Protein AF-A0A7C4MKH9-F1 (afdb_monomer)

Secondary structure (DSSP, 8-state):
-BSSSSEEEETTEEEETTEEEEE---BTHHHHHHHTT--PPS-HHHHHHHHHHHHHHHS---EEEEES--BS-SSPPPHHHHHHHHHHHHHHHHHSEEEEE--TT-TTHHHH-TTSEEESEEEETTEEEE-SSS--GGGG-TT--EEEE-SS-EEEEEEETTEEEEEEEEEEEEETTEEEEEPPPS-TT---EETTTSPP--GGGS--TT-EEEEESSSEEEEEEHHHHTS---TT--EEEEES--S--HHHHHHHHHHHHHHHTTPPPPPP-HHHHHHHHHHHHHHHHHHHHHHTTTSEEEEE--SS----TTHHHHHHHHH---PPPHHHHHHHHHHS-TTSHHHHHHHHHHHHHHHS-TT--PPP---HHHHHHHHT-

Foldseek 3Di:
DDPDPQWDDWFLWIDGQQEIEAEAQAQCVQVVCVVVVDDDDPQQLVVLLVSVVVVCVVDRHAHYEYAENNHNDLDDDDPVSLVVSVVSVVSVVVSHQYEYAYDPSCPCVCVSCVVHHYHQWDDDFQEIRHAQLDDDPCVPPPRHQEYEHEPQQEWAWDDDDPDIDIFGKWKWDDAPNHIYIYGHHSGPPDSGAHPQPGDTNGPRPPDQQQIWIWTHDPTTDTPGGNVLVNDPQLPVPAEAEAEEQQFDQVLVVVLVVVQVVCVVVVHHRDDDDPVSVVVSVCRSVVRSVVVVVSCVVRYHYDYHYDPPDPDPPVVVVVVCVVPVDDDDDLVRLVVVLVVDDCPDPVNVVSVVVNVVVVPDPPPDDDPDDPDPVVVSVVSVD

pLDDT: mean 78.31, std 17.58, range [32.72, 98.56]

Radius of gyration: 27.77 Å; Cα contacts (8 Å, |Δi|>4): 572; chains: 1; bounding box: 63×49×83 Å

Nearest PDB structures (foldseek):
  5dny-assembly1_C  TM=3.984E-01  e=3.428E-05  Methanocaldococcus jannaschii DSM 2661
  4nzv-assembly1_B  TM=3.685E-01  e=3.859E-05  Thermotoga maritima MSB8
  3qg5-assembly1_C  TM=3.385E-01  e=4.891E-05  Thermotoga maritima
  3thn-assembly1_A-2  TM=4.059E-01  e=3.890E-04  Thermotoga maritima
  3tho-assembly1_B  TM=3.249E-01  e=4.610E-05  Thermotoga maritima

Structure (mmCIF, N/CA/C/O backbone):
data_AF-A0A7C4MKH9-F1
#
_entry.id   AF-A0A7C4MKH9-F1
#
loop_
_atom_site.group_PDB
_atom_site.id
_atom_site.type_symbol
_atom_site.label_atom_id
_atom_site.label_alt_id
_atom_site.label_comp_id
_atom_site.label_asym_id
_atom_site.label_entity_id
_atom_site.label_seq_id
_atom_site.pdbx_PDB_ins_code
_atom_site.Cartn_x
_atom_site.Cartn_y
_atom_site.Cartn_z
_atom_site.occupancy
_atom_site.B_iso_or_equiv
_atom_site.auth_seq_id
_atom_site.auth_comp_id
_atom_site.auth_asym_id
_atom_site.auth_atom_id
_atom_site.pdbx_PDB_model_num
ATOM 1 N N . MET A 1 1 ? -17.039 1.987 -1.873 1.00 92.75 1 MET A N 1
ATOM 2 C CA . MET A 1 1 ? -17.112 0.566 -2.266 1.00 92.75 1 MET A CA 1
ATOM 3 C C . MET A 1 1 ? -17.017 -0.302 -1.020 1.00 92.75 1 MET A C 1
ATOM 5 O O . MET A 1 1 ? -16.175 -0.029 -0.181 1.00 92.75 1 MET A O 1
ATOM 9 N N . ASN A 1 2 ? -17.863 -1.321 -0.865 1.00 94.25 2 ASN A N 1
ATOM 10 C CA . ASN A 1 2 ? -17.770 -2.232 0.284 1.00 94.25 2 ASN A CA 1
ATOM 11 C C . ASN A 1 2 ? -16.670 -3.271 0.025 1.00 94.25 2 ASN A C 1
ATOM 13 O O . ASN A 1 2 ? -16.789 -4.047 -0.920 1.00 94.25 2 ASN A O 1
ATOM 17 N N . LEU A 1 3 ? -15.615 -3.294 0.846 1.00 93.19 3 LEU A N 1
ATOM 18 C CA . LEU A 1 3 ? -14.584 -4.343 0.784 1.00 93.19 3 LEU A CA 1
ATOM 19 C C . LEU A 1 3 ? -15.026 -5.589 1.560 1.00 93.19 3 LEU A C 1
ATOM 21 O O . LEU A 1 3 ? -14.754 -6.722 1.157 1.00 93.19 3 LEU A O 1
ATOM 25 N N . THR A 1 4 ? -15.748 -5.375 2.661 1.00 92.94 4 THR A N 1
ATOM 26 C CA . THR A 1 4 ? -16.451 -6.401 3.442 1.00 92.94 4 THR A CA 1
ATOM 27 C C . THR A 1 4 ? -17.825 -5.863 3.855 1.00 92.94 4 THR A C 1
ATOM 29 O O . THR A 1 4 ? -18.189 -4.744 3.497 1.00 92.94 4 THR A O 1
ATOM 32 N N . LYS A 1 5 ? -18.604 -6.634 4.627 1.00 89.69 5 LYS A N 1
ATOM 33 C CA . LYS A 1 5 ? -19.877 -6.146 5.192 1.00 89.69 5 LYS A CA 1
ATOM 34 C C . LYS A 1 5 ? -19.697 -4.966 6.159 1.00 89.69 5 LYS A C 1
ATOM 36 O O . LYS A 1 5 ? -20.622 -4.182 6.317 1.00 89.69 5 LYS A O 1
ATOM 41 N N . GLU A 1 6 ? -18.537 -4.861 6.806 1.00 92.88 6 GLU A N 1
ATOM 42 C CA . GLU A 1 6 ? -18.268 -3.888 7.877 1.00 92.88 6 GLU A CA 1
ATOM 43 C C . GLU A 1 6 ? -17.322 -2.759 7.439 1.00 92.88 6 GLU A C 1
ATOM 45 O O . GLU A 1 6 ? -17.230 -1.743 8.126 1.00 92.88 6 GLU A O 1
ATOM 50 N N . ILE A 1 7 ? -16.617 -2.934 6.313 1.00 97.00 7 ILE A N 1
ATOM 51 C CA . ILE A 1 7 ? -15.531 -2.051 5.875 1.00 97.00 7 ILE A CA 1
ATOM 52 C C . ILE A 1 7 ? -15.852 -1.477 4.502 1.00 97.00 7 ILE A C 1
ATOM 54 O O . ILE A 1 7 ? -15.955 -2.202 3.504 1.00 97.00 7 ILE A O 1
ATOM 58 N N . ILE A 1 8 ? -15.951 -0.153 4.457 1.00 96.88 8 ILE A N 1
ATOM 59 C CA . ILE A 1 8 ? -16.206 0.620 3.247 1.00 96.88 8 ILE A CA 1
ATOM 60 C C . ILE A 1 8 ? -14.909 1.316 2.854 1.00 96.88 8 ILE A C 1
ATOM 62 O O . ILE A 1 8 ? -14.390 2.117 3.618 1.00 96.88 8 ILE A O 1
ATOM 66 N N . ALA A 1 9 ? -14.402 1.053 1.657 1.00 96.81 9 ALA A N 1
ATOM 67 C CA . ALA A 1 9 ? -13.372 1.886 1.058 1.00 96.81 9 ALA A CA 1
ATOM 68 C C . ALA A 1 9 ? -14.019 3.092 0.377 1.00 96.81 9 ALA A C 1
ATOM 70 O O . ALA A 1 9 ? -14.987 2.951 -0.384 1.00 96.81 9 ALA A O 1
ATOM 71 N N . GLN A 1 10 ? -13.497 4.278 0.642 1.00 94.75 10 GLN A N 1
ATOM 72 C CA . GLN A 1 10 ? -13.908 5.507 -0.014 1.00 94.75 10 GLN A CA 1
ATOM 73 C C . GLN A 1 10 ? -12.673 6.366 -0.211 1.00 94.75 10 GLN A C 1
ATOM 75 O O . GLN A 1 10 ? -11.992 6.698 0.756 1.00 94.75 10 GLN A O 1
ATOM 80 N N . ASP A 1 11 ? -12.420 6.733 -1.466 1.00 94.44 11 ASP A N 1
ATOM 81 C CA . ASP A 1 11 ? -11.191 7.420 -1.828 1.00 94.44 11 ASP A CA 1
ATOM 82 C C . ASP A 1 11 ? -9.955 6.587 -1.390 1.00 94.44 11 ASP A C 1
ATOM 84 O O . ASP A 1 11 ? -9.926 5.387 -1.663 1.00 94.44 11 ASP A O 1
ATOM 88 N N . LEU A 1 12 ? -8.978 7.162 -0.681 1.00 95.19 12 LEU A N 1
ATOM 89 C CA . LEU A 1 12 ? -7.801 6.467 -0.133 1.00 95.19 12 LEU A CA 1
ATOM 90 C C . LEU A 1 12 ? -8.024 5.940 1.293 1.00 95.19 12 LEU A C 1
ATOM 92 O O . LEU A 1 12 ? -7.086 5.475 1.936 1.00 95.19 12 LEU A O 1
ATOM 96 N N . PHE A 1 13 ? -9.253 6.024 1.807 1.00 97.25 13 PHE A N 1
ATOM 97 C CA . PHE A 1 13 ? -9.567 5.758 3.207 1.00 97.25 13 PHE A CA 1
ATOM 98 C C . PHE A 1 13 ? -10.445 4.522 3.380 1.00 97.25 13 PHE A C 1
ATOM 100 O O . PHE A 1 13 ? -11.205 4.133 2.486 1.00 97.25 13 PHE A O 1
ATOM 107 N N . LEU A 1 14 ? -10.397 3.945 4.581 1.00 97.75 14 LEU A N 1
ATOM 108 C CA . LEU A 1 14 ? -11.391 2.973 5.029 1.00 97.75 14 LEU A CA 1
ATOM 109 C C . LEU A 1 14 ? -12.323 3.608 6.055 1.00 97.75 14 LEU A C 1
ATOM 111 O O . LEU A 1 14 ? -11.904 4.397 6.895 1.00 97.75 14 LEU A O 1
ATOM 115 N N . ILE A 1 15 ? -13.591 3.226 6.007 1.00 97.31 15 ILE A N 1
ATOM 116 C CA . ILE A 1 15 ? -14.622 3.646 6.947 1.00 97.31 15 ILE A CA 1
ATOM 117 C C . ILE A 1 15 ? -15.208 2.397 7.592 1.00 97.31 15 ILE A C 1
ATOM 119 O O . ILE A 1 15 ? -15.664 1.479 6.902 1.00 97.31 15 ILE A O 1
ATOM 123 N N . ILE A 1 16 ? -15.198 2.383 8.923 1.00 96.81 16 ILE A N 1
ATOM 124 C CA . ILE A 1 16 ? -15.727 1.311 9.765 1.00 96.81 16 ILE A CA 1
ATOM 125 C C . ILE A 1 16 ? -16.665 1.951 10.778 1.00 96.81 16 ILE A C 1
ATOM 127 O O . ILE A 1 16 ? -16.217 2.634 11.696 1.00 96.81 16 ILE A O 1
ATOM 131 N N . LYS A 1 17 ? -17.975 1.741 10.618 1.00 93.19 17 LYS A N 1
ATOM 132 C CA . LYS A 1 17 ? -19.008 2.452 11.393 1.00 93.19 17 LYS A CA 1
ATOM 133 C C . LYS A 1 17 ? -18.806 3.978 11.315 1.00 93.19 17 LYS A C 1
ATOM 135 O O . LYS A 1 17 ? -18.973 4.543 10.240 1.00 93.19 17 LYS A O 1
ATOM 140 N N . ASP A 1 18 ? -18.448 4.620 12.424 1.00 94.81 18 ASP A N 1
ATOM 141 C CA . ASP A 1 18 ? -18.175 6.055 12.564 1.00 94.81 18 ASP A CA 1
ATOM 142 C C . ASP A 1 18 ? -16.668 6.370 12.641 1.00 94.81 18 ASP A C 1
ATOM 144 O O . ASP A 1 18 ? -16.274 7.447 13.091 1.00 94.81 18 ASP A O 1
ATOM 148 N N . THR A 1 19 ? -15.814 5.423 12.244 1.00 97.44 19 THR A N 1
ATOM 149 C CA . THR A 1 19 ? -14.356 5.545 12.313 1.00 97.44 19 THR A CA 1
ATOM 150 C C . THR A 1 19 ? -13.746 5.611 10.917 1.00 97.44 19 THR A C 1
ATOM 152 O O . THR A 1 19 ? -13.973 4.722 10.096 1.00 97.44 19 THR A O 1
ATOM 155 N N . LEU A 1 20 ? -12.953 6.651 10.663 1.00 98.00 20 LEU A N 1
ATOM 156 C CA . LEU A 1 20 ? -12.148 6.834 9.457 1.00 98.00 20 LEU A CA 1
ATOM 157 C C . LEU A 1 20 ? -10.727 6.316 9.704 1.00 98.00 20 LEU A C 1
ATOM 159 O O . LEU A 1 20 ? -10.104 6.693 10.691 1.00 98.00 20 LEU A O 1
ATOM 163 N N . ILE A 1 21 ? -10.203 5.489 8.805 1.00 98.06 21 ILE A N 1
ATOM 164 C CA . ILE A 1 21 ? -8.822 5.000 8.839 1.00 98.06 21 ILE A CA 1
ATOM 165 C C . ILE A 1 21 ? -8.039 5.654 7.704 1.00 98.06 21 ILE A C 1
ATOM 167 O O . ILE A 1 21 ? -8.447 5.586 6.541 1.00 98.06 21 ILE A O 1
ATOM 171 N N . ILE A 1 22 ? -6.912 6.263 8.060 1.00 97.19 22 ILE A N 1
ATOM 172 C CA . ILE A 1 22 ? -5.988 6.955 7.160 1.00 97.19 22 ILE A CA 1
ATOM 173 C C . ILE A 1 22 ? -4.616 6.313 7.337 1.00 97.19 22 ILE A C 1
ATOM 175 O O . ILE A 1 22 ? -4.134 6.264 8.460 1.00 97.19 22 ILE A O 1
ATOM 179 N N . SER A 1 23 ? -3.970 5.849 6.273 1.00 96.38 23 SER A N 1
ATOM 180 C CA . SER A 1 23 ? -2.687 5.145 6.394 1.00 96.38 23 SER A CA 1
ATOM 181 C C . SER A 1 23 ? -1.557 5.907 5.710 1.00 96.38 23 SER A C 1
ATOM 183 O O . SER A 1 23 ? -1.755 6.490 4.640 1.00 96.38 23 SER A O 1
ATOM 185 N N . ASP A 1 24 ? -0.377 5.873 6.332 1.00 93.56 24 ASP A N 1
ATOM 186 C CA . ASP A 1 24 ? 0.901 6.256 5.730 1.00 93.56 24 ASP A CA 1
ATOM 187 C C . ASP A 1 24 ? 0.915 7.671 5.122 1.00 93.56 24 ASP A C 1
ATOM 189 O O . ASP A 1 24 ? 1.069 7.876 3.911 1.00 93.56 24 ASP A O 1
ATOM 193 N N . ILE A 1 25 ? 0.729 8.676 5.981 1.00 93.81 25 ILE A N 1
ATOM 194 C CA . ILE A 1 25 ? 0.638 10.091 5.585 1.00 93.81 25 ILE A CA 1
ATOM 195 C C . ILE A 1 25 ? 1.993 10.634 5.117 1.00 93.81 25 ILE A C 1
ATOM 197 O O . ILE A 1 25 ? 2.053 11.448 4.192 1.00 93.81 25 ILE A O 1
ATOM 201 N N . HIS A 1 26 ? 3.087 10.209 5.754 1.00 90.75 26 HIS A N 1
ATOM 202 C CA . HIS A 1 26 ? 4.450 10.675 5.493 1.00 90.75 26 HIS A CA 1
ATOM 203 C C . HIS A 1 26 ? 4.566 12.205 5.389 1.00 90.75 26 HIS A C 1
ATOM 205 O O . HIS A 1 26 ? 5.119 12.759 4.430 1.00 90.75 26 HIS A O 1
ATOM 211 N N . ALA A 1 27 ? 4.053 12.919 6.391 1.00 88.62 27 ALA A N 1
ATOM 212 C CA . ALA A 1 27 ? 4.208 14.364 6.476 1.00 88.62 27 ALA A CA 1
ATOM 213 C C . ALA A 1 27 ? 5.700 14.747 6.425 1.00 88.62 27 ALA A C 1
ATOM 215 O O . ALA A 1 27 ? 6.539 14.153 7.108 1.00 88.62 27 ALA A O 1
ATOM 216 N N . GLY A 1 28 ? 6.030 15.739 5.594 1.00 84.75 28 GLY A N 1
ATOM 217 C CA . GLY A 1 28 ? 7.410 16.169 5.346 1.00 84.75 28 GLY A CA 1
ATOM 218 C C . GLY A 1 28 ? 8.112 15.471 4.175 1.00 84.75 28 GLY A C 1
ATOM 219 O O . GLY A 1 28 ? 9.230 15.859 3.845 1.00 84.75 28 GLY A O 1
ATOM 220 N N . TYR A 1 29 ? 7.477 14.506 3.494 1.00 86.19 29 TYR A N 1
ATOM 221 C CA . TYR A 1 29 ? 8.063 13.889 2.293 1.00 86.19 29 TYR A CA 1
ATOM 222 C C . TYR A 1 29 ? 8.369 14.917 1.190 1.00 86.19 29 TYR A C 1
ATOM 224 O O . TYR A 1 29 ? 9.444 14.886 0.597 1.00 86.19 29 TYR A O 1
ATOM 232 N N . GLU A 1 30 ? 7.482 15.901 1.001 1.00 84.31 30 GLU A N 1
ATOM 233 C CA . GLU A 1 30 ? 7.687 17.019 0.069 1.00 84.31 30 GLU A CA 1
ATOM 234 C C . GLU A 1 3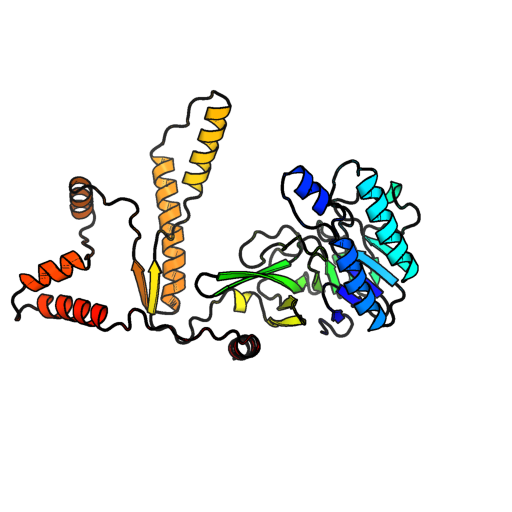0 ? 9.012 17.758 0.306 1.00 84.31 30 GLU A C 1
ATOM 236 O O . GLU A 1 30 ? 9.780 18.025 -0.615 1.00 84.31 30 GLU A O 1
ATOM 241 N N . GLU A 1 31 ? 9.293 18.069 1.571 1.00 81.44 31 GLU A N 1
ATOM 242 C CA . GLU A 1 31 ? 10.495 18.793 1.980 1.00 81.44 31 GLU A CA 1
ATOM 243 C C . GLU A 1 31 ? 11.748 17.920 1.820 1.00 81.44 31 GLU A C 1
ATOM 245 O O . GLU A 1 31 ? 12.823 18.424 1.498 1.00 81.44 31 GLU A O 1
ATOM 250 N N . SER A 1 32 ? 11.621 16.602 2.006 1.00 82.62 32 SER A N 1
ATOM 251 C CA . SER A 1 32 ? 12.706 15.659 1.726 1.00 82.62 32 SER A CA 1
ATOM 252 C C . SER A 1 32 ? 13.081 15.657 0.242 1.00 82.62 32 SER A C 1
ATOM 254 O O . SER A 1 32 ? 14.266 15.743 -0.078 1.00 82.62 32 SER A O 1
ATOM 256 N N . LEU A 1 33 ? 12.089 15.656 -0.652 1.00 80.81 33 LEU A N 1
ATOM 257 C CA . LEU A 1 33 ? 12.306 15.750 -2.097 1.00 80.81 33 LEU A CA 1
ATOM 258 C C . LEU A 1 33 ? 12.922 17.101 -2.498 1.00 80.81 33 LEU A C 1
ATOM 260 O O . LEU A 1 33 ? 13.874 17.127 -3.277 1.00 80.81 33 LEU A O 1
ATOM 264 N N . HIS A 1 34 ? 12.469 18.213 -1.905 1.00 77.19 34 HIS A N 1
ATOM 265 C CA . HIS A 1 34 ? 13.078 19.538 -2.120 1.00 77.19 34 HIS A CA 1
ATOM 266 C C . HIS A 1 34 ? 14.555 19.563 -1.718 1.00 77.19 34 HIS A C 1
ATOM 268 O O . HIS A 1 34 ? 15.388 20.077 -2.462 1.00 77.19 34 HIS A O 1
ATOM 274 N N . LYS A 1 35 ? 14.911 18.953 -0.580 1.00 79.31 35 LYS A N 1
ATOM 275 C CA . LYS A 1 35 ? 16.312 18.828 -0.133 1.00 79.31 35 LYS A CA 1
ATOM 276 C C . LYS A 1 35 ? 17.167 17.962 -1.062 1.00 79.31 35 LYS A C 1
ATOM 278 O O . LYS A 1 35 ? 18.378 18.147 -1.104 1.00 79.31 35 LYS A O 1
ATOM 283 N N . GLN A 1 36 ? 16.552 17.039 -1.799 1.00 75.88 36 GLN A N 1
ATOM 284 C CA . GLN A 1 36 ? 17.207 16.238 -2.840 1.00 75.88 36 GLN A CA 1
ATOM 285 C C . GLN A 1 36 ? 17.276 16.959 -4.200 1.00 75.88 36 GLN A C 1
ATOM 287 O O . GLN A 1 36 ? 17.826 16.405 -5.148 1.00 75.88 36 GLN A O 1
ATOM 292 N N . GLY A 1 37 ? 16.753 18.186 -4.301 1.00 74.62 37 GLY A N 1
ATOM 293 C CA . GLY A 1 37 ? 16.785 19.000 -5.516 1.00 74.62 37 GLY A CA 1
ATOM 294 C C . GLY A 1 37 ? 15.572 18.838 -6.436 1.00 74.62 37 GLY A C 1
ATOM 295 O O . GLY A 1 37 ? 15.558 19.423 -7.517 1.00 74.62 37 GLY A O 1
ATOM 296 N N . TYR A 1 38 ? 14.542 18.090 -6.031 1.00 66.50 38 TYR A N 1
ATOM 297 C CA . TYR A 1 38 ? 13.299 17.981 -6.799 1.00 66.50 38 TYR A CA 1
ATOM 298 C C . TYR A 1 38 ? 12.389 19.178 -6.521 1.00 66.50 38 TYR A C 1
ATOM 300 O O . TYR A 1 38 ? 11.984 19.409 -5.385 1.00 66.50 38 TYR A O 1
ATOM 308 N N . PHE A 1 39 ? 12.004 19.914 -7.562 1.00 75.00 39 PHE A N 1
ATOM 309 C CA . PHE A 1 39 ? 11.055 21.024 -7.453 1.00 75.00 39 PHE A CA 1
ATOM 310 C C . PHE A 1 39 ? 9.625 20.531 -7.669 1.00 75.00 39 PHE A C 1
ATOM 312 O O . PHE A 1 39 ? 9.102 20.564 -8.779 1.00 75.00 39 PHE A O 1
ATOM 319 N N . ILE A 1 40 ? 8.993 20.071 -6.593 1.00 75.38 40 ILE A N 1
ATOM 320 C CA . ILE A 1 40 ? 7.583 19.658 -6.601 1.00 75.38 40 ILE A CA 1
ATOM 321 C C . ILE A 1 40 ? 6.674 20.743 -5.996 1.00 75.38 40 ILE A C 1
ATOM 323 O O . ILE A 1 40 ? 7.104 21.449 -5.073 1.00 75.38 40 ILE A O 1
ATOM 327 N N . PRO A 1 41 ? 5.427 20.897 -6.478 1.00 68.88 41 PRO A N 1
ATOM 328 C CA . PRO A 1 41 ? 4.456 21.801 -5.872 1.00 68.88 41 PRO A CA 1
ATOM 329 C C . PRO A 1 41 ? 4.233 21.479 -4.392 1.00 68.88 41 PRO A C 1
ATOM 331 O O . PRO A 1 41 ? 4.214 20.317 -3.995 1.00 68.88 41 PRO A O 1
ATOM 334 N N . LYS A 1 42 ? 4.057 22.519 -3.574 1.00 70.00 42 LYS A N 1
ATOM 335 C CA . LYS A 1 42 ? 3.671 22.373 -2.164 1.00 70.00 42 LYS A CA 1
ATOM 336 C C . LYS A 1 42 ? 2.154 22.253 -2.086 1.00 70.00 42 LYS A C 1
ATOM 338 O O . LYS A 1 42 ? 1.467 23.051 -2.719 1.00 70.00 42 LYS A O 1
ATOM 343 N N . GLY A 1 43 ? 1.637 21.344 -1.265 1.00 76.19 43 GLY A N 1
ATOM 344 C CA . GLY A 1 43 ? 0.198 21.309 -0.978 1.00 76.19 43 GLY A CA 1
ATOM 345 C C . GLY A 1 43 ? -0.393 19.933 -0.709 1.00 76.19 43 GLY A C 1
ATOM 346 O O . GLY A 1 43 ? -1.602 19.848 -0.520 1.00 76.19 43 GLY A O 1
ATOM 347 N N . ASN A 1 44 ? 0.413 18.873 -0.641 1.00 83.88 44 ASN A N 1
ATOM 348 C CA . ASN A 1 44 ? -0.060 17.504 -0.437 1.00 83.88 44 ASN A CA 1
ATOM 349 C C . ASN A 1 44 ? -0.965 17.358 0.799 1.00 83.88 44 ASN A C 1
ATOM 351 O O . ASN A 1 44 ? -2.008 16.715 0.729 1.00 83.88 44 ASN A O 1
ATOM 355 N N . LEU A 1 45 ? -0.613 17.988 1.927 1.00 87.81 45 LEU A N 1
ATOM 356 C CA . LEU A 1 45 ? -1.457 17.935 3.128 1.00 87.81 45 LEU A CA 1
ATOM 357 C C . LEU A 1 45 ? -2.739 18.762 2.996 1.00 87.81 45 LEU A C 1
ATOM 359 O O . 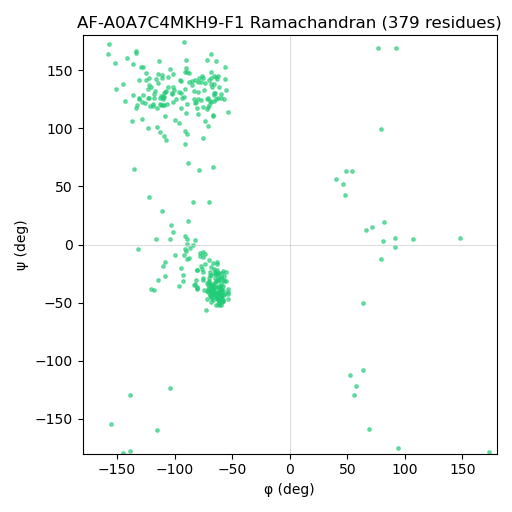LEU A 1 45 ? -3.764 18.348 3.526 1.00 87.81 45 LEU A O 1
ATOM 363 N N . SER A 1 46 ? -2.712 19.886 2.278 1.00 89.06 46 SER A N 1
ATOM 364 C CA . SER A 1 46 ? -3.918 20.677 2.003 1.00 89.06 46 SER A CA 1
ATOM 365 C C . SER A 1 46 ? -4.888 19.910 1.100 1.00 89.06 46 SER A C 1
ATOM 367 O O . SER A 1 46 ? -6.086 19.869 1.366 1.00 89.06 46 SER A O 1
ATOM 369 N N . GLU A 1 47 ? -4.372 19.234 0.073 1.00 90.44 47 GLU A N 1
ATOM 370 C CA . GLU A 1 47 ? -5.165 18.360 -0.797 1.00 90.44 47 GLU A CA 1
ATOM 371 C C . GLU A 1 47 ? -5.751 17.178 -0.008 1.00 90.44 47 GLU A C 1
ATOM 373 O O . GLU A 1 47 ? -6.939 16.863 -0.103 1.00 90.44 47 GLU A O 1
ATOM 378 N N . LEU A 1 48 ? -4.946 16.572 0.871 1.00 93.56 48 LEU A N 1
ATOM 379 C CA . LEU A 1 48 ? -5.412 15.524 1.772 1.00 93.56 48 LEU A CA 1
ATOM 380 C C . LEU A 1 48 ? -6.526 16.021 2.711 1.00 93.56 48 LEU A C 1
ATOM 382 O O . LEU A 1 48 ? -7.503 15.300 2.916 1.00 93.56 48 LEU A O 1
ATOM 386 N N . GLN A 1 49 ? -6.432 17.246 3.244 1.00 95.06 49 GLN A N 1
ATOM 387 C CA . GLN A 1 49 ? -7.500 17.851 4.051 1.00 95.06 49 GLN A CA 1
ATOM 388 C C . GLN A 1 49 ? -8.812 17.933 3.268 1.00 95.06 49 GLN A C 1
ATOM 390 O O . GLN A 1 49 ? -9.838 17.493 3.784 1.00 95.06 49 GLN A O 1
ATOM 395 N N . LEU A 1 50 ? -8.792 18.416 2.021 1.00 93.75 50 LEU A N 1
ATOM 396 C CA . LEU A 1 50 ? -9.992 18.505 1.177 1.00 93.75 50 LEU A CA 1
ATOM 397 C C . LEU A 1 50 ? -10.635 17.130 0.943 1.00 93.75 50 LEU A C 1
ATOM 399 O O . LEU A 1 50 ? -11.856 16.977 1.062 1.00 93.75 50 LEU A O 1
ATOM 403 N N . ARG A 1 51 ? -9.819 16.106 0.673 1.00 94.31 51 ARG A N 1
ATOM 404 C CA . ARG A 1 51 ? -10.275 14.718 0.472 1.00 94.31 51 ARG A CA 1
ATOM 405 C C . ARG A 1 51 ? -10.881 14.122 1.746 1.00 94.31 51 ARG A C 1
ATOM 407 O O . ARG A 1 51 ? -11.943 13.490 1.696 1.00 94.31 51 ARG A O 1
ATOM 414 N N . ILE A 1 52 ? -10.263 14.375 2.901 1.00 95.44 52 ILE A N 1
ATOM 415 C CA . ILE A 1 52 ? -10.795 13.982 4.214 1.00 95.44 52 ILE A CA 1
ATOM 416 C C . ILE A 1 52 ? -12.117 14.704 4.487 1.00 95.44 52 ILE A C 1
ATOM 418 O O . ILE A 1 52 ? -13.098 14.055 4.846 1.00 95.44 52 ILE A O 1
ATOM 422 N N . GLU A 1 53 ? -12.196 16.018 4.263 1.00 94.44 53 GLU A N 1
ATOM 423 C CA . GLU A 1 53 ? -13.432 16.779 4.469 1.00 94.44 53 GLU A CA 1
ATOM 424 C C . GLU A 1 53 ? -14.577 16.264 3.603 1.00 94.44 53 GLU A C 1
ATOM 426 O O . GLU A 1 53 ? -15.694 16.107 4.094 1.00 94.44 53 GLU A O 1
ATOM 431 N N . LYS A 1 54 ? -14.315 15.974 2.325 1.00 92.25 54 LYS A N 1
ATOM 432 C CA . LYS A 1 54 ? -15.310 15.392 1.418 1.00 92.25 54 LYS A CA 1
ATOM 433 C C . LYS A 1 54 ? -15.808 14.043 1.939 1.00 92.25 54 LYS A C 1
ATOM 435 O O . LYS A 1 54 ? -17.004 13.759 1.879 1.00 92.25 54 LYS A O 1
ATOM 440 N N . THR A 1 55 ? -14.909 13.236 2.495 1.00 91.94 55 THR A N 1
ATOM 441 C CA . THR A 1 55 ? -15.234 11.924 3.067 1.00 91.94 55 THR A CA 1
ATOM 442 C C . THR A 1 55 ? -16.072 12.042 4.342 1.00 91.94 55 THR A C 1
ATOM 444 O O . THR A 1 55 ? -17.101 11.379 4.455 1.00 91.94 55 THR A O 1
ATOM 447 N N . ILE A 1 56 ? -15.699 12.944 5.254 1.00 92.25 56 ILE A N 1
ATOM 448 C CA . ILE A 1 56 ? -16.424 13.214 6.507 1.00 92.25 56 ILE A CA 1
ATOM 449 C C . ILE A 1 56 ? -17.771 13.910 6.252 1.00 92.25 56 ILE A C 1
ATOM 451 O O . ILE A 1 56 ? -18.731 13.693 6.976 1.00 92.25 56 ILE A O 1
ATOM 455 N N . LYS A 1 57 ? -17.911 14.730 5.208 1.00 87.19 57 LYS A N 1
ATOM 456 C CA . LYS A 1 57 ? -19.221 15.303 4.844 1.00 87.19 57 LYS A CA 1
ATOM 457 C C . LYS A 1 57 ? -20.174 14.239 4.296 1.00 87.19 57 LYS A C 1
ATOM 459 O O . LYS A 1 57 ? -21.375 14.307 4.534 1.00 87.19 57 LYS A O 1
ATOM 464 N N . ALA A 1 58 ? -19.647 13.247 3.580 1.00 82.69 58 ALA A N 1
ATOM 465 C CA . ALA A 1 58 ? -20.442 12.164 3.005 1.00 82.69 58 ALA A CA 1
ATOM 466 C C . ALA A 1 58 ? -20.876 11.101 4.033 1.00 82.69 58 ALA A C 1
ATOM 468 O O . ALA A 1 58 ? -21.784 10.313 3.752 1.00 82.69 58 ALA A O 1
ATOM 469 N N . LYS A 1 59 ? -20.213 11.028 5.195 1.00 85.19 59 LYS A N 1
ATOM 470 C CA . LYS A 1 59 ? -20.413 9.990 6.215 1.00 85.19 59 LYS A CA 1
ATOM 471 C C . LYS A 1 59 ? -20.250 10.569 7.610 1.00 85.19 59 LYS A C 1
ATOM 473 O O . LYS A 1 59 ? -19.300 11.283 7.873 1.00 85.19 59 LYS A O 1
ATOM 478 N N . TYR A 1 60 ? -21.111 10.188 8.542 1.00 87.25 60 TYR A N 1
ATOM 479 C CA . TYR A 1 60 ? -20.959 10.618 9.927 1.00 87.25 60 TYR A CA 1
ATOM 480 C C . TYR A 1 60 ? -19.751 9.931 10.591 1.00 87.25 60 TYR A C 1
ATOM 482 O O . TYR A 1 60 ? -19.826 8.758 10.956 1.00 87.25 60 TYR A O 1
ATOM 490 N N . ILE A 1 61 ? -18.640 10.661 10.717 1.00 93.44 61 ILE A N 1
ATOM 491 C CA . ILE A 1 61 ? -17.386 10.207 11.332 1.00 93.44 61 ILE A CA 1
ATOM 492 C C . ILE A 1 61 ? -17.204 10.893 12.689 1.00 93.44 61 ILE A C 1
ATOM 494 O O . ILE A 1 61 ? -17.339 12.108 12.797 1.00 93.44 61 ILE A O 1
ATOM 498 N N . LYS A 1 62 ? -16.878 10.104 13.715 1.00 94.50 62 LYS A N 1
ATOM 499 C CA . LYS A 1 62 ? -16.552 10.549 15.080 1.00 94.50 62 LYS A CA 1
ATOM 500 C C . LYS A 1 62 ? -15.104 10.273 15.461 1.00 94.50 62 LYS A C 1
ATOM 502 O O . LYS A 1 62 ? -14.536 11.005 16.268 1.00 94.50 62 LYS A O 1
ATOM 507 N N . ASN A 1 63 ? -14.530 9.207 14.909 1.00 96.69 63 ASN A N 1
ATOM 508 C CA . ASN A 1 63 ? -13.203 8.721 15.262 1.00 96.69 63 ASN A CA 1
ATOM 509 C C . ASN A 1 63 ? -12.314 8.697 14.017 1.00 96.69 63 ASN A C 1
ATOM 511 O O . ASN A 1 63 ? -12.770 8.367 12.923 1.00 96.69 63 ASN A O 1
ATOM 515 N N . ILE A 1 64 ? -11.038 9.018 14.182 1.00 97.56 64 ILE A N 1
ATOM 516 C CA . ILE A 1 64 ? -10.026 8.984 13.131 1.00 97.56 64 ILE A CA 1
ATOM 517 C C . ILE A 1 64 ? -8.850 8.168 13.660 1.00 97.56 64 ILE A C 1
ATOM 519 O O . ILE A 1 64 ? -8.280 8.491 14.699 1.00 97.56 64 ILE A O 1
ATOM 523 N N . ILE A 1 65 ? -8.482 7.109 12.947 1.00 97.56 65 ILE A N 1
ATOM 524 C CA . ILE A 1 65 ? -7.299 6.303 13.238 1.00 97.56 65 ILE A CA 1
ATOM 525 C C . ILE A 1 65 ? -6.291 6.521 12.118 1.00 97.56 65 ILE A C 1
ATOM 527 O O . ILE A 1 65 ? -6.571 6.224 10.957 1.00 97.56 65 ILE A O 1
ATOM 531 N N . ILE A 1 66 ? -5.110 7.014 12.472 1.00 97.12 66 ILE A N 1
ATOM 532 C CA . ILE A 1 66 ? -3.968 7.076 11.565 1.00 97.12 66 ILE A CA 1
ATOM 533 C C . ILE A 1 66 ? -3.185 5.774 11.716 1.00 97.12 66 ILE A C 1
ATOM 535 O O . ILE A 1 66 ? -2.635 5.504 12.785 1.00 97.12 66 ILE A O 1
A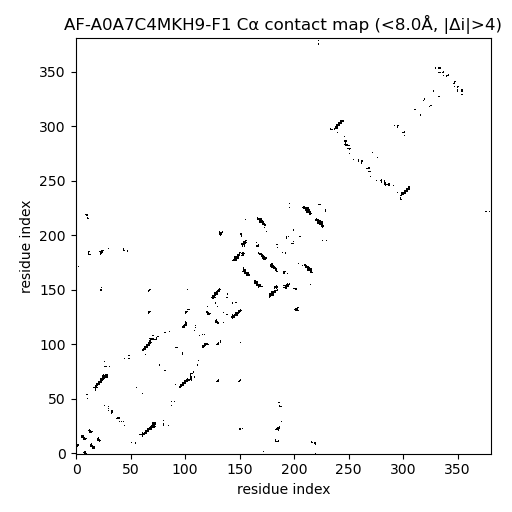TOM 539 N N . ASN A 1 67 ? -3.167 4.951 10.673 1.00 96.19 67 ASN A N 1
ATOM 540 C CA . ASN A 1 67 ? -2.524 3.647 10.674 1.00 96.19 67 ASN A CA 1
ATOM 541 C C . ASN A 1 67 ? -1.047 3.747 10.257 1.00 96.19 67 ASN A C 1
ATOM 543 O O . ASN A 1 67 ? -0.686 3.325 9.162 1.00 96.19 67 ASN A O 1
ATOM 547 N N . GLY A 1 68 ? -0.225 4.334 11.129 1.00 89.94 68 GLY A N 1
ATOM 548 C CA . GLY A 1 68 ? 1.229 4.391 10.983 1.00 89.94 68 GLY A CA 1
ATOM 549 C C . GLY A 1 68 ? 1.768 5.408 9.980 1.00 89.94 68 GLY A C 1
ATOM 550 O O . GLY A 1 68 ? 1.028 6.056 9.235 1.00 89.94 68 GLY A O 1
ATOM 551 N N . ASP A 1 69 ? 3.088 5.576 10.057 1.00 90.19 69 ASP A N 1
ATOM 552 C CA . ASP A 1 69 ? 3.936 6.471 9.271 1.00 90.19 69 ASP A CA 1
ATOM 553 C C . ASP A 1 69 ? 3.309 7.850 9.028 1.00 90.19 69 ASP A C 1
ATOM 555 O O . ASP A 1 69 ? 3.149 8.332 7.901 1.00 90.19 69 ASP A O 1
ATOM 559 N N . LEU A 1 70 ? 2.958 8.524 10.125 1.00 89.62 70 LEU A N 1
ATOM 560 C CA . LEU A 1 70 ? 2.436 9.889 10.073 1.00 89.62 70 LEU A CA 1
ATOM 561 C C . LEU A 1 70 ? 3.512 10.867 9.581 1.00 89.62 70 LEU A C 1
ATOM 563 O O . LEU A 1 70 ? 3.199 11.821 8.868 1.00 89.62 70 LEU A O 1
ATOM 567 N N . VAL A 1 71 ? 4.778 10.637 9.939 1.00 88.19 71 VAL A N 1
ATOM 568 C CA . VAL A 1 71 ? 5.916 11.480 9.542 1.00 88.19 71 VAL A CA 1
ATOM 569 C C . VAL A 1 71 ? 6.874 10.730 8.625 1.00 88.19 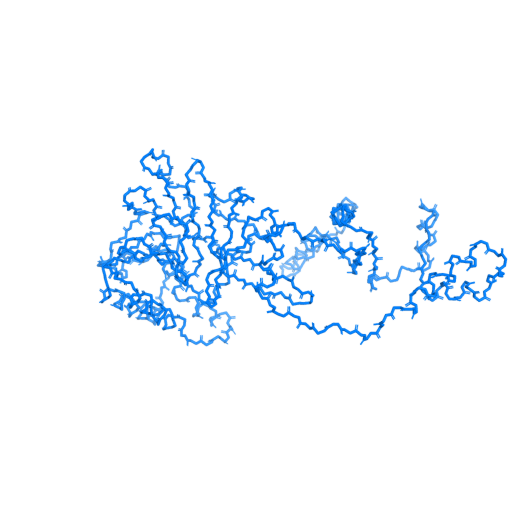71 VAL A C 1
ATOM 571 O O . VAL A 1 71 ? 7.071 9.530 8.753 1.00 88.19 71 VAL A O 1
ATOM 574 N N . HIS A 1 72 ? 7.499 11.437 7.683 1.00 81.62 72 HIS A N 1
ATOM 575 C CA . HIS A 1 72 ? 8.469 10.817 6.777 1.00 81.62 72 HIS A CA 1
ATOM 576 C C . HIS A 1 72 ? 9.865 10.655 7.406 1.00 81.62 72 HIS A C 1
ATOM 578 O O . HIS A 1 72 ? 10.566 9.678 7.155 1.00 81.62 72 HIS A O 1
ATOM 584 N N . SER A 1 73 ? 10.305 11.620 8.216 1.00 73.38 73 SER A N 1
ATOM 585 C CA . SER A 1 73 ? 11.693 11.668 8.688 1.00 73.38 73 SER A CA 1
ATOM 586 C C . SER A 1 73 ? 11.958 10.713 9.854 1.00 73.38 73 SER A C 1
ATOM 588 O O . SER A 1 73 ? 11.278 10.771 10.873 1.00 73.38 73 SER A O 1
ATOM 590 N N . PHE A 1 74 ? 13.032 9.922 9.752 1.00 58.41 74 PHE A N 1
ATOM 591 C CA . PHE A 1 74 ? 13.597 9.152 10.871 1.00 58.41 74 PHE A CA 1
ATOM 592 C C . PHE A 1 74 ? 14.362 10.024 11.892 1.00 58.41 74 PHE A C 1
ATOM 594 O O . PHE A 1 74 ? 14.795 9.520 12.930 1.00 58.41 74 PHE A O 1
ATOM 601 N N . GLY A 1 75 ? 14.581 11.310 11.584 1.00 63.09 75 GLY A N 1
ATOM 602 C CA . GLY A 1 75 ? 15.397 12.246 12.361 1.00 63.09 75 GLY A CA 1
ATOM 603 C C . GLY A 1 75 ? 14.611 13.418 12.961 1.00 63.09 75 GLY A C 1
ATOM 604 O O . GLY A 1 75 ? 13.393 13.376 13.123 1.00 63.09 75 GLY A O 1
ATOM 605 N N . LYS A 1 76 ? 15.312 14.508 13.307 1.00 69.38 76 LYS A N 1
ATOM 606 C CA . LYS A 1 76 ? 14.669 15.725 13.831 1.00 69.38 76 LYS A CA 1
ATOM 607 C C . LYS A 1 76 ? 13.905 16.450 12.720 1.00 69.38 76 LYS A C 1
ATOM 609 O O . LYS A 1 76 ? 14.491 16.835 11.713 1.00 69.38 76 LYS A O 1
ATOM 614 N N . LEU A 1 77 ? 12.619 16.698 12.955 1.00 76.56 77 LEU A N 1
ATOM 615 C CA . LEU A 1 77 ? 11.791 17.561 12.110 1.00 76.56 77 LEU A CA 1
ATOM 616 C C . LEU A 1 77 ? 12.241 19.025 12.229 1.00 76.56 77 LEU A C 1
ATOM 618 O O . LEU A 1 77 ? 12.493 19.524 13.334 1.00 76.56 77 LEU A O 1
ATOM 622 N N . SER A 1 78 ? 12.294 19.722 11.098 1.00 82.31 78 SER A N 1
ATOM 623 C CA . SER A 1 78 ? 12.496 21.169 11.027 1.00 82.31 78 SER A CA 1
ATOM 624 C C . SER A 1 78 ? 11.322 21.927 11.670 1.00 82.31 78 SER A C 1
ATOM 626 O O . SER A 1 78 ? 10.213 21.391 11.768 1.00 82.31 78 SER A O 1
ATOM 628 N N . PRO A 1 79 ? 11.513 23.191 12.096 1.00 83.88 79 PRO A N 1
ATOM 629 C CA . PRO A 1 79 ? 10.428 24.007 12.651 1.00 83.88 79 PRO A CA 1
ATOM 630 C C . PRO A 1 79 ? 9.210 24.105 11.723 1.00 83.88 79 PRO A C 1
ATOM 632 O O . PRO A 1 79 ? 8.071 24.026 12.179 1.00 83.88 79 PRO A O 1
ATOM 635 N N . LYS A 1 80 ? 9.456 24.197 10.413 1.00 82.31 80 LYS A N 1
ATOM 636 C CA . LYS A 1 80 ? 8.419 24.243 9.383 1.00 82.31 80 LYS A CA 1
ATOM 637 C C . LYS A 1 80 ? 7.642 22.927 9.288 1.00 82.31 80 LYS A C 1
ATOM 639 O O . LYS A 1 80 ? 6.418 22.959 9.309 1.00 82.31 80 LYS A O 1
ATOM 644 N N . GLU A 1 81 ? 8.322 21.779 9.241 1.00 83.00 81 GLU A N 1
ATOM 645 C CA . GLU A 1 81 ? 7.658 20.461 9.218 1.00 83.00 81 GLU A CA 1
ATOM 646 C C . GLU A 1 81 ? 6.814 20.242 10.481 1.00 83.00 81 GLU A C 1
ATOM 648 O O . GLU A 1 81 ? 5.684 19.766 10.394 1.00 83.00 81 GLU A O 1
ATOM 653 N N . LYS A 1 82 ? 7.320 20.660 11.650 1.00 86.44 82 LYS A N 1
ATOM 654 C CA . LYS A 1 82 ? 6.564 20.615 12.910 1.00 86.44 82 LYS A CA 1
ATOM 655 C C . LYS A 1 82 ? 5.303 21.473 12.852 1.00 86.44 82 LYS A C 1
ATOM 657 O O . LYS A 1 82 ? 4.251 21.014 13.280 1.00 86.44 82 LYS A O 1
ATOM 662 N N . TYR A 1 83 ? 5.406 22.702 12.346 1.00 86.88 83 TYR A N 1
ATOM 663 C CA . TYR A 1 83 ? 4.267 23.611 12.211 1.00 86.88 83 TYR A CA 1
ATOM 664 C C . TYR A 1 83 ? 3.194 23.034 11.282 1.00 86.88 83 TYR A C 1
ATOM 666 O O . TYR A 1 83 ? 2.025 22.960 11.652 1.00 86.88 83 TYR A O 1
ATOM 674 N N . VAL A 1 84 ? 3.604 22.552 10.107 1.00 86.25 84 VAL A N 1
ATOM 675 C CA . VAL A 1 84 ? 2.698 21.952 9.122 1.00 86.25 84 VAL A CA 1
ATOM 676 C C . VAL A 1 84 ? 2.004 20.711 9.690 1.00 86.25 84 VAL A C 1
ATOM 678 O O . VAL A 1 84 ? 0.785 20.593 9.577 1.00 86.25 84 VAL A O 1
ATOM 681 N N . LEU A 1 85 ? 2.748 19.817 10.352 1.00 88.75 85 LEU A N 1
ATOM 682 C CA . LEU A 1 85 ? 2.161 18.639 10.987 1.00 88.75 85 LEU A CA 1
ATOM 683 C C . LEU A 1 85 ? 1.170 19.028 12.088 1.00 88.75 85 LEU A C 1
ATOM 685 O O . LEU A 1 85 ? 0.063 18.503 12.112 1.00 88.75 85 LEU A O 1
ATOM 689 N N . LYS A 1 86 ? 1.534 19.961 12.978 1.00 89.69 86 LYS A N 1
ATOM 690 C CA . LYS A 1 86 ? 0.638 20.426 14.046 1.00 89.69 86 LYS A CA 1
ATOM 691 C C . LYS A 1 86 ? -0.652 21.013 13.485 1.00 89.69 86 LYS A C 1
ATOM 693 O O . LYS A 1 86 ? -1.719 20.666 13.970 1.00 89.69 86 LYS A O 1
ATOM 698 N N . ASN A 1 87 ? -0.578 21.830 12.436 1.00 91.06 87 ASN A N 1
ATOM 699 C CA . ASN A 1 87 ? -1.771 22.371 11.784 1.00 91.06 87 ASN A CA 1
ATOM 700 C C . ASN A 1 87 ? -2.658 21.269 11.197 1.00 91.06 87 ASN A C 1
ATOM 702 O O . ASN A 1 87 ? -3.878 21.310 11.351 1.00 91.06 87 ASN A O 1
ATOM 706 N N . PHE A 1 88 ? -2.053 20.273 10.547 1.00 93.06 88 PHE A N 1
ATOM 707 C CA . PHE A 1 88 ? -2.789 19.137 10.003 1.00 93.06 88 PHE A CA 1
ATOM 708 C C . PHE A 1 88 ? -3.461 18.305 11.106 1.00 93.06 88 PHE A C 1
ATOM 710 O O . PHE A 1 88 ? -4.629 17.947 10.984 1.00 93.06 88 PHE A O 1
ATOM 717 N N . MET A 1 89 ? -2.769 18.063 12.219 1.00 93.19 89 MET A N 1
ATOM 718 C CA . MET A 1 89 ? -3.330 17.335 13.359 1.00 93.19 89 MET A CA 1
ATOM 719 C C . MET A 1 89 ? -4.433 18.123 14.064 1.00 93.19 89 MET A C 1
ATOM 721 O O . MET A 1 89 ? -5.483 17.555 14.344 1.00 93.19 89 MET A O 1
ATOM 725 N N . SER A 1 90 ? -4.260 19.432 14.266 1.00 93.38 90 SER A N 1
ATOM 726 C CA . SER A 1 90 ? -5.314 20.316 14.779 1.00 93.38 90 SER A CA 1
ATOM 727 C C . SER A 1 90 ? -6.567 20.263 13.910 1.00 93.38 90 SER A C 1
ATOM 729 O O . SER A 1 90 ? -7.674 20.183 14.437 1.00 93.38 90 SER A O 1
ATOM 731 N N . PHE A 1 91 ? -6.404 20.246 12.583 1.00 95.19 91 PHE A N 1
ATOM 732 C CA . PHE A 1 91 ? -7.515 20.030 11.662 1.00 95.19 91 PHE A CA 1
ATOM 733 C C . PHE A 1 91 ? -8.219 18.692 11.931 1.00 95.19 91 PHE A C 1
ATOM 735 O O . PHE A 1 91 ? -9.437 18.684 12.066 1.00 95.19 91 PHE A O 1
ATOM 742 N N . LEU A 1 92 ? -7.492 17.575 12.064 1.00 95.12 92 LEU A N 1
ATOM 743 C CA . LEU A 1 92 ? -8.115 16.269 12.323 1.00 95.12 92 LEU A CA 1
ATOM 744 C C . LEU A 1 92 ? -8.833 16.220 13.677 1.00 95.12 92 LEU A C 1
ATOM 746 O O . LEU A 1 92 ? -9.952 15.717 13.747 1.00 95.12 92 LEU A O 1
ATOM 750 N N . ILE A 1 93 ? -8.234 16.793 14.724 1.00 94.00 93 ILE A N 1
ATOM 751 C CA . ILE A 1 93 ? -8.817 16.864 16.073 1.00 94.00 93 ILE A CA 1
ATOM 752 C C . ILE A 1 93 ? -10.139 17.643 16.058 1.00 94.00 93 ILE A C 1
ATOM 754 O O . ILE A 1 93 ? -11.096 17.258 16.724 1.00 94.00 93 ILE A O 1
ATOM 758 N N . GLN A 1 94 ? -10.236 18.708 15.255 1.00 94.00 94 GLN A N 1
ATOM 759 C CA . GLN A 1 94 ? -11.492 19.446 15.078 1.00 94.00 94 GLN A CA 1
ATOM 760 C C . GLN A 1 94 ? -12.585 18.622 14.381 1.00 94.00 94 GLN A C 1
ATOM 762 O O . GLN A 1 94 ? -13.761 18.965 14.489 1.00 94.00 94 GLN A O 1
ATOM 767 N N . LYS A 1 95 ? -12.226 17.560 13.648 1.00 94.00 95 LYS A N 1
ATOM 768 C CA . LYS A 1 95 ? -13.186 16.692 12.951 1.00 94.00 95 LYS A CA 1
ATOM 769 C C . LYS A 1 95 ? -13.584 15.452 13.756 1.00 94.00 95 LYS A C 1
ATOM 771 O O . LYS A 1 95 ? -14.624 14.874 13.454 1.00 94.00 95 LYS A O 1
ATOM 776 N N . GLY A 1 96 ? -12.801 15.033 14.751 1.00 93.06 96 GLY A N 1
ATOM 777 C CA . GLY A 1 96 ? -13.115 13.862 15.572 1.00 93.06 96 GLY A CA 1
ATOM 778 C C . GLY A 1 96 ? -12.005 13.463 16.544 1.00 93.06 96 GLY A C 1
ATOM 779 O O . GLY A 1 96 ? -10.952 14.091 16.613 1.00 93.06 96 GLY A O 1
ATOM 780 N N . SER A 1 97 ? -12.235 12.384 17.295 1.00 95.12 97 SER A N 1
ATOM 781 C CA . SER A 1 97 ? -11.228 11.801 18.188 1.00 95.12 97 SER A CA 1
ATOM 782 C C . SER A 1 97 ? -10.128 11.125 17.369 1.00 95.12 97 SER A C 1
ATOM 784 O O . SER A 1 97 ? -10.409 10.190 16.621 1.00 95.12 97 SER A O 1
ATOM 786 N N . VAL A 1 98 ? -8.886 11.601 17.494 1.00 95.88 98 VAL A N 1
ATOM 787 C CA . VAL A 1 98 ? -7.745 11.124 16.700 1.00 95.88 98 VAL A CA 1
ATOM 788 C C . VAL A 1 98 ? -6.875 10.173 17.515 1.00 95.88 98 VAL A C 1
ATOM 790 O O . VAL A 1 98 ? -6.451 10.501 18.622 1.00 95.88 98 VAL A O 1
ATOM 793 N N . LYS A 1 99 ? -6.560 9.017 16.930 1.00 95.00 99 LYS A N 1
ATOM 794 C CA . LYS A 1 99 ? -5.619 8.027 17.465 1.00 95.00 99 LYS A CA 1
ATOM 795 C C . LYS A 1 99 ? -4.604 7.635 16.400 1.00 95.00 99 LYS A C 1
ATOM 797 O O . LYS A 1 99 ? -4.912 7.689 15.211 1.00 95.00 99 LYS A O 1
ATOM 802 N N . VAL A 1 100 ? -3.410 7.217 16.806 1.00 94.50 100 VAL A N 1
ATOM 803 C CA . VAL A 1 100 ? -2.319 6.873 15.881 1.00 94.50 100 VAL A CA 1
ATOM 804 C C . VAL A 1 100 ? -1.740 5.512 16.253 1.00 94.50 100 VAL A C 1
ATOM 806 O O . VAL A 1 100 ? -1.373 5.283 17.406 1.00 94.50 100 VAL A O 1
ATOM 809 N N . THR A 1 101 ? -1.675 4.581 15.301 1.00 91.62 101 THR A N 1
ATOM 810 C CA . THR A 1 101 ? -0.832 3.393 15.472 1.00 91.62 101 THR A CA 1
ATOM 811 C C . THR A 1 101 ? 0.597 3.752 15.104 1.00 91.62 101 THR A C 1
ATOM 813 O O . THR A 1 101 ? 0.809 4.475 14.138 1.00 91.62 101 THR A O 1
ATOM 816 N N . ARG A 1 102 ? 1.589 3.236 15.823 1.00 87.88 102 ARG A N 1
ATOM 817 C CA . ARG A 1 102 ? 3.000 3.492 15.525 1.00 87.88 102 ARG A CA 1
ATOM 818 C C . ARG A 1 102 ? 3.419 2.817 14.226 1.00 87.88 102 ARG A C 1
ATOM 820 O O . ARG A 1 102 ? 3.317 1.599 14.113 1.00 87.88 102 ARG A O 1
ATOM 827 N N . GLY A 1 103 ? 3.943 3.607 13.295 1.00 82.88 103 GLY A N 1
ATOM 828 C CA . GLY A 1 103 ? 4.771 3.122 12.200 1.00 82.88 103 GLY A CA 1
ATOM 829 C C . GLY A 1 103 ? 6.263 3.130 12.536 1.00 82.88 103 GLY A C 1
ATOM 830 O O . GLY A 1 103 ? 6.704 3.624 13.580 1.00 82.88 103 GLY A O 1
ATOM 831 N N . ASN A 1 104 ? 7.078 2.592 11.633 1.00 80.19 104 ASN A N 1
ATOM 832 C CA . ASN A 1 104 ? 8.530 2.527 11.801 1.00 80.19 104 ASN A CA 1
ATOM 833 C C . ASN A 1 104 ? 9.204 3.912 11.732 1.00 80.19 104 ASN A C 1
ATOM 835 O O . ASN A 1 104 ? 10.324 4.065 12.239 1.00 80.19 104 ASN A O 1
ATOM 839 N N . HIS A 1 105 ? 8.531 4.919 11.166 1.00 71.12 105 HIS A N 1
ATOM 840 C CA . HIS A 1 105 ? 9.009 6.305 11.110 1.00 71.12 105 HIS A CA 1
ATOM 841 C C . HIS A 1 105 ? 8.627 7.150 12.345 1.00 71.12 105 HIS A C 1
ATOM 843 O O . HIS A 1 105 ? 9.197 8.215 12.582 1.00 71.12 105 HIS A O 1
ATOM 849 N N . ASP A 1 106 ? 7.733 6.662 13.206 1.00 75.25 106 ASP A N 1
ATOM 850 C CA . ASP A 1 106 ? 6.984 7.491 14.162 1.00 75.25 106 ASP A CA 1
ATOM 851 C C . ASP A 1 106 ? 7.662 7.714 15.530 1.00 75.25 106 ASP A C 1
ATOM 853 O O . ASP A 1 106 ? 7.026 8.111 16.511 1.00 75.25 106 ASP A O 1
ATOM 857 N N . LYS A 1 107 ? 8.984 7.521 15.625 1.00 73.19 107 LYS A N 1
ATOM 858 C CA . LYS A 1 107 ? 9.739 7.579 16.898 1.00 73.19 107 LYS A CA 1
ATOM 859 C C . LYS A 1 107 ? 9.639 8.922 17.636 1.00 73.19 107 LYS A C 1
ATOM 861 O O . LYS A 1 107 ? 9.849 8.969 18.844 1.00 73.19 107 LYS A O 1
ATOM 866 N N . VAL A 1 108 ? 9.359 10.009 16.915 1.00 72.94 108 VAL A N 1
ATOM 867 C CA . VAL A 1 108 ? 9.371 11.391 17.435 1.00 72.94 108 VAL A CA 1
ATOM 868 C C . VAL A 1 108 ? 7.961 11.897 17.781 1.00 72.94 108 VAL A C 1
ATOM 870 O O . VAL A 1 108 ? 7.815 12.951 18.401 1.00 72.94 108 VAL A O 1
ATOM 873 N N . ILE A 1 109 ? 6.910 11.156 17.411 1.00 76.88 109 ILE A N 1
ATOM 874 C CA . ILE A 1 109 ? 5.518 11.623 17.513 1.00 76.88 109 ILE A CA 1
ATOM 875 C C . ILE A 1 109 ? 5.088 11.846 18.954 1.00 76.88 109 ILE A C 1
ATOM 877 O O . ILE A 1 109 ? 4.490 12.878 19.245 1.00 76.88 109 ILE A O 1
ATOM 881 N N . SER A 1 110 ? 5.448 10.933 19.857 1.00 76.94 110 SER A N 1
ATOM 882 C CA . SER A 1 110 ? 5.071 11.013 21.273 1.00 76.94 110 SER A CA 1
ATOM 883 C C . SER A 1 110 ? 5.518 12.315 21.945 1.00 76.94 110 SER A C 1
ATOM 885 O O . SER A 1 110 ? 4.837 12.807 22.837 1.00 76.94 110 SER A O 1
ATOM 887 N N . PHE A 1 111 ? 6.641 12.894 21.510 1.00 77.94 111 PHE A N 1
ATOM 888 C CA . PHE A 1 111 ? 7.124 14.180 22.015 1.00 77.94 111 PHE A CA 1
ATOM 889 C C . PHE A 1 111 ? 6.447 15.375 21.334 1.00 77.94 111 PHE A C 1
ATOM 891 O O . PHE A 1 111 ? 6.271 16.429 21.939 1.00 77.94 111 PHE A O 1
ATOM 898 N N . LEU A 1 112 ? 6.120 15.245 20.047 1.00 79.19 112 LEU A N 1
ATOM 899 C CA . LEU A 1 112 ? 5.603 16.352 19.248 1.00 79.19 112 LEU A CA 1
ATOM 900 C C . LEU A 1 112 ? 4.100 16.590 19.451 1.00 79.19 112 LEU A C 1
ATOM 902 O O . LEU A 1 112 ? 3.662 17.735 19.316 1.00 79.19 112 LEU A O 1
ATOM 906 N N . LEU A 1 113 ? 3.356 15.520 19.739 1.00 83.06 113 LEU A N 1
ATOM 907 C CA . LEU A 1 113 ? 1.899 15.474 19.875 1.00 83.06 113 LEU A CA 1
ATOM 908 C C . LEU A 1 113 ? 1.517 14.655 21.127 1.00 83.06 113 LEU A C 1
ATOM 910 O O . LEU A 1 113 ? 0.965 13.560 20.998 1.00 83.06 113 LEU A O 1
ATOM 914 N N . PRO A 1 114 ? 1.863 15.129 22.338 1.00 82.75 114 PRO A N 1
ATOM 915 C CA . PRO A 1 114 ? 1.628 14.392 23.583 1.00 82.75 114 PRO A CA 1
ATOM 916 C C . PRO A 1 114 ? 0.141 14.150 23.885 1.00 82.75 114 PRO A C 1
ATOM 918 O O . PRO A 1 114 ? -0.192 13.229 24.624 1.00 82.75 114 PRO A O 1
ATOM 921 N N . GLU A 1 115 ? -0.753 14.958 23.317 1.00 84.50 115 GLU A N 1
ATOM 922 C CA . GLU A 1 115 ? -2.203 14.847 23.472 1.00 84.50 115 GLU A CA 1
ATOM 923 C C . GLU A 1 115 ? -2.846 13.704 22.664 1.00 84.50 115 GLU A C 1
ATOM 925 O O . GLU A 1 115 ? -4.021 13.400 22.870 1.00 84.50 115 GLU A O 1
ATOM 930 N N . ILE A 1 116 ? -2.107 13.070 21.747 1.00 87.88 116 ILE A N 1
ATOM 931 C CA . ILE A 1 116 ? -2.635 12.031 20.856 1.00 87.88 116 ILE A CA 1
ATOM 932 C C . ILE A 1 116 ? -2.364 10.631 21.414 1.00 87.88 116 ILE A C 1
ATOM 934 O O . ILE A 1 116 ? -1.232 10.279 21.749 1.00 87.88 116 ILE A O 1
ATOM 938 N N . GLU A 1 117 ? -3.403 9.791 21.446 1.00 90.56 117 GLU A N 1
ATOM 939 C CA . GLU A 1 117 ? -3.278 8.384 21.832 1.00 90.56 117 GLU A CA 1
ATOM 940 C C . GLU A 1 117 ? -2.452 7.615 20.790 1.00 90.56 117 GLU A C 1
ATOM 942 O O . GLU A 1 117 ? -2.897 7.387 19.660 1.00 90.56 117 GLU A O 1
ATOM 947 N N . LEU A 1 118 ? -1.245 7.208 21.189 1.00 90.88 118 LEU A N 1
ATOM 948 C CA . LEU A 1 118 ? -0.298 6.465 20.363 1.00 90.88 118 LEU A CA 1
ATOM 949 C C . LEU A 1 118 ? -0.173 5.020 20.866 1.00 90.88 118 LEU A C 1
ATOM 951 O O . LEU A 1 118 ? 0.264 4.792 21.995 1.00 90.88 118 LEU A O 1
ATOM 955 N N . ALA A 1 119 ? -0.492 4.043 20.017 1.00 91.88 119 ALA A N 1
ATOM 956 C CA . ALA A 1 119 ? -0.444 2.617 20.356 1.00 91.88 119 ALA A CA 1
ATOM 957 C C . ALA A 1 119 ? 0.253 1.785 19.266 1.00 91.88 119 ALA A C 1
ATOM 959 O O . ALA A 1 119 ? 0.438 2.242 18.148 1.00 91.88 119 ALA A O 1
ATOM 960 N N . GLU A 1 120 ? 0.642 0.544 19.560 1.00 91.62 120 GLU A N 1
ATOM 961 C CA . GLU A 1 120 ? 1.181 -0.388 18.543 1.00 91.62 120 GLU A CA 1
ATOM 962 C C . GLU A 1 120 ? 0.069 -0.958 17.630 1.00 91.62 120 GLU A C 1
ATOM 964 O O . GLU A 1 120 ? 0.307 -1.375 16.494 1.00 91.62 120 GLU A O 1
ATOM 969 N N . GLN A 1 121 ? -1.172 -0.972 18.127 1.00 95.00 121 GLN A N 1
ATOM 970 C CA . GLN A 1 121 ? -2.360 -1.400 17.395 1.00 95.00 121 GLN A CA 1
ATOM 971 C C . GLN A 1 121 ? -3.631 -0.804 18.000 1.00 95.00 121 GLN A C 1
ATOM 973 O O . GLN A 1 121 ? -3.646 -0.432 19.173 1.00 95.00 121 GLN A O 1
ATOM 978 N N . PHE A 1 122 ? -4.723 -0.853 17.240 1.00 96.75 122 PHE A N 1
ATOM 979 C CA . PHE A 1 122 ? -6.081 -0.688 17.757 1.00 96.75 122 PHE A CA 1
AT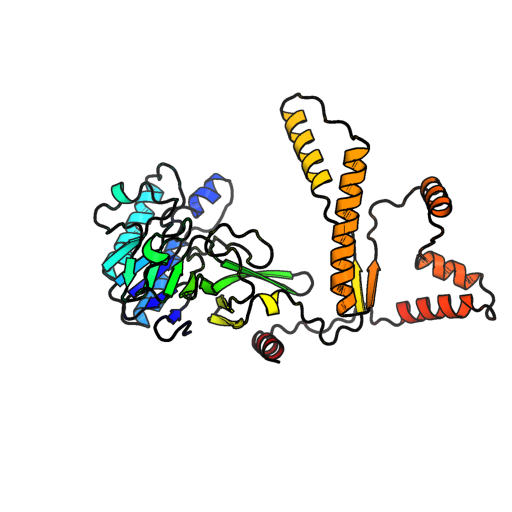OM 980 C C . PHE A 1 122 ? -6.955 -1.876 17.366 1.00 96.75 122 PHE A C 1
ATOM 982 O O . PHE A 1 122 ? -6.776 -2.469 16.304 1.00 96.75 122 PHE A O 1
ATOM 989 N N . ILE A 1 123 ? -7.912 -2.223 18.227 1.00 96.44 123 ILE A N 1
ATOM 990 C CA . ILE A 1 123 ? -8.892 -3.277 17.959 1.00 96.44 123 ILE A CA 1
ATOM 991 C C . ILE A 1 123 ? -10.287 -2.657 17.976 1.00 96.44 123 ILE A C 1
ATOM 993 O O . ILE A 1 123 ? -10.726 -2.128 18.995 1.00 96.44 123 ILE A O 1
ATOM 997 N N . LEU A 1 124 ? -10.990 -2.738 16.846 1.00 95.38 124 LEU A N 1
ATOM 998 C CA . LEU A 1 124 ? -12.378 -2.305 16.702 1.00 95.38 124 LEU A CA 1
ATOM 999 C C . LEU A 1 124 ? -13.268 -3.539 16.549 1.00 95.38 124 LEU A C 1
ATOM 1001 O O . LEU A 1 124 ? -13.443 -4.074 15.455 1.00 95.38 124 LEU A O 1
ATOM 1005 N N . GLY A 1 125 ? -13.819 -4.026 17.663 1.00 94.38 125 GLY A N 1
ATOM 1006 C CA . GLY A 1 125 ? -14.585 -5.273 17.674 1.00 94.38 125 GLY A CA 1
ATOM 1007 C C . GLY A 1 125 ? -13.707 -6.473 17.305 1.00 94.38 125 GLY A C 1
ATOM 1008 O O . GLY A 1 125 ? -12.865 -6.881 18.093 1.00 94.38 125 GLY A O 1
ATOM 1009 N N . ASN A 1 126 ? -13.902 -7.036 16.110 1.00 96.00 126 ASN A N 1
ATOM 1010 C CA . ASN A 1 126 ? -13.137 -8.177 15.586 1.00 96.00 126 ASN A CA 1
ATOM 1011 C C . ASN A 1 126 ? -12.052 -7.764 14.563 1.00 96.00 126 ASN A C 1
ATOM 1013 O O . ASN A 1 126 ? -11.517 -8.626 13.855 1.00 96.00 126 ASN A O 1
ATOM 1017 N N . ILE A 1 127 ? -11.779 -6.461 14.442 1.00 98.00 127 ILE A N 1
ATOM 1018 C CA . ILE A 1 127 ? -10.877 -5.882 13.446 1.00 98.00 127 ILE A CA 1
ATOM 1019 C C . ILE A 1 127 ? -9.613 -5.392 14.142 1.00 98.00 127 ILE A C 1
ATOM 1021 O O . ILE A 1 127 ? -9.682 -4.512 14.997 1.00 98.00 127 ILE A O 1
ATOM 1025 N N . LEU A 1 128 ? -8.466 -5.944 13.757 1.00 98.06 128 LEU A N 1
ATOM 1026 C CA . LEU A 1 128 ? -7.145 -5.493 14.182 1.00 98.06 128 LEU A CA 1
ATOM 1027 C C . LEU A 1 128 ? -6.607 -4.463 13.184 1.00 98.06 128 LEU A C 1
ATOM 1029 O O . LEU A 1 128 ? -6.533 -4.752 11.994 1.00 98.06 128 LEU A O 1
ATOM 1033 N N . ILE A 1 129 ? -6.199 -3.296 13.670 1.00 98.19 129 ILE A N 1
ATOM 1034 C CA . ILE A 1 129 ? -5.535 -2.242 12.895 1.00 98.19 129 ILE A CA 1
ATOM 1035 C C . ILE A 1 129 ? -4.101 -2.128 13.405 1.00 98.19 129 ILE A C 1
ATOM 1037 O O . ILE A 1 129 ? -3.885 -1.905 14.598 1.00 98.19 129 ILE A O 1
ATOM 1041 N N . THR A 1 130 ? -3.125 -2.320 12.524 1.00 97.12 130 THR A N 1
ATOM 1042 C CA . THR A 1 130 ? -1.694 -2.260 12.849 1.00 97.12 130 THR A CA 1
ATOM 1043 C C . THR A 1 130 ? -0.904 -1.836 11.612 1.00 97.12 130 THR A C 1
ATOM 1045 O O . THR A 1 130 ? -1.373 -2.048 10.498 1.00 97.12 130 THR A O 1
ATOM 1048 N N . HIS A 1 131 ? 0.290 -1.259 11.780 1.00 94.94 131 HIS A N 1
ATOM 1049 C CA . HIS A 1 131 ? 1.054 -0.695 10.658 1.00 94.94 131 HIS A CA 1
ATOM 1050 C C . HIS A 1 131 ? 1.382 -1.735 9.581 1.00 94.94 131 HIS A C 1
ATOM 1052 O O . HIS A 1 131 ? 1.049 -1.555 8.414 1.00 94.94 131 HIS A O 1
ATOM 1058 N N . GLY A 1 132 ? 1.942 -2.878 9.988 1.00 95.06 132 GLY A N 1
ATOM 1059 C CA . GLY A 1 132 ? 2.220 -4.000 9.087 1.00 95.06 132 GLY A CA 1
ATOM 1060 C C . GLY A 1 132 ? 3.692 -4.219 8.738 1.00 95.06 132 GLY A C 1
ATOM 1061 O O . GLY A 1 132 ? 3.975 -5.125 7.954 1.00 95.06 132 GLY A O 1
ATOM 1062 N N . ASP A 1 133 ? 4.625 -3.470 9.334 1.00 93.50 133 ASP A N 1
ATOM 1063 C CA . ASP A 1 133 ? 6.077 -3.704 9.239 1.00 93.50 133 ASP A CA 1
ATOM 1064 C C . ASP A 1 133 ? 6.509 -4.990 9.972 1.00 93.50 133 ASP A C 1
ATOM 1066 O O . ASP A 1 133 ? 7.497 -5.636 9.616 1.00 93.50 133 ASP A O 1
ATOM 1070 N N . LYS A 1 134 ? 5.741 -5.400 10.990 1.00 93.94 134 LYS A N 1
ATOM 1071 C CA . LYS A 1 134 ? 5.940 -6.628 11.773 1.00 93.94 134 LYS A CA 1
ATOM 1072 C C . LYS A 1 134 ? 4.619 -7.355 12.009 1.00 93.94 134 LYS A C 1
ATOM 1074 O O . LYS A 1 134 ? 3.551 -6.746 12.042 1.00 93.94 134 LYS A O 1
ATOM 1079 N N . ILE A 1 135 ? 4.692 -8.669 12.233 1.00 95.44 135 ILE A N 1
ATOM 1080 C CA . ILE A 1 135 ? 3.520 -9.448 12.654 1.00 95.44 135 ILE A CA 1
ATOM 1081 C C . ILE A 1 135 ? 3.135 -9.042 14.079 1.00 95.44 135 ILE A C 1
ATOM 1083 O O . ILE A 1 135 ? 3.934 -9.145 15.009 1.00 95.44 135 ILE A O 1
ATOM 1087 N N . ASN A 1 136 ? 1.893 -8.599 14.252 1.00 95.06 136 ASN A N 1
ATOM 1088 C CA . ASN A 1 136 ? 1.355 -8.216 15.548 1.00 95.06 136 ASN A CA 1
ATOM 1089 C C . ASN A 1 136 ? 0.938 -9.472 16.322 1.00 95.06 136 ASN A C 1
ATOM 1091 O O . ASN A 1 136 ? 0.321 -10.372 15.754 1.00 95.06 136 ASN A O 1
ATOM 1095 N N . LYS A 1 137 ? 1.200 -9.524 17.631 1.00 93.69 137 LYS A N 1
ATOM 1096 C CA . LYS A 1 137 ? 0.841 -10.671 18.485 1.00 93.69 137 LYS A CA 1
ATOM 1097 C C . LYS A 1 137 ? -0.658 -11.008 18.480 1.00 93.69 137 LYS A C 1
ATOM 1099 O O . LYS A 1 137 ? -1.013 -12.174 18.599 1.00 93.69 137 LYS A O 1
ATOM 1104 N N . HIS A 1 138 ? -1.532 -10.016 18.290 1.00 94.12 138 HIS A N 1
ATOM 1105 C CA . HIS A 1 138 ? -2.986 -10.211 18.228 1.00 94.12 138 HIS A CA 1
ATOM 1106 C C . HIS A 1 138 ? -3.458 -10.823 16.901 1.00 94.12 138 HIS A C 1
ATOM 1108 O O . HIS A 1 138 ? -4.616 -11.219 16.782 1.00 94.12 138 HIS A O 1
ATOM 1114 N N . THR A 1 139 ? -2.562 -10.981 15.922 1.00 92.81 139 THR A N 1
ATOM 1115 C CA . THR A 1 139 ? -2.843 -11.670 14.654 1.00 92.81 139 THR A CA 1
ATOM 1116 C C . THR A 1 139 ? -3.320 -13.097 14.863 1.00 92.81 139 THR A C 1
ATOM 1118 O O . THR A 1 139 ? -4.080 -13.584 14.038 1.00 92.81 139 THR A O 1
ATOM 1121 N N . THR A 1 140 ? -2.950 -13.766 15.959 1.00 91.31 140 THR A N 1
ATOM 1122 C CA . THR A 1 140 ? -3.361 -15.149 16.264 1.00 91.31 140 THR A CA 1
ATOM 1123 C C . THR A 1 140 ? -4.634 -15.236 17.115 1.00 91.31 140 THR A C 1
ATOM 1125 O O . THR A 1 140 ? -5.230 -16.307 17.205 1.00 91.31 140 THR A O 1
ATOM 1128 N N . ASP A 1 141 ? -5.137 -14.118 17.650 1.00 94.50 141 ASP A N 1
ATOM 1129 C CA . ASP A 1 141 ? -6.332 -14.084 18.504 1.00 94.50 141 ASP A CA 1
ATOM 1130 C C . ASP A 1 141 ? -7.579 -14.572 17.746 1.00 94.50 141 ASP A C 1
ATOM 1132 O O . ASP A 1 141 ? -7.907 -14.065 16.670 1.00 94.50 141 ASP A O 1
ATOM 1136 N N . LYS A 1 142 ? -8.286 -15.560 18.304 1.00 92.44 142 LYS A N 1
ATOM 1137 C CA . LYS A 1 142 ? -9.481 -16.176 17.704 1.00 92.44 142 LYS A CA 1
ATOM 1138 C C . LYS A 1 142 ? -10.645 -15.193 17.528 1.00 92.44 142 LYS A C 1
ATOM 1140 O O . LYS A 1 142 ? -11.480 -15.407 16.652 1.00 92.44 142 LYS A O 1
ATOM 1145 N N . ASN A 1 143 ? -10.700 -14.128 18.327 1.00 95.75 143 ASN A N 1
ATOM 1146 C CA . ASN A 1 143 ? -11.739 -13.103 18.232 1.00 95.75 143 ASN A CA 1
ATOM 1147 C C . ASN A 1 143 ? -11.522 -12.159 17.043 1.00 95.75 143 ASN A C 1
ATOM 1149 O O . ASN A 1 143 ? -12.475 -11.542 16.564 1.00 95.75 143 ASN A O 1
ATOM 1153 N N . ILE A 1 144 ? -10.288 -12.072 16.536 1.00 97.44 144 ILE A N 1
ATOM 1154 C CA . ILE A 1 144 ? -9.945 -11.247 15.380 1.00 97.44 144 ILE A CA 1
ATOM 1155 C C . ILE A 1 144 ? -10.285 -11.996 14.094 1.00 97.44 144 ILE A C 1
ATOM 1157 O O . ILE A 1 144 ? -9.768 -13.081 13.821 1.00 97.44 144 ILE A O 1
ATOM 1161 N N . LYS A 1 145 ? -11.148 -11.387 13.278 1.00 97.44 145 LYS A N 1
ATOM 1162 C CA . LYS A 1 145 ? -11.588 -11.916 11.977 1.00 97.44 145 LYS A CA 1
ATOM 1163 C C . LYS A 1 145 ? -11.000 -11.143 10.800 1.00 97.44 145 LYS A C 1
ATOM 1165 O O . LYS A 1 145 ? -10.846 -11.721 9.720 1.00 97.44 145 LYS A O 1
ATOM 1170 N N . THR A 1 146 ? -10.671 -9.868 11.010 1.00 98.06 146 THR A N 1
ATOM 1171 C CA . THR A 1 146 ? -10.123 -8.983 9.979 1.00 98.06 146 THR A CA 1
ATOM 1172 C C . THR A 1 146 ? -8.887 -8.255 10.494 1.00 98.06 146 THR A C 1
ATOM 1174 O O . THR A 1 146 ? -8.846 -7.841 11.648 1.00 98.06 146 THR A O 1
ATOM 1177 N N . ILE A 1 147 ? -7.890 -8.091 9.633 1.00 98.31 147 ILE A N 1
ATOM 1178 C CA . ILE A 1 147 ? -6.650 -7.364 9.888 1.00 98.31 147 ILE A CA 1
ATOM 1179 C C . ILE A 1 147 ? -6.540 -6.272 8.825 1.00 98.31 147 ILE A C 1
AT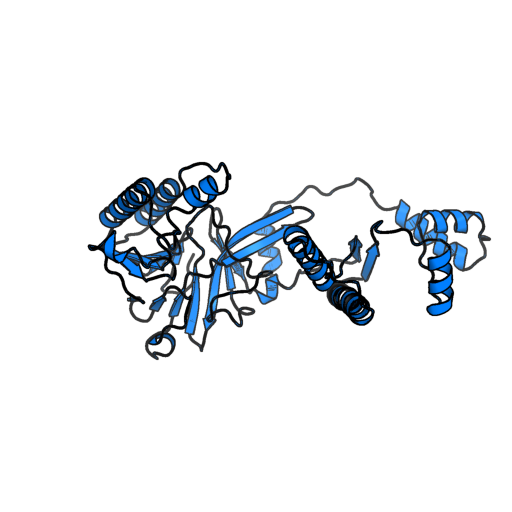OM 1181 O O . ILE A 1 147 ? -6.766 -6.540 7.645 1.00 98.31 147 ILE A O 1
ATOM 1185 N N . ILE A 1 148 ? -6.216 -5.054 9.241 1.00 98.50 148 ILE A N 1
ATOM 1186 C CA . ILE A 1 148 ? -5.975 -3.902 8.375 1.00 98.50 148 ILE A CA 1
ATOM 1187 C C . ILE A 1 148 ? -4.535 -3.458 8.588 1.00 98.50 148 ILE A C 1
ATOM 1189 O O . ILE A 1 148 ? -4.139 -3.207 9.729 1.00 98.50 148 ILE A O 1
ATOM 1193 N N . ILE A 1 149 ? -3.786 -3.366 7.492 1.00 98.12 149 ILE A N 1
ATOM 1194 C CA . ILE A 1 149 ? -2.400 -2.900 7.480 1.00 98.12 149 ILE A CA 1
ATOM 1195 C C . ILE A 1 149 ? -2.183 -1.783 6.459 1.00 98.12 149 ILE A C 1
ATOM 1197 O O . ILE A 1 149 ? -2.897 -1.708 5.458 1.00 98.12 149 ILE A O 1
ATOM 1201 N N . GLY A 1 150 ? -1.202 -0.928 6.735 1.00 95.31 150 GLY A N 1
ATOM 1202 C CA . GLY A 1 150 ? -0.646 0.066 5.820 1.00 95.31 150 GLY A CA 1
ATOM 1203 C C . GLY A 1 150 ? 0.707 -0.424 5.318 1.00 95.31 150 GLY A C 1
ATOM 1204 O O . GLY A 1 150 ? 0.788 -1.542 4.801 1.00 95.31 150 GLY A O 1
ATOM 1205 N N . HIS A 1 151 ? 1.752 0.381 5.524 1.00 95.31 151 HIS A N 1
ATOM 1206 C CA . HIS A 1 151 ? 3.180 0.084 5.350 1.00 95.31 151 HIS A CA 1
ATOM 1207 C C . HIS A 1 151 ? 3.646 -0.246 3.922 1.00 95.31 151 HIS A C 1
ATOM 1209 O O . HIS A 1 151 ? 4.623 0.322 3.449 1.00 95.31 151 HIS A O 1
ATOM 1215 N N . GLU A 1 152 ? 2.976 -1.162 3.224 1.00 95.31 152 GLU A N 1
ATOM 1216 C CA . GLU A 1 152 ? 3.358 -1.599 1.877 1.00 95.31 152 GLU A CA 1
ATOM 1217 C C . GLU A 1 152 ? 3.008 -0.562 0.801 1.00 95.31 152 GLU A C 1
ATOM 1219 O O . GLU A 1 152 ? 3.661 -0.485 -0.239 1.00 95.31 152 GLU A O 1
ATOM 1224 N N . HIS A 1 153 ? 1.939 0.204 1.044 1.00 95.31 153 HIS A N 1
ATOM 1225 C CA . HIS A 1 153 ? 1.331 1.160 0.110 1.00 95.31 153 HIS A CA 1
ATOM 1226 C C . HIS A 1 153 ? 1.092 0.527 -1.268 1.00 95.31 153 HIS A C 1
ATOM 1228 O O . HIS A 1 153 ? 1.706 0.938 -2.248 1.00 95.31 153 HIS A O 1
ATOM 1234 N N . PRO A 1 154 ? 0.241 -0.500 -1.377 1.00 97.06 154 PRO A N 1
ATOM 1235 C CA . PRO A 1 154 ? 0.120 -1.265 -2.606 1.00 97.06 154 PRO A CA 1
ATOM 1236 C C . PRO A 1 154 ? -0.336 -0.396 -3.782 1.00 97.06 154 PRO A C 1
ATOM 1238 O O . PRO A 1 154 ? -1.284 0.393 -3.698 1.00 97.06 154 PRO A O 1
ATOM 1241 N N . SER A 1 155 ? 0.333 -0.595 -4.909 1.00 96.19 155 SER A N 1
ATOM 1242 C CA . SER A 1 155 ? 0.013 -0.008 -6.200 1.00 96.19 155 SER A CA 1
ATOM 1243 C C . SER A 1 155 ? 0.059 -1.081 -7.286 1.00 96.19 155 SER A C 1
ATOM 1245 O O . SER A 1 155 ? 0.539 -2.197 -7.075 1.00 96.19 155 SER A O 1
ATOM 1247 N N . ILE A 1 156 ? -0.480 -0.768 -8.456 1.00 90.62 156 ILE A N 1
ATOM 1248 C CA . ILE A 1 156 ? -0.427 -1.633 -9.629 1.00 90.62 156 ILE A CA 1
ATOM 1249 C C . ILE A 1 156 ? -0.087 -0.796 -10.853 1.00 90.62 156 ILE A C 1
ATOM 1251 O O . ILE A 1 156 ? -0.728 0.221 -11.117 1.00 90.62 156 ILE A O 1
ATOM 1255 N N . THR A 1 157 ? 0.920 -1.225 -11.613 1.00 84.69 157 THR A N 1
ATOM 1256 C CA . THR A 1 157 ? 1.214 -0.602 -12.906 1.00 84.69 157 THR A CA 1
ATOM 1257 C C . THR A 1 157 ? 0.420 -1.290 -14.004 1.00 84.69 157 THR A C 1
ATOM 1259 O O . THR A 1 157 ? 0.593 -2.487 -14.245 1.00 84.69 157 THR A O 1
ATOM 1262 N N . ILE A 1 158 ? -0.406 -0.524 -14.709 1.00 75.56 158 ILE A N 1
ATOM 1263 C CA . ILE A 1 158 ? -1.073 -0.962 -15.931 1.00 75.56 158 ILE A CA 1
ATOM 1264 C C . ILE A 1 158 ? -0.268 -0.430 -17.113 1.00 75.56 158 ILE A C 1
ATOM 1266 O O . ILE A 1 158 ? -0.002 0.766 -17.223 1.00 75.56 158 ILE A O 1
ATOM 1270 N N . THR A 1 159 ? 0.137 -1.338 -17.998 1.00 62.66 159 THR A N 1
ATOM 1271 C CA . THR A 1 159 ? 0.891 -1.013 -19.210 1.00 62.66 159 THR A CA 1
ATOM 1272 C C . THR A 1 159 ? 0.015 -1.265 -20.432 1.00 62.66 159 THR A C 1
ATOM 1274 O O . THR A 1 159 ? -0.530 -2.358 -20.589 1.00 62.66 159 THR A O 1
ATOM 1277 N N . HIS A 1 160 ? -0.094 -0.268 -21.309 1.00 51.00 160 HIS A N 1
ATOM 1278 C CA . HIS A 1 160 ? -0.770 -0.374 -22.597 1.00 51.00 160 HIS A CA 1
ATOM 1279 C C . HIS A 1 160 ? 0.101 0.254 -23.690 1.00 51.00 160 HIS A C 1
ATOM 1281 O O . HIS A 1 160 ? 0.426 1.441 -23.640 1.00 51.00 160 HIS A O 1
ATOM 1287 N N . GLY A 1 161 ? 0.519 -0.559 -24.664 1.00 52.31 161 GLY A N 1
ATOM 1288 C CA . GLY A 1 161 ? 1.472 -0.135 -25.689 1.00 52.31 161 GLY A CA 1
ATOM 1289 C C . GLY A 1 161 ? 2.787 0.354 -25.071 1.00 52.31 161 GLY A C 1
ATOM 1290 O O . GLY A 1 161 ? 3.444 -0.378 -24.333 1.00 52.31 161 GLY A O 1
ATOM 1291 N N . TYR A 1 162 ? 3.156 1.601 -25.364 1.00 45.12 162 TYR A N 1
ATOM 1292 C CA . TYR A 1 162 ? 4.363 2.264 -24.854 1.00 45.12 162 TYR A CA 1
ATOM 1293 C C . TYR A 1 162 ? 4.144 3.032 -23.541 1.00 45.12 162 TYR A C 1
ATOM 1295 O O . TYR A 1 162 ? 5.097 3.579 -22.986 1.00 45.12 162 TYR A O 1
ATOM 1303 N N . ARG A 1 163 ? 2.907 3.100 -23.034 1.00 44.97 163 ARG A N 1
ATOM 1304 C CA . ARG A 1 163 ? 2.556 3.894 -21.852 1.00 44.97 163 ARG A CA 1
ATOM 1305 C C . ARG A 1 163 ? 2.332 2.982 -20.648 1.00 44.97 163 ARG A C 1
ATOM 1307 O O . ARG A 1 163 ? 1.700 1.933 -20.754 1.00 44.97 163 ARG A O 1
ATOM 1314 N N . SER A 1 164 ? 2.885 3.368 -19.503 1.00 68.31 164 SER A N 1
ATOM 1315 C CA . SER A 1 164 ? 2.678 2.687 -18.223 1.00 68.31 164 SER A CA 1
ATOM 1316 C C . SER A 1 164 ? 2.232 3.707 -17.195 1.00 68.31 164 SER A C 1
ATOM 1318 O O . SER A 1 164 ? 2.895 4.726 -17.027 1.00 68.31 164 SER A O 1
ATOM 1320 N N . GLU A 1 165 ? 1.133 3.417 -16.513 1.00 76.00 165 GLU A N 1
ATOM 1321 C CA . GLU A 1 165 ? 0.605 4.249 -15.436 1.00 76.00 165 GLU A CA 1
ATOM 1322 C C . GLU A 1 165 ? 0.450 3.408 -14.176 1.00 76.00 165 GLU A C 1
ATOM 1324 O O . GLU A 1 165 ? 0.108 2.223 -14.238 1.00 76.00 165 GLU A O 1
ATOM 1329 N N . ARG A 1 166 ? 0.760 4.013 -13.031 1.00 84.12 166 ARG A N 1
ATOM 1330 C CA . ARG A 1 166 ? 0.736 3.354 -11.732 1.00 84.12 166 ARG A CA 1
ATOM 1331 C C . ARG A 1 166 ? -0.416 3.893 -10.909 1.00 84.12 166 ARG A C 1
ATOM 1333 O O . ARG A 1 166 ? -0.523 5.094 -10.689 1.00 84.12 166 ARG A O 1
ATOM 1340 N N . TYR A 1 167 ? -1.227 2.972 -10.412 1.00 91.62 167 TYR A N 1
ATOM 1341 C CA . TYR A 1 167 ? -2.428 3.282 -9.662 1.00 91.62 167 TYR A CA 1
ATOM 1342 C C . TYR A 1 167 ? -2.325 2.756 -8.236 1.00 91.62 167 TYR A C 1
ATOM 1344 O O . TYR A 1 167 ? -2.003 1.585 -8.022 1.00 91.62 167 TYR A O 1
ATOM 1352 N N . LYS A 1 168 ? -2.651 3.595 -7.251 1.00 96.62 168 LYS A N 1
ATOM 1353 C CA . LYS A 1 168 ? -2.834 3.151 -5.863 1.00 96.62 168 LYS A CA 1
ATOM 1354 C C . LYS A 1 168 ? -4.017 2.189 -5.791 1.00 96.62 168 LYS A C 1
ATOM 1356 O O . LYS A 1 168 ? -5.024 2.366 -6.481 1.00 96.62 168 LYS A O 1
ATOM 1361 N N . CYS A 1 169 ? -3.926 1.181 -4.933 1.00 96.88 169 CYS A N 1
ATOM 1362 C CA . CYS A 1 169 ? -5.021 0.237 -4.753 1.00 96.88 169 CYS A CA 1
ATOM 1363 C C . CYS A 1 169 ? -5.198 -0.177 -3.295 1.00 96.88 169 CYS A C 1
ATOM 1365 O O . CYS A 1 169 ? -4.293 -0.048 -2.481 1.00 96.88 169 CYS A O 1
ATOM 1367 N N . PHE A 1 170 ? -6.378 -0.693 -2.959 1.00 98.44 170 PHE A N 1
ATOM 1368 C CA . PHE A 1 170 ? -6.528 -1.559 -1.795 1.00 98.44 170 PHE A CA 1
ATOM 1369 C C . PHE A 1 170 ? -6.284 -3.003 -2.216 1.00 98.44 170 PHE A C 1
ATOM 1371 O O . PHE A 1 170 ? -6.665 -3.404 -3.319 1.00 98.44 170 PHE A O 1
ATOM 1378 N N . LEU A 1 171 ? -5.748 -3.809 -1.302 1.00 97.94 171 LEU A N 1
ATOM 1379 C CA . LEU A 1 171 ? -5.748 -5.262 -1.449 1.00 97.94 171 LEU A CA 1
ATOM 1380 C C . LEU A 1 171 ? -6.675 -5.891 -0.423 1.00 97.94 171 LEU A C 1
ATOM 1382 O O . LEU A 1 171 ? -6.708 -5.460 0.728 1.00 97.94 171 LEU A O 1
ATOM 1386 N N . LYS A 1 172 ? -7.375 -6.955 -0.812 1.00 98.25 172 LYS A N 1
ATOM 1387 C CA . LYS A 1 172 ? -8.140 -7.795 0.116 1.00 98.25 172 LYS A CA 1
ATOM 1388 C C . LYS A 1 172 ? -7.822 -9.259 -0.122 1.00 98.25 172 LYS A C 1
ATOM 1390 O O . LYS A 1 172 ? -8.012 -9.766 -1.220 1.00 98.25 172 LYS A O 1
ATOM 1395 N N . GLY A 1 173 ? -7.413 -9.969 0.915 1.00 97.50 173 GLY A N 1
ATOM 1396 C CA . GLY A 1 173 ? -7.098 -11.386 0.814 1.00 97.50 173 GLY A CA 1
ATOM 1397 C C . GLY A 1 173 ? -7.243 -12.115 2.133 1.00 97.50 173 GLY A C 1
ATOM 1398 O O . GLY A 1 173 ? -8.025 -11.721 3.005 1.00 97.50 173 GLY A O 1
ATOM 1399 N N . LYS A 1 174 ? -6.501 -13.213 2.265 1.00 97.00 174 LYS A N 1
ATOM 1400 C CA . LYS A 1 174 ? -6.472 -14.029 3.475 1.00 97.00 174 LYS A CA 1
ATOM 1401 C C . LYS A 1 174 ? -5.058 -14.128 4.022 1.00 97.00 174 LYS A C 1
ATOM 1403 O O . LYS A 1 174 ? -4.123 -14.366 3.268 1.00 97.00 174 LYS A O 1
ATOM 1408 N N . TYR A 1 175 ? -4.940 -14.007 5.336 1.00 96.00 175 TYR A N 1
ATOM 1409 C CA . TYR A 1 175 ? -3.722 -14.282 6.088 1.00 96.00 175 TYR A CA 1
ATOM 1410 C C . TYR A 1 175 ? -4.100 -15.149 7.288 1.00 96.00 175 TYR A C 1
ATOM 1412 O O . TYR A 1 175 ? -4.964 -14.759 8.070 1.00 96.00 175 TYR A O 1
ATOM 1420 N N . GLU A 1 176 ? -3.528 -16.353 7.387 1.00 93.06 176 GLU A N 1
ATOM 1421 C CA . GLU A 1 176 ? -3.825 -17.318 8.465 1.00 93.06 176 GLU A CA 1
ATOM 1422 C C . GLU A 1 176 ? -5.343 -17.516 8.709 1.00 93.06 176 GLU A C 1
ATOM 1424 O O . GLU A 1 176 ? -5.837 -17.522 9.835 1.00 93.06 176 GLU A O 1
ATOM 1429 N N . GLY A 1 177 ? -6.122 -17.620 7.622 1.00 93.00 177 GLY A N 1
ATOM 1430 C CA . GLY A 1 177 ? -7.584 -17.793 7.652 1.00 93.00 177 GLY A CA 1
ATOM 1431 C C . GLY A 1 177 ? -8.401 -16.513 7.904 1.00 93.00 177 GLY A C 1
ATOM 1432 O O . GLY A 1 177 ? -9.610 -16.489 7.650 1.00 93.00 177 GLY A O 1
ATOM 1433 N N . LYS A 1 178 ? -7.762 -15.417 8.320 1.00 96.44 178 LYS A N 1
ATOM 1434 C CA . LYS A 1 178 ? -8.393 -14.114 8.591 1.00 96.44 178 LYS A CA 1
ATOM 1435 C C . LYS A 1 178 ? -8.415 -13.252 7.342 1.00 96.44 178 LYS A C 1
ATOM 1437 O O . LYS A 1 178 ? -7.591 -13.418 6.449 1.00 96.44 178 LYS A O 1
ATOM 1442 N N . THR A 1 179 ? -9.390 -12.354 7.242 1.00 98.06 179 THR A N 1
ATOM 1443 C CA . THR A 1 179 ? -9.422 -11.374 6.149 1.00 98.06 179 THR A CA 1
ATOM 1444 C C . THR A 1 179 ? -8.309 -10.358 6.368 1.00 98.06 179 THR A C 1
ATOM 1446 O O . THR A 1 179 ? -8.252 -9.755 7.431 1.00 98.06 179 THR A O 1
ATOM 1449 N N . LEU A 1 180 ? -7.442 -10.159 5.380 1.00 98.38 180 LEU A N 1
ATOM 1450 C CA . LEU A 1 180 ? -6.414 -9.120 5.404 1.00 98.38 180 LEU A CA 1
ATOM 1451 C C . LEU A 1 180 ? -6.787 -8.032 4.401 1.00 98.38 180 LEU A C 1
ATOM 1453 O O . LEU A 1 180 ? -7.088 -8.350 3.250 1.00 98.38 180 LEU A O 1
ATOM 1457 N N . ILE A 1 181 ? -6.761 -6.775 4.834 1.00 98.56 181 ILE A N 1
ATOM 1458 C CA . ILE A 1 181 ? -6.913 -5.601 3.977 1.00 98.56 181 ILE A CA 1
ATOM 1459 C C . ILE A 1 181 ? -5.639 -4.773 4.064 1.00 98.56 181 ILE A C 1
ATOM 1461 O O . ILE A 1 181 ? -5.181 -4.452 5.157 1.00 98.56 181 ILE A O 1
ATOM 1465 N N . VAL A 1 182 ? -5.093 -4.422 2.906 1.00 98.38 182 VAL A N 1
ATOM 1466 C CA . VAL A 1 182 ? -3.921 -3.554 2.786 1.00 98.38 182 VAL A CA 1
ATOM 1467 C C . VAL A 1 182 ? -4.379 -2.233 2.194 1.00 98.38 182 VAL A C 1
ATOM 1469 O O . VAL A 1 182 ? -5.027 -2.219 1.143 1.00 98.38 182 VAL A O 1
ATOM 1472 N N . THR A 1 183 ? -4.078 -1.137 2.876 1.00 97.94 183 THR A N 1
ATOM 1473 C CA . THR A 1 183 ? -4.426 0.217 2.440 1.00 97.94 183 THR A CA 1
ATOM 1474 C C . THR A 1 183 ? -3.268 0.866 1.690 1.00 97.94 183 THR A C 1
ATOM 1476 O O . THR A 1 183 ? -2.123 0.699 2.115 1.00 97.94 183 THR A O 1
ATOM 1479 N N . PRO A 1 184 ? -3.532 1.642 0.627 1.00 97.31 184 PRO A N 1
ATOM 1480 C CA . PRO A 1 184 ? -2.507 2.467 -0.000 1.00 97.31 184 PRO A CA 1
ATOM 1481 C C . PRO A 1 184 ? -2.084 3.601 0.939 1.00 97.31 184 PRO A C 1
ATOM 1483 O O . PRO A 1 184 ? -2.817 3.963 1.861 1.00 97.31 184 PRO A O 1
ATOM 1486 N N . SER A 1 185 ? -0.945 4.231 0.646 1.00 95.44 185 SER A N 1
ATOM 1487 C CA . SER A 1 185 ? -0.606 5.503 1.284 1.00 95.44 185 SER A CA 1
ATOM 1488 C C . SER A 1 185 ? -1.584 6.596 0.859 1.00 95.44 185 SER A C 1
ATOM 1490 O O . SER A 1 185 ? -1.909 6.725 -0.328 1.00 95.44 185 SER A O 1
ATOM 1492 N N . CYS A 1 186 ? -2.002 7.434 1.808 1.00 94.06 186 CYS A N 1
ATOM 1493 C CA . CYS A 1 186 ? -2.801 8.620 1.520 1.00 94.06 186 CYS A CA 1
ATOM 1494 C C . CYS A 1 186 ? -1.965 9.832 1.067 1.00 94.06 186 CYS A C 1
ATOM 1496 O O . CYS A 1 186 ? -2.514 10.918 0.898 1.00 94.06 186 CYS A O 1
ATOM 1498 N N . ASN A 1 187 ? -0.649 9.686 0.898 1.00 91.25 187 ASN A N 1
ATOM 1499 C CA . ASN A 1 187 ? 0.230 10.725 0.369 1.00 91.25 187 ASN A CA 1
ATOM 1500 C C . ASN A 1 187 ? 0.197 10.713 -1.168 1.00 91.25 187 ASN A C 1
ATOM 1502 O O . ASN A 1 187 ? 0.463 9.674 -1.774 1.00 91.25 187 ASN A O 1
ATOM 1506 N N . MET A 1 188 ? -0.110 11.845 -1.810 1.00 87.38 188 MET A N 1
ATOM 1507 C CA . MET A 1 188 ? -0.282 11.919 -3.270 1.00 87.38 188 MET A CA 1
ATOM 1508 C C . MET A 1 188 ? 1.028 11.725 -4.032 1.00 87.38 188 MET A C 1
ATOM 1510 O O . MET A 1 188 ? 1.009 11.320 -5.187 1.00 87.38 188 MET A O 1
ATOM 1514 N N . LEU A 1 189 ? 2.162 12.000 -3.390 1.00 86.81 189 LEU A N 1
ATOM 1515 C CA . LEU A 1 189 ? 3.481 11.939 -4.019 1.00 86.81 189 LEU A CA 1
ATOM 1516 C C . LEU A 1 189 ? 4.131 10.560 -3.913 1.00 86.81 189 LEU A C 1
ATOM 1518 O O . LEU A 1 189 ? 5.140 10.307 -4.563 1.00 86.81 189 LEU A O 1
ATOM 1522 N N . ILE A 1 190 ? 3.584 9.677 -3.077 1.00 88.25 190 ILE A N 1
ATOM 1523 C CA . ILE A 1 190 ? 4.085 8.314 -2.909 1.00 88.25 190 ILE A CA 1
ATOM 1524 C C . ILE A 1 190 ? 3.261 7.402 -3.806 1.00 88.25 190 ILE A C 1
ATOM 1526 O O . ILE A 1 190 ? 2.124 7.084 -3.480 1.00 88.25 190 ILE A O 1
ATOM 1530 N N . GLU A 1 191 ? 3.815 6.955 -4.927 1.00 84.69 191 GLU A N 1
ATOM 1531 C CA . GLU A 1 191 ? 3.077 6.084 -5.852 1.00 84.69 191 GLU A CA 1
ATOM 1532 C C . GLU A 1 191 ? 2.734 4.717 -5.242 1.00 84.69 191 GLU A C 1
ATOM 1534 O O . GLU A 1 191 ? 1.678 4.158 -5.534 1.00 84.69 191 GLU A O 1
ATOM 1539 N N . GLY A 1 192 ? 3.597 4.212 -4.355 1.00 91.12 192 GLY A N 1
ATOM 1540 C CA . GLY A 1 192 ? 3.433 2.927 -3.680 1.00 91.12 192 GLY A CA 1
ATOM 1541 C C . GLY A 1 192 ? 4.102 1.748 -4.394 1.00 91.12 192 GLY A C 1
ATOM 1542 O O . GLY A 1 192 ? 4.535 1.863 -5.542 1.00 91.12 192 GLY A O 1
ATOM 1543 N N . THR A 1 193 ? 4.178 0.607 -3.714 1.00 92.62 193 THR A N 1
ATOM 1544 C CA . THR A 1 193 ? 4.881 -0.604 -4.171 1.00 92.62 193 THR A CA 1
ATOM 1545 C C . THR A 1 193 ? 4.066 -1.358 -5.219 1.00 92.62 193 THR A C 1
ATOM 1547 O O . THR A 1 193 ? 2.927 -1.742 -4.945 1.00 92.62 193 THR A O 1
ATOM 1550 N N . ASP A 1 194 ? 4.636 -1.611 -6.404 1.00 90.25 194 ASP A N 1
ATOM 1551 C CA . ASP A 1 194 ? 3.930 -2.333 -7.466 1.00 90.25 194 ASP A CA 1
ATOM 1552 C C . ASP A 1 194 ? 3.828 -3.822 -7.132 1.00 90.25 194 ASP A C 1
ATOM 1554 O O . ASP A 1 194 ? 4.780 -4.587 -7.278 1.00 90.25 194 ASP A O 1
ATOM 1558 N N . ILE A 1 195 ? 2.631 -4.258 -6.752 1.00 92.88 195 ILE A N 1
ATOM 1559 C CA . ILE A 1 195 ? 2.345 -5.624 -6.295 1.00 92.88 195 ILE A CA 1
ATOM 1560 C C . ILE A 1 195 ? 2.585 -6.702 -7.364 1.00 92.88 195 ILE A C 1
ATOM 1562 O O . ILE A 1 195 ? 2.595 -7.898 -7.051 1.00 92.88 195 ILE A O 1
ATOM 1566 N N . LEU A 1 196 ? 2.715 -6.312 -8.638 1.00 85.56 196 LEU A N 1
ATOM 1567 C CA . LEU A 1 196 ? 2.989 -7.230 -9.740 1.00 85.56 196 LEU A CA 1
ATOM 1568 C C . LEU A 1 196 ? 4.482 -7.374 -10.040 1.00 85.56 196 LEU A C 1
ATOM 1570 O O . LEU A 1 196 ? 4.874 -8.411 -10.583 1.00 85.56 196 LEU A O 1
ATOM 1574 N N . LYS A 1 197 ? 5.294 -6.359 -9.725 1.00 81.12 197 LYS A N 1
ATOM 1575 C CA . LYS A 1 197 ? 6.693 -6.251 -10.174 1.00 81.12 197 LYS A CA 1
ATOM 1576 C C . LYS A 1 197 ? 7.693 -6.196 -9.024 1.00 81.12 197 LYS A C 1
ATOM 1578 O O . LYS A 1 197 ? 8.769 -6.785 -9.133 1.00 81.12 197 LYS A O 1
ATOM 1583 N N . ASP A 1 198 ? 7.341 -5.510 -7.946 1.00 83.44 198 ASP A N 1
ATOM 1584 C CA . ASP A 1 198 ? 8.246 -5.191 -6.854 1.00 83.44 198 ASP A CA 1
ATOM 1585 C C . ASP A 1 198 ? 8.228 -6.274 -5.767 1.00 83.44 198 ASP A C 1
ATOM 1587 O O . ASP A 1 198 ? 7.303 -7.081 -5.635 1.00 83.44 198 ASP A O 1
ATOM 1591 N N . LYS A 1 199 ? 9.301 -6.311 -4.973 1.00 87.88 199 LYS A N 1
ATOM 1592 C CA . LYS A 1 199 ? 9.391 -7.190 -3.807 1.00 87.88 199 LYS A CA 1
ATOM 1593 C C . LYS A 1 199 ? 8.625 -6.564 -2.647 1.00 87.88 199 LYS A C 1
ATOM 1595 O O . LYS A 1 199 ? 8.968 -5.467 -2.222 1.00 87.88 199 LYS A O 1
ATOM 1600 N N . LEU A 1 200 ? 7.686 -7.321 -2.088 1.00 93.19 200 LEU A N 1
ATOM 1601 C CA . LEU A 1 200 ? 6.905 -6.876 -0.939 1.00 93.19 200 LEU A CA 1
ATOM 1602 C C . LEU A 1 200 ? 7.701 -6.976 0.365 1.00 93.19 200 LEU A C 1
ATOM 1604 O O . LEU A 1 200 ? 8.440 -7.948 0.576 1.00 93.19 200 LEU A O 1
ATOM 1608 N N . LEU A 1 201 ? 7.552 -5.973 1.229 1.00 92.75 201 LEU A N 1
ATOM 1609 C CA . LEU A 1 201 ? 8.313 -5.845 2.476 1.00 92.75 201 LEU A CA 1
ATOM 1610 C C . LEU A 1 201 ? 7.556 -6.389 3.688 1.00 92.75 201 LEU A C 1
ATOM 1612 O O . LEU A 1 201 ? 8.165 -6.987 4.579 1.00 92.75 201 LEU A O 1
ATOM 1616 N N . SER A 1 202 ? 6.236 -6.221 3.716 1.00 95.25 202 SER A N 1
ATOM 1617 C CA . SER A 1 202 ? 5.406 -6.635 4.837 1.00 95.25 202 SER A CA 1
ATOM 1618 C C . SER A 1 202 ? 5.429 -8.159 5.012 1.00 95.25 202 SER A C 1
ATOM 1620 O O . SER A 1 202 ? 5.133 -8.909 4.072 1.00 95.25 202 SER A O 1
ATOM 1622 N N . PRO A 1 203 ? 5.680 -8.671 6.233 1.00 94.81 203 PRO A N 1
ATOM 1623 C CA . PRO A 1 203 ? 5.630 -10.106 6.498 1.00 94.81 203 PRO A CA 1
ATOM 1624 C C . PRO A 1 203 ? 4.232 -10.713 6.296 1.00 94.81 203 PRO A C 1
ATOM 1626 O O . PRO A 1 203 ? 4.133 -11.933 6.145 1.00 94.81 203 PRO A O 1
ATOM 1629 N N . TYR A 1 204 ? 3.175 -9.893 6.243 1.00 96.12 204 TYR A N 1
ATOM 1630 C CA . TYR A 1 204 ? 1.811 -10.334 5.938 1.00 96.12 204 TYR A CA 1
ATOM 1631 C C . TYR A 1 204 ? 1.595 -10.683 4.456 1.00 96.12 204 TYR A C 1
ATOM 1633 O O . TYR A 1 204 ? 0.623 -11.360 4.124 1.00 96.12 204 TYR A O 1
ATOM 1641 N N . LEU A 1 205 ? 2.483 -10.249 3.553 1.00 95.56 205 LEU A N 1
ATOM 1642 C CA . LEU A 1 205 ? 2.260 -10.288 2.102 1.00 95.56 205 LEU A CA 1
ATOM 1643 C C . LEU A 1 205 ? 3.154 -11.290 1.362 1.00 95.56 205 LEU A C 1
ATOM 1645 O O . LEU A 1 205 ? 3.433 -11.145 0.175 1.00 95.56 205 LEU A O 1
ATOM 1649 N N . LYS A 1 206 ? 3.565 -12.367 2.039 1.00 88.88 206 LYS A N 1
ATOM 1650 C CA . LYS A 1 206 ? 4.401 -13.421 1.434 1.00 88.88 206 LYS A CA 1
ATOM 1651 C C . LYS A 1 206 ? 3.714 -14.175 0.288 1.00 88.88 206 LYS A C 1
ATOM 1653 O O . LYS A 1 206 ? 4.397 -14.618 -0.629 1.00 88.88 206 LYS A O 1
ATOM 1658 N N . ASN A 1 207 ? 2.391 -14.348 0.337 1.00 88.25 207 ASN A N 1
ATOM 1659 C CA . ASN A 1 207 ? 1.619 -14.987 -0.731 1.00 88.25 207 ASN A CA 1
ATOM 1660 C C . ASN A 1 207 ? 0.323 -14.213 -0.994 1.00 88.25 207 ASN A C 1
ATOM 1662 O O . ASN A 1 207 ? -0.619 -14.272 -0.205 1.00 88.25 207 ASN A O 1
ATOM 1666 N N . ILE A 1 208 ? 0.297 -13.495 -2.116 1.00 94.12 208 ILE A N 1
ATOM 1667 C CA . ILE A 1 208 ? -0.779 -12.564 -2.473 1.00 94.12 208 ILE A CA 1
ATOM 1668 C C . ILE A 1 208 ? -1.558 -12.973 -3.729 1.00 94.12 208 ILE A C 1
ATOM 1670 O O . ILE A 1 208 ? -2.421 -12.233 -4.180 1.00 94.12 208 ILE A O 1
ATOM 1674 N N . GLU A 1 209 ? -1.299 -14.137 -4.330 1.00 90.88 209 GLU A N 1
ATOM 1675 C CA . GLU A 1 209 ? -1.881 -14.480 -5.641 1.00 90.88 209 GLU A CA 1
ATOM 1676 C C . GLU A 1 209 ? -3.418 -14.492 -5.659 1.00 90.88 209 GLU A C 1
ATOM 1678 O O . GLU A 1 209 ? -4.047 -14.139 -6.660 1.00 90.88 209 GLU A O 1
ATOM 1683 N N . ASP A 1 210 ? -4.031 -14.876 -4.543 1.00 94.12 210 ASP A N 1
ATOM 1684 C CA . ASP A 1 210 ? -5.483 -14.910 -4.380 1.00 94.12 210 ASP A CA 1
ATOM 1685 C C . ASP A 1 210 ? -6.096 -13.604 -3.863 1.00 94.12 210 ASP A C 1
ATOM 1687 O O . ASP A 1 210 ? -7.319 -13.546 -3.706 1.00 94.12 210 ASP A O 1
ATOM 1691 N N . PHE A 1 211 ? -5.286 -12.571 -3.618 1.00 97.19 211 PHE A N 1
ATOM 1692 C CA . PHE A 1 211 ? -5.778 -11.271 -3.170 1.00 97.19 211 PHE A CA 1
ATOM 1693 C C . PHE A 1 211 ? -6.522 -10.580 -4.306 1.00 97.19 211 PHE A C 1
ATOM 1695 O O . PHE A 1 211 ? -6.124 -10.658 -5.465 1.00 97.19 211 PHE A O 1
ATOM 1702 N N . GLU A 1 212 ? -7.609 -9.909 -3.957 1.00 96.81 212 GLU A N 1
ATOM 1703 C CA . GLU A 1 212 ? -8.388 -9.038 -4.824 1.00 96.81 212 GLU A CA 1
ATOM 1704 C C . GLU A 1 212 ? -7.804 -7.624 -4.789 1.00 96.81 212 GLU A C 1
ATOM 1706 O O . GLU A 1 212 ? -7.403 -7.142 -3.724 1.00 96.81 212 GLU A O 1
ATOM 1711 N N . VAL A 1 213 ? -7.756 -6.979 -5.953 1.00 96.31 213 VAL A N 1
ATOM 1712 C CA . VAL A 1 213 ? -7.192 -5.642 -6.157 1.00 96.31 213 VAL A CA 1
ATOM 1713 C C . VAL A 1 213 ? -8.318 -4.652 -6.412 1.00 96.31 213 VAL A C 1
ATOM 1715 O O . VAL A 1 213 ? -9.170 -4.883 -7.270 1.00 96.31 213 VAL A O 1
ATOM 1718 N N . PHE A 1 214 ? -8.289 -3.529 -5.700 1.00 97.31 214 PHE A N 1
ATOM 1719 C CA . PHE A 1 214 ? -9.261 -2.451 -5.850 1.00 97.31 214 PHE A CA 1
ATOM 1720 C C . PHE A 1 214 ? -8.544 -1.147 -6.187 1.00 97.31 214 PHE A C 1
ATOM 1722 O O . PHE A 1 214 ? -7.987 -0.506 -5.299 1.00 97.31 214 PHE A O 1
ATOM 1729 N N . ILE A 1 215 ? -8.535 -0.773 -7.464 1.00 94.81 215 ILE A N 1
ATOM 1730 C CA . ILE A 1 215 ? -7.843 0.420 -7.970 1.00 94.81 215 ILE A CA 1
ATOM 1731 C C . ILE A 1 215 ? -8.622 1.684 -7.613 1.00 94.81 215 ILE A C 1
ATOM 1733 O O . ILE A 1 215 ? -9.854 1.669 -7.627 1.00 94.81 215 ILE A O 1
ATOM 1737 N N . ILE A 1 216 ? -7.910 2.765 -7.294 1.00 93.25 216 ILE A N 1
ATOM 1738 C CA . ILE A 1 216 ? -8.484 4.032 -6.838 1.00 93.25 216 ILE A CA 1
ATOM 1739 C C . ILE A 1 216 ? -8.190 5.119 -7.866 1.00 93.25 216 ILE A C 1
ATOM 1741 O O . ILE A 1 216 ? -7.033 5.455 -8.081 1.00 93.25 216 ILE A O 1
ATOM 1745 N N . GLU A 1 217 ? -9.252 5.673 -8.445 1.00 89.38 217 GLU A N 1
ATOM 1746 C CA . GLU A 1 217 ? -9.226 6.808 -9.374 1.00 89.38 217 GLU A CA 1
ATOM 1747 C C . GLU A 1 217 ? -10.395 7.760 -9.040 1.00 89.38 217 GLU A C 1
ATOM 1749 O O . GLU A 1 217 ? -10.603 8.101 -7.871 1.00 89.38 217 GLU A O 1
ATOM 1754 N N . ASP A 1 218 ? -11.219 8.156 -10.016 1.00 86.38 218 ASP A N 1
ATOM 1755 C CA . ASP A 1 218 ? -12.477 8.889 -9.803 1.00 86.38 218 ASP A CA 1
ATOM 1756 C C . ASP A 1 218 ? -13.432 8.145 -8.850 1.00 86.38 218 ASP A C 1
ATOM 1758 O O . ASP A 1 218 ? -14.191 8.744 -8.080 1.00 86.38 218 ASP A O 1
ATOM 1762 N N . LYS A 1 219 ? -13.361 6.814 -8.883 1.00 90.38 219 LYS A N 1
ATOM 1763 C CA . LYS A 1 219 ? -13.997 5.888 -7.950 1.00 90.38 219 LYS A CA 1
ATOM 1764 C C . LYS A 1 219 ? -13.102 4.670 -7.733 1.00 90.38 219 LYS A C 1
ATOM 1766 O O . LYS A 1 219 ? -12.016 4.555 -8.290 1.00 90.38 219 LYS A O 1
ATOM 1771 N N . ILE A 1 220 ? -13.583 3.743 -6.909 1.00 94.50 220 ILE A N 1
ATOM 1772 C CA . ILE A 1 220 ? -12.880 2.490 -6.635 1.00 94.50 220 ILE A CA 1
ATOM 1773 C C . ILE A 1 220 ? -13.387 1.404 -7.587 1.00 94.50 220 ILE A C 1
ATOM 1775 O O . ILE A 1 220 ? -14.594 1.143 -7.648 1.00 94.50 220 ILE A O 1
ATOM 1779 N N . TYR A 1 221 ? -12.464 0.768 -8.304 1.00 91.12 221 TYR A N 1
ATOM 1780 C CA . TYR A 1 221 ? -12.726 -0.279 -9.287 1.00 91.12 221 TYR A CA 1
ATOM 1781 C C . TYR A 1 221 ? -12.245 -1.638 -8.782 1.00 91.12 221 TYR A C 1
ATOM 1783 O O . TYR A 1 221 ? -11.081 -1.793 -8.433 1.00 91.12 221 TYR A O 1
ATOM 1791 N N . ASP A 1 222 ? -13.128 -2.637 -8.804 1.00 92.62 222 ASP A N 1
ATOM 1792 C CA . ASP A 1 222 ? -12.748 -4.042 -8.622 1.00 92.62 222 ASP A CA 1
ATOM 1793 C C . ASP A 1 222 ? -11.998 -4.549 -9.860 1.00 92.62 222 ASP A C 1
ATOM 1795 O O . ASP A 1 222 ? -12.574 -4.581 -10.951 1.00 92.62 222 ASP A O 1
ATOM 1799 N N . PHE A 1 223 ? -10.730 -4.921 -9.692 1.00 88.69 223 PHE A N 1
ATOM 1800 C CA . PHE A 1 223 ? -9.876 -5.500 -10.734 1.00 88.69 223 PHE A CA 1
ATOM 1801 C C . PHE A 1 223 ? -9.696 -7.019 -10.570 1.00 88.69 223 PHE A C 1
ATOM 1803 O O . PHE A 1 223 ? -8.956 -7.658 -11.322 1.00 88.69 223 PHE A O 1
ATOM 1810 N N . GLY A 1 224 ? -10.392 -7.627 -9.607 1.00 90.19 224 GLY A N 1
ATOM 1811 C CA . GLY A 1 224 ? -10.329 -9.053 -9.342 1.00 90.19 224 GLY A CA 1
ATOM 1812 C C . GLY A 1 224 ? -8.987 -9.497 -8.764 1.00 90.19 224 GLY A C 1
ATOM 1813 O O . GLY A 1 224 ? -8.244 -8.731 -8.152 1.00 90.19 224 GLY A O 1
ATOM 1814 N N . LYS A 1 225 ? -8.689 -10.792 -8.907 1.00 92.62 225 LYS A N 1
ATOM 1815 C CA . LYS A 1 225 ? -7.550 -11.419 -8.227 1.00 92.62 225 LYS A CA 1
ATOM 1816 C C . LYS A 1 225 ? -6.210 -11.145 -8.905 1.00 92.62 225 LYS A C 1
ATOM 1818 O O . LYS A 1 225 ? -6.102 -11.263 -10.125 1.00 92.62 225 LYS A O 1
ATOM 1823 N N . ILE A 1 226 ? -5.153 -10.977 -8.111 1.00 90.38 226 ILE A N 1
ATOM 1824 C CA . ILE A 1 226 ? -3.772 -10.778 -8.582 1.00 90.38 226 ILE A CA 1
ATOM 1825 C C . ILE A 1 226 ? -3.334 -11.877 -9.556 1.00 90.38 226 ILE A C 1
ATOM 1827 O O . ILE A 1 226 ? -2.749 -11.583 -10.595 1.00 90.38 226 ILE A O 1
ATOM 1831 N N . LYS A 1 227 ? -3.679 -13.145 -9.308 1.00 87.62 227 LYS A N 1
ATOM 1832 C CA . LYS A 1 227 ? -3.368 -14.250 -10.232 1.00 87.62 227 LYS A CA 1
ATOM 1833 C C . LYS A 1 227 ? -4.002 -14.123 -11.619 1.00 87.62 227 LYS A C 1
ATOM 1835 O O . LYS A 1 227 ? -3.505 -14.733 -12.561 1.00 87.62 227 LYS A O 1
ATOM 1840 N N . LYS A 1 228 ? -5.116 -13.393 -11.749 1.00 80.69 228 LYS A N 1
ATOM 1841 C CA . LYS A 1 228 ? -5.716 -13.072 -13.050 1.00 80.69 228 LYS A CA 1
ATOM 1842 C C . LYS A 1 228 ? -4.987 -11.900 -13.702 1.00 80.69 228 LYS A C 1
ATOM 1844 O O . LYS A 1 228 ? -4.770 -11.951 -14.897 1.00 80.69 228 LYS A O 1
ATOM 1849 N N . LEU A 1 229 ? -4.545 -10.915 -12.922 1.00 72.06 229 LEU A N 1
ATOM 1850 C CA . LEU A 1 229 ? -3.811 -9.743 -13.418 1.00 72.06 229 LEU A CA 1
ATOM 1851 C C . LEU A 1 229 ? -2.385 -10.083 -13.875 1.00 72.06 229 LEU A C 1
ATOM 1853 O O . LEU A 1 229 ? -1.917 -9.559 -14.879 1.00 72.06 229 LEU A O 1
ATOM 1857 N N . LYS A 1 230 ? -1.717 -11.030 -13.203 1.00 66.25 230 LYS A N 1
ATOM 1858 C CA . LYS A 1 230 ? -0.433 -11.595 -13.660 1.00 66.25 230 LYS A CA 1
ATOM 1859 C C . LYS A 1 230 ? -0.557 -12.364 -14.977 1.00 66.25 230 LYS A C 1
ATOM 1861 O O . LYS A 1 230 ? 0.434 -12.543 -15.679 1.00 66.25 230 LYS A O 1
ATOM 1866 N N . LYS A 1 231 ? -1.760 -12.835 -15.314 1.00 60.12 231 LYS A N 1
ATOM 1867 C CA . LYS A 1 231 ? -2.047 -1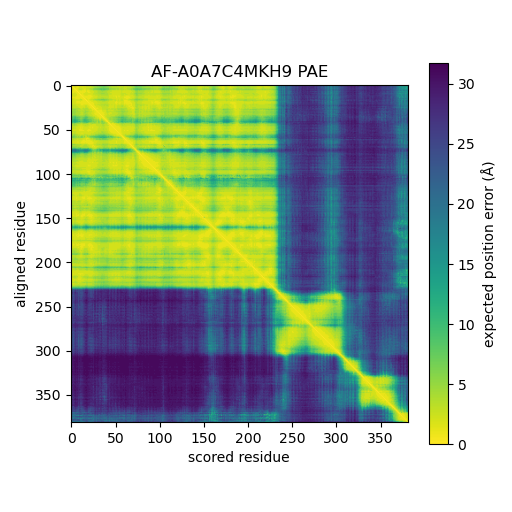3.456 -16.605 1.00 60.12 231 LYS A CA 1
ATOM 1868 C C . LYS A 1 231 ? -2.475 -12.351 -17.557 1.00 60.12 231 LYS A C 1
ATOM 1870 O O . LYS A 1 231 ? -3.648 -12.009 -17.600 1.00 60.12 231 LYS A O 1
ATOM 1875 N N . ILE A 1 232 ? -1.539 -11.819 -18.338 1.00 52.91 232 ILE A N 1
ATOM 1876 C CA . ILE A 1 232 ? -1.892 -11.026 -19.523 1.00 52.91 232 ILE A CA 1
ATOM 1877 C C . ILE A 1 232 ? -2.837 -11.903 -20.357 1.00 52.91 232 ILE A C 1
ATOM 1879 O O . ILE A 1 232 ? -2.412 -12.975 -20.804 1.00 52.91 232 ILE A O 1
ATOM 1883 N N . PRO A 1 233 ? -4.118 -11.536 -20.532 1.00 48.72 233 PRO A N 1
ATOM 1884 C CA . PRO A 1 233 ? -4.994 -12.313 -21.375 1.00 48.72 233 PRO A CA 1
ATOM 1885 C C . PRO A 1 233 ? -4.598 -11.993 -22.811 1.00 48.72 233 PRO A C 1
ATOM 1887 O O . PRO A 1 233 ? -5.130 -11.083 -23.431 1.00 48.72 233 PRO A O 1
ATOM 1890 N N . PHE A 1 234 ? -3.689 -12.781 -23.369 1.00 51.78 234 PHE A N 1
ATOM 1891 C CA . PHE A 1 234 ? -3.454 -12.857 -24.810 1.00 51.78 234 PHE A CA 1
ATOM 1892 C C . PHE A 1 234 ? -4.647 -13.543 -25.524 1.00 51.78 234 PHE A C 1
ATOM 1894 O O . PHE A 1 234 ? -4.472 -14.337 -26.443 1.00 51.78 234 PHE A O 1
ATOM 1901 N N . ARG A 1 235 ? -5.889 -13.312 -25.070 1.00 48.00 235 ARG A N 1
ATOM 1902 C CA . ARG A 1 235 ? -7.089 -13.828 -25.741 1.00 48.00 235 ARG A CA 1
ATOM 1903 C C . ARG A 1 235 ? -7.250 -13.055 -27.049 1.00 48.00 235 ARG A C 1
ATOM 1905 O O . ARG A 1 235 ? -7.401 -11.839 -27.015 1.00 48.00 235 ARG A O 1
ATOM 1912 N N . GLY A 1 236 ? -7.233 -13.774 -28.170 1.00 51.44 236 GLY A N 1
ATOM 1913 C CA . GLY A 1 236 ? -7.288 -13.184 -29.511 1.00 51.44 236 GLY A CA 1
ATOM 1914 C C . GLY A 1 236 ? -5.939 -12.680 -30.027 1.00 51.44 236 GLY A C 1
ATOM 1915 O O . GLY A 1 236 ? -5.916 -11.838 -30.915 1.00 51.44 236 GLY A O 1
ATOM 1916 N N . VAL A 1 237 ? -4.825 -13.146 -29.452 1.00 56.22 237 VAL A N 1
ATOM 1917 C CA . VAL A 1 237 ? -3.486 -12.854 -29.972 1.00 56.22 237 VAL A CA 1
ATOM 1918 C C . VAL A 1 237 ? -3.012 -14.055 -30.774 1.00 56.22 237 VAL A C 1
ATOM 1920 O O . VAL A 1 237 ? -2.673 -15.089 -30.209 1.00 56.22 237 VAL A O 1
ATOM 1923 N N . ASP A 1 238 ? -2.986 -13.912 -32.094 1.00 54.47 238 ASP A N 1
ATOM 1924 C CA . ASP A 1 238 ? -2.502 -14.955 -33.005 1.00 54.47 238 ASP A CA 1
ATOM 1925 C C . ASP A 1 238 ? -0.965 -14.973 -33.094 1.00 54.47 238 ASP A C 1
ATOM 1927 O O . ASP A 1 238 ? -0.347 -15.989 -33.433 1.00 54.47 238 ASP A O 1
ATOM 1931 N N . LEU A 1 239 ? -0.329 -13.844 -32.753 1.00 56.56 239 LEU A N 1
ATOM 1932 C CA . LEU A 1 239 ? 1.089 -13.588 -32.986 1.00 56.56 239 LEU A CA 1
ATOM 1933 C C . LEU A 1 239 ? 1.683 -12.638 -31.933 1.00 56.56 239 LEU A C 1
ATOM 1935 O O . LEU A 1 239 ? 1.114 -11.588 -31.647 1.00 56.56 239 LEU A O 1
ATOM 1939 N N . ILE A 1 240 ? 2.850 -12.979 -31.381 1.00 57.84 240 ILE A N 1
ATOM 1940 C CA . ILE A 1 240 ? 3.611 -12.147 -30.435 1.00 57.84 240 ILE A CA 1
ATOM 1941 C C . ILE A 1 240 ? 4.973 -11.818 -31.052 1.00 57.84 240 ILE A C 1
ATOM 1943 O O . ILE A 1 240 ? 5.766 -12.721 -31.315 1.00 57.84 240 ILE A O 1
ATOM 1947 N N . PHE A 1 241 ? 5.268 -10.528 -31.223 1.00 60.19 241 PHE A N 1
ATOM 1948 C CA . PHE A 1 241 ? 6.596 -10.037 -31.594 1.00 60.19 241 PHE A CA 1
ATOM 1949 C C . PHE A 1 241 ? 7.322 -9.486 -30.371 1.00 60.19 241 PHE A C 1
ATOM 1951 O O . PHE A 1 241 ? 6.833 -8.573 -29.710 1.00 60.19 241 PHE A O 1
ATOM 1958 N N . LEU A 1 242 ? 8.499 -10.029 -30.076 1.00 61.50 242 LEU A N 1
ATOM 1959 C CA . LEU A 1 242 ? 9.363 -9.560 -29.001 1.00 61.50 242 LEU A CA 1
ATOM 1960 C C . LEU A 1 242 ? 10.574 -8.855 -29.600 1.00 61.50 242 LEU A C 1
ATOM 1962 O O . LEU A 1 242 ? 11.420 -9.493 -30.222 1.00 61.50 242 LEU A O 1
ATOM 1966 N N . THR A 1 243 ? 10.652 -7.540 -29.427 1.00 57.31 243 THR A N 1
ATOM 1967 C CA . THR A 1 243 ? 11.740 -6.719 -29.965 1.00 57.31 243 THR A CA 1
ATOM 1968 C C . THR A 1 243 ? 12.776 -6.405 -28.883 1.00 57.31 243 THR A C 1
ATOM 1970 O O . THR A 1 243 ? 12.394 -5.952 -27.804 1.00 57.31 243 THR A O 1
ATOM 1973 N N . GLY A 1 244 ? 14.069 -6.570 -29.177 1.00 56.41 244 GLY A N 1
ATOM 1974 C CA . GLY A 1 244 ? 15.176 -6.209 -28.275 1.00 56.41 244 GLY A CA 1
ATOM 1975 C C . GLY A 1 244 ? 15.695 -7.344 -27.380 1.00 56.41 244 GLY A C 1
ATOM 1976 O O . GLY A 1 244 ? 15.286 -8.499 -27.510 1.00 56.41 244 GLY A O 1
ATOM 1977 N N . ASP A 1 245 ? 16.627 -7.010 -26.483 1.00 61.19 245 ASP A N 1
ATOM 1978 C CA . ASP A 1 245 ? 17.247 -7.964 -25.555 1.00 61.19 245 ASP A CA 1
ATOM 1979 C C . ASP A 1 245 ? 16.324 -8.235 -24.357 1.00 61.19 245 ASP A C 1
ATOM 1981 O O . ASP A 1 245 ? 16.073 -7.365 -23.525 1.00 61.19 245 ASP A O 1
ATOM 1985 N N . LEU A 1 246 ? 15.803 -9.461 -24.266 1.00 61.41 246 LEU A N 1
ATOM 1986 C CA . LEU A 1 246 ? 14.806 -9.876 -23.261 1.00 61.41 246 LEU A CA 1
ATOM 1987 C C . LEU A 1 246 ? 15.429 -10.436 -21.971 1.00 61.41 246 LEU A C 1
ATOM 1989 O O . LEU A 1 246 ? 14.714 -10.768 -21.023 1.00 61.41 246 LEU A O 1
ATOM 1993 N N . GLY A 1 247 ? 16.752 -10.588 -21.947 1.00 66.56 247 GLY A N 1
ATOM 1994 C CA . GLY A 1 247 ? 17.470 -11.229 -20.856 1.00 66.56 247 GLY A CA 1
ATOM 1995 C C . GLY A 1 247 ? 17.785 -10.280 -19.703 1.00 66.56 247 GLY A C 1
ATOM 1996 O O . GLY A 1 247 ? 18.188 -9.131 -19.888 1.00 66.56 247 GLY A O 1
ATOM 1997 N N . LYS A 1 248 ? 17.658 -10.788 -18.479 1.00 71.19 248 LYS A N 1
ATOM 1998 C CA . LYS A 1 248 ? 18.216 -10.160 -17.282 1.00 71.19 248 LYS A CA 1
ATOM 1999 C C . LYS A 1 248 ? 19.740 -10.189 -17.375 1.00 71.19 248 LYS A C 1
ATOM 2001 O O . LYS A 1 248 ? 20.320 -11.238 -17.622 1.00 71.19 248 LYS A O 1
ATOM 2006 N N . ALA A 1 249 ? 20.364 -9.041 -17.144 1.00 76.62 249 ALA A N 1
ATOM 2007 C CA . ALA A 1 249 ? 21.815 -8.879 -17.109 1.00 76.62 249 ALA A CA 1
ATOM 2008 C C . ALA A 1 249 ? 22.256 -8.307 -15.752 1.00 76.62 249 ALA A C 1
ATOM 2010 O O . ALA A 1 249 ? 23.064 -7.378 -15.693 1.00 76.62 249 ALA A O 1
ATOM 2011 N N . ASN A 1 250 ? 21.662 -8.778 -14.650 1.00 74.94 250 ASN A N 1
ATOM 2012 C CA . ASN A 1 250 ? 21.908 -8.185 -13.338 1.00 74.94 250 ASN A CA 1
ATOM 2013 C C . ASN A 1 250 ? 23.334 -8.447 -12.877 1.00 74.94 250 ASN A C 1
ATOM 2015 O O . ASN A 1 250 ? 23.971 -7.515 -12.404 1.00 74.94 250 ASN A O 1
ATOM 2019 N N . LEU A 1 251 ? 23.875 -9.645 -13.111 1.00 74.69 251 LEU A N 1
ATOM 2020 C CA . LEU A 1 251 ? 25.261 -9.965 -12.764 1.00 74.69 251 LEU A CA 1
ATOM 2021 C C . LEU A 1 251 ? 26.259 -9.036 -13.474 1.00 74.69 251 LEU A C 1
ATOM 2023 O O . LEU A 1 251 ? 27.228 -8.580 -12.868 1.00 74.69 251 LEU A O 1
ATOM 2027 N N . ALA A 1 252 ? 25.990 -8.700 -14.740 1.00 73.75 252 ALA A N 1
ATOM 2028 C CA . ALA A 1 252 ? 26.803 -7.753 -15.500 1.00 73.75 252 ALA A CA 1
ATOM 2029 C C . ALA A 1 252 ? 26.659 -6.319 -14.963 1.00 73.75 252 ALA A C 1
ATOM 2031 O O . ALA A 1 252 ? 27.654 -5.611 -14.800 1.00 73.75 252 ALA A O 1
ATOM 2032 N N . ARG A 1 253 ? 25.429 -5.889 -14.642 1.00 75.50 253 ARG A N 1
ATOM 2033 C CA . ARG A 1 253 ? 25.166 -4.566 -14.050 1.00 75.50 253 ARG A CA 1
ATOM 2034 C C . ARG A 1 253 ? 25.814 -4.417 -12.677 1.00 75.50 253 ARG A C 1
ATOM 2036 O O . ARG A 1 253 ? 26.422 -3.388 -12.406 1.00 75.50 253 ARG A O 1
ATOM 2043 N N . GLU A 1 254 ? 25.708 -5.428 -11.822 1.00 79.94 254 GLU A N 1
ATOM 2044 C CA . GLU A 1 254 ? 26.318 -5.451 -10.492 1.00 79.94 254 GLU A CA 1
ATOM 2045 C C . GLU A 1 254 ? 27.832 -5.295 -10.592 1.00 79.94 254 GLU A C 1
ATOM 2047 O O . GLU A 1 254 ? 28.394 -4.410 -9.945 1.00 79.94 254 GLU A O 1
ATOM 2052 N N . ARG A 1 255 ? 28.479 -6.066 -11.477 1.00 81.62 255 ARG A N 1
ATOM 2053 C CA . ARG A 1 255 ? 29.918 -5.946 -11.737 1.00 81.62 255 ARG A CA 1
ATOM 2054 C C . ARG A 1 255 ? 30.301 -4.555 -12.237 1.00 81.62 255 ARG A C 1
ATOM 2056 O O . ARG A 1 255 ? 31.290 -3.986 -11.776 1.00 81.62 255 ARG A O 1
ATOM 2063 N N . PHE A 1 256 ? 29.515 -3.993 -13.152 1.00 78.62 256 PHE A N 1
ATOM 2064 C CA . PHE A 1 256 ? 29.738 -2.646 -13.667 1.00 78.62 256 PHE A CA 1
ATOM 2065 C C . PHE A 1 256 ? 29.683 -1.597 -12.547 1.00 78.62 256 PHE A C 1
ATOM 2067 O O . PHE A 1 256 ? 30.627 -0.824 -12.381 1.00 78.62 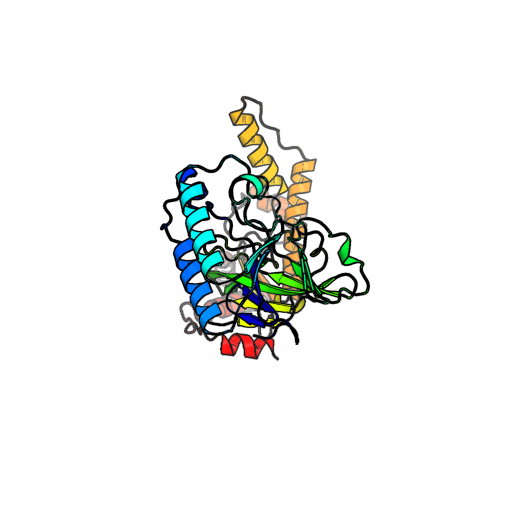256 PHE A O 1
ATOM 2074 N N . PHE A 1 257 ? 28.619 -1.587 -11.739 1.00 80.62 257 PHE A N 1
ATOM 2075 C CA . PHE A 1 257 ? 28.472 -0.625 -10.643 1.00 80.62 257 PHE A CA 1
ATOM 2076 C C . PHE A 1 257 ? 29.509 -0.827 -9.534 1.00 80.62 257 PHE A C 1
ATOM 2078 O O . PHE A 1 257 ? 29.969 0.149 -8.940 1.00 80.62 257 PHE A O 1
ATOM 2085 N N . GLU A 1 258 ? 29.911 -2.068 -9.263 1.00 84.50 258 GLU A N 1
ATOM 2086 C CA . GLU A 1 258 ? 31.005 -2.374 -8.344 1.00 84.50 258 GLU A CA 1
ATOM 2087 C C . GLU A 1 258 ? 32.324 -1.763 -8.836 1.00 84.50 258 GLU A C 1
ATOM 2089 O O . GLU A 1 258 ? 32.990 -1.053 -8.081 1.00 84.50 258 GLU A O 1
ATOM 2094 N N . ASN A 1 259 ? 32.666 -1.940 -10.114 1.00 84.44 259 ASN A N 1
ATOM 2095 C CA . ASN A 1 259 ? 33.862 -1.335 -10.701 1.00 84.44 259 ASN A CA 1
ATOM 2096 C C . ASN A 1 259 ? 33.800 0.201 -10.717 1.00 84.44 259 ASN A C 1
ATOM 2098 O O . ASN A 1 259 ? 34.808 0.842 -10.420 1.00 84.44 259 ASN A O 1
ATOM 2102 N N . GLN A 1 260 ? 32.627 0.808 -10.941 1.00 83.06 260 GLN A N 1
ATOM 2103 C CA . GLN A 1 260 ? 32.459 2.264 -10.806 1.00 83.06 260 GLN A CA 1
ATOM 2104 C C . GLN A 1 260 ? 32.759 2.753 -9.380 1.00 83.06 260 GLN A C 1
ATOM 2106 O O . GLN A 1 260 ? 33.479 3.736 -9.203 1.00 83.06 260 GLN A O 1
ATOM 2111 N N . LYS A 1 261 ? 32.271 2.048 -8.351 1.00 85.50 261 LYS A N 1
ATOM 2112 C CA . LYS A 1 261 ? 32.560 2.380 -6.943 1.00 85.50 261 LYS A CA 1
ATOM 2113 C C . LYS A 1 261 ? 34.040 2.210 -6.606 1.00 85.50 261 LYS A C 1
ATOM 2115 O O . LYS A 1 261 ? 34.622 3.063 -5.943 1.00 85.50 261 LYS A O 1
ATOM 2120 N N . ARG A 1 262 ? 34.666 1.131 -7.085 1.00 88.25 262 ARG A N 1
ATOM 2121 C CA . ARG A 1 262 ? 36.102 0.870 -6.894 1.00 88.25 262 ARG A CA 1
ATOM 2122 C C . ARG A 1 262 ? 36.950 1.968 -7.525 1.00 88.25 262 ARG A C 1
ATOM 2124 O O . ARG A 1 262 ? 37.846 2.481 -6.864 1.00 88.25 262 ARG A O 1
ATOM 2131 N N . LYS A 1 263 ? 36.597 2.400 -8.737 1.00 85.12 263 LYS A N 1
ATOM 2132 C CA . LYS A 1 263 ? 37.248 3.512 -9.435 1.00 85.12 263 LYS A CA 1
ATOM 2133 C C . LYS A 1 263 ? 37.147 4.829 -8.660 1.00 85.12 263 LYS A C 1
ATOM 2135 O O . LYS A 1 263 ? 38.149 5.521 -8.520 1.00 85.12 263 LYS A O 1
ATOM 2140 N N . GLN A 1 264 ? 35.975 5.150 -8.107 1.00 83.44 264 GLN A N 1
ATOM 2141 C CA . GLN A 1 264 ? 35.792 6.328 -7.244 1.00 83.44 264 GLN A CA 1
ATOM 2142 C C . GLN A 1 264 ? 36.622 6.255 -5.951 1.00 83.44 264 GLN A C 1
ATOM 2144 O O . GLN A 1 264 ? 37.055 7.284 -5.444 1.00 83.44 264 GLN A O 1
ATOM 2149 N N . ALA A 1 265 ? 36.876 5.049 -5.440 1.00 87.69 265 ALA A N 1
ATOM 2150 C CA . ALA A 1 265 ? 37.697 4.801 -4.256 1.00 87.69 265 ALA A CA 1
ATOM 2151 C C . ALA A 1 265 ? 39.203 4.611 -4.556 1.00 87.69 265 ALA A C 1
ATOM 2153 O O . ALA A 1 265 ? 39.960 4.280 -3.647 1.00 87.69 265 ALA A O 1
ATOM 2154 N N . GLY A 1 266 ? 39.647 4.772 -5.810 1.00 89.12 266 GLY A N 1
ATOM 2155 C CA . GLY A 1 266 ? 41.047 4.567 -6.213 1.00 89.12 266 GLY A CA 1
ATOM 2156 C C . GLY A 1 266 ? 41.514 3.103 -6.220 1.00 89.12 266 GLY A C 1
ATOM 2157 O O . GLY A 1 266 ? 42.713 2.837 -6.253 1.00 89.12 266 GLY A O 1
ATOM 2158 N N . LEU A 1 267 ? 40.587 2.143 -6.180 1.00 90.81 267 LEU A N 1
ATOM 2159 C CA . LEU A 1 267 ? 40.869 0.707 -6.208 1.00 90.81 267 LEU A CA 1
ATOM 2160 C C . LEU A 1 267 ? 40.879 0.167 -7.651 1.00 90.81 267 LEU A C 1
ATOM 2162 O O . LEU A 1 267 ? 40.102 0.636 -8.486 1.00 90.81 267 LEU A O 1
ATOM 2166 N N . PRO A 1 268 ? 41.692 -0.866 -7.953 1.00 86.75 268 PRO A N 1
ATOM 2167 C CA . PRO A 1 268 ? 41.715 -1.481 -9.276 1.00 86.75 268 PRO A CA 1
ATOM 2168 C C . PRO A 1 268 ? 40.391 -2.187 -9.589 1.00 86.75 268 PRO A C 1
ATOM 2170 O O . PRO A 1 268 ? 39.771 -2.791 -8.704 1.00 86.75 268 PRO A O 1
ATOM 2173 N N . GLU A 1 269 ? 39.984 -2.144 -10.857 1.00 88.06 269 GLU A N 1
ATOM 2174 C CA . GLU A 1 269 ? 38.800 -2.843 -11.361 1.00 88.06 269 GLU A CA 1
ATOM 2175 C C . GLU A 1 269 ? 38.936 -4.362 -11.211 1.00 88.06 269 GLU A C 1
ATOM 2177 O O . GLU A 1 269 ? 40.017 -4.944 -11.344 1.00 88.06 269 GLU A O 1
ATOM 2182 N N . ILE A 1 270 ? 37.812 -5.017 -10.939 1.00 86.69 270 ILE A N 1
ATOM 2183 C CA . ILE A 1 270 ? 37.710 -6.469 -10.957 1.00 86.69 270 ILE A CA 1
ATOM 2184 C C . ILE A 1 270 ? 37.675 -6.899 -12.419 1.00 86.69 270 ILE A C 1
ATOM 2186 O O . ILE A 1 270 ? 36.768 -6.517 -13.163 1.00 86.69 270 ILE A O 1
ATOM 2190 N N . LYS A 1 271 ? 38.682 -7.680 -12.818 1.00 79.94 271 LYS A N 1
ATOM 2191 C CA . LYS A 1 271 ? 38.794 -8.232 -14.170 1.00 79.94 271 LYS A CA 1
ATOM 2192 C C . LYS A 1 271 ? 37.712 -9.276 -14.417 1.00 79.94 271 LYS A C 1
ATOM 2194 O O . LYS A 1 271 ? 37.322 -10.005 -13.507 1.00 79.94 271 LYS A O 1
ATOM 2199 N N . GLU A 1 272 ? 37.275 -9.370 -15.667 1.00 71.62 272 GLU A N 1
ATOM 2200 C CA . GLU A 1 272 ? 36.349 -10.415 -16.085 1.00 71.62 272 GLU A CA 1
ATOM 2201 C C . GLU A 1 272 ? 36.990 -11.797 -15.940 1.00 71.62 272 GLU A C 1
ATOM 2203 O O . GLU A 1 272 ? 38.063 -12.071 -16.481 1.00 71.62 272 GLU A O 1
ATOM 2208 N N . ASP A 1 273 ? 36.309 -12.676 -15.208 1.00 79.81 273 ASP A N 1
ATOM 2209 C CA . ASP A 1 273 ? 36.668 -14.080 -15.097 1.00 79.81 273 ASP A CA 1
ATOM 2210 C C . ASP A 1 273 ? 35.715 -14.948 -15.943 1.00 79.81 273 ASP A C 1
ATOM 2212 O O . ASP A 1 273 ? 34.544 -14.611 -16.160 1.00 79.81 273 ASP A O 1
ATOM 2216 N N . LYS A 1 274 ? 36.215 -16.089 -16.436 1.00 76.19 274 LYS A N 1
ATOM 2217 C CA . LYS A 1 274 ? 35.444 -16.996 -17.307 1.00 76.19 274 LYS A CA 1
ATOM 2218 C C . LYS A 1 274 ? 34.191 -17.566 -16.628 1.00 76.19 274 LYS A C 1
ATOM 2220 O O . LYS A 1 274 ? 33.217 -17.873 -17.314 1.00 76.19 274 LYS A O 1
ATOM 2225 N N . ASN A 1 275 ? 34.201 -17.725 -15.306 1.00 75.19 275 ASN A N 1
ATOM 2226 C CA . ASN A 1 275 ? 33.058 -18.254 -14.563 1.00 75.19 275 ASN A CA 1
ATOM 2227 C C . ASN A 1 275 ? 31.945 -17.204 -14.458 1.00 75.19 275 ASN A C 1
ATOM 2229 O O . ASN A 1 275 ? 30.773 -17.536 -14.626 1.00 75.19 275 ASN A O 1
ATOM 2233 N N . HIS A 1 276 ? 32.305 -15.939 -14.260 1.00 79.06 276 HIS A N 1
ATOM 2234 C CA . HIS A 1 276 ? 31.403 -14.800 -14.218 1.00 79.06 276 HIS A CA 1
ATOM 2235 C C . HIS A 1 276 ? 30.786 -14.529 -15.589 1.00 79.06 276 HIS A C 1
ATOM 2237 O O . HIS A 1 276 ? 29.568 -14.421 -15.684 1.00 79.06 276 HIS A O 1
ATOM 2243 N N . GLN A 1 277 ? 31.584 -14.532 -16.663 1.00 71.75 277 GLN A N 1
ATOM 2244 C CA . GLN A 1 277 ? 31.059 -14.423 -18.031 1.00 71.75 277 GLN A CA 1
ATOM 2245 C C . GLN A 1 277 ? 30.043 -15.534 -18.338 1.00 71.75 277 GLN A C 1
ATOM 2247 O O . GLN A 1 277 ? 28.966 -15.276 -18.875 1.00 71.75 277 GLN A O 1
ATOM 2252 N N . LYS A 1 278 ? 30.345 -16.775 -17.934 1.00 72.25 278 LYS A N 1
ATOM 2253 C CA . LYS A 1 278 ? 29.417 -17.902 -18.081 1.00 72.25 278 LYS A CA 1
ATOM 2254 C C . LYS A 1 278 ? 28.143 -17.708 -17.252 1.00 72.25 278 LYS A C 1
ATOM 2256 O O . LYS A 1 278 ? 27.059 -18.006 -17.745 1.00 72.25 278 LYS A O 1
ATOM 2261 N N . ALA A 1 279 ? 28.252 -17.206 -16.024 1.00 70.38 279 ALA A N 1
ATOM 2262 C CA . ALA A 1 279 ? 27.102 -16.939 -15.161 1.00 70.38 279 ALA A CA 1
ATOM 2263 C C . ALA A 1 279 ? 26.189 -15.841 -15.733 1.00 70.38 279 ALA A C 1
ATOM 2265 O O . ALA A 1 279 ? 24.978 -16.034 -15.783 1.00 70.38 279 ALA A O 1
ATOM 2266 N N . VAL A 1 280 ? 26.767 -14.746 -16.238 1.00 68.81 280 VAL A N 1
ATOM 2267 C CA . VAL A 1 280 ? 26.046 -13.669 -16.938 1.00 68.81 280 VAL A CA 1
ATOM 2268 C C . VAL A 1 280 ? 25.316 -14.220 -18.162 1.00 68.81 280 VAL A C 1
ATOM 2270 O O . VAL A 1 280 ? 24.122 -13.985 -18.330 1.00 68.81 280 VAL A O 1
ATOM 2273 N N . HIS A 1 281 ? 26.002 -15.009 -18.994 1.00 70.31 281 HIS A N 1
ATOM 2274 C CA . HIS A 1 281 ? 25.389 -15.608 -20.178 1.00 70.31 281 HIS A CA 1
ATOM 2275 C C . HIS A 1 281 ? 24.219 -16.532 -19.810 1.00 70.31 281 HIS A C 1
ATOM 2277 O O . HIS A 1 281 ? 23.157 -16.465 -20.425 1.00 70.31 281 HIS A O 1
ATOM 2283 N N . MET A 1 282 ? 24.382 -17.360 -18.774 1.00 66.12 282 MET A N 1
ATOM 2284 C CA . MET A 1 282 ? 23.317 -18.236 -18.285 1.00 66.12 282 MET A CA 1
ATOM 2285 C C . MET A 1 282 ? 22.136 -17.456 -17.693 1.00 66.12 282 MET A C 1
ATOM 2287 O O . MET A 1 282 ? 20.996 -17.872 -17.886 1.00 66.12 282 MET A O 1
ATOM 2291 N N . GLU A 1 283 ? 22.369 -16.334 -17.007 1.00 71.19 283 GLU A N 1
ATOM 2292 C CA . GLU A 1 283 ? 21.306 -15.457 -16.494 1.00 71.19 283 GLU A CA 1
ATOM 2293 C C . GLU A 1 283 ? 20.465 -14.889 -17.643 1.00 71.19 283 GLU A C 1
ATOM 2295 O O . GLU A 1 283 ? 19.238 -15.042 -17.655 1.00 71.19 283 GLU A O 1
ATOM 2300 N N . ILE A 1 284 ? 21.133 -14.298 -18.637 1.00 65.94 284 ILE A N 1
ATOM 2301 C CA . ILE A 1 284 ? 20.505 -13.726 -19.832 1.00 65.94 284 ILE A CA 1
ATOM 2302 C C . ILE A 1 284 ? 19.725 -14.815 -20.573 1.00 65.94 284 ILE A C 1
ATOM 2304 O O . ILE A 1 284 ? 18.557 -14.622 -20.911 1.00 65.94 284 ILE A O 1
ATOM 2308 N N . HIS A 1 285 ? 20.337 -15.982 -20.776 1.00 69.75 285 HIS A N 1
ATOM 2309 C CA . HIS A 1 285 ? 19.731 -17.101 -21.489 1.00 69.75 285 HIS A CA 1
ATOM 2310 C C . HIS A 1 285 ? 18.492 -17.654 -20.773 1.00 69.75 285 HIS A C 1
ATOM 2312 O O . HIS A 1 285 ? 17.423 -17.751 -21.376 1.00 69.75 285 HIS A O 1
ATOM 2318 N N . ASN A 1 286 ? 18.607 -17.985 -19.485 1.00 64.06 286 ASN A N 1
ATOM 2319 C CA . ASN A 1 286 ? 17.513 -18.582 -18.720 1.00 64.06 286 ASN A CA 1
ATOM 2320 C C . ASN A 1 286 ? 16.326 -17.624 -18.604 1.00 64.06 286 ASN A C 1
ATOM 2322 O O . ASN A 1 286 ? 15.188 -18.028 -18.833 1.00 64.06 286 ASN A O 1
ATOM 2326 N N . SER A 1 287 ? 16.589 -16.349 -18.315 1.00 60.44 287 SER A N 1
ATOM 2327 C CA . SER A 1 287 ? 15.536 -15.333 -18.219 1.00 60.44 287 SER A CA 1
ATOM 2328 C C . SER A 1 287 ? 14.860 -15.061 -19.565 1.00 60.44 287 SER A C 1
ATOM 2330 O O . SER A 1 287 ? 13.636 -14.953 -19.619 1.00 60.44 287 SER A O 1
ATOM 2332 N N . THR A 1 288 ? 15.617 -15.050 -20.666 1.00 65.06 288 THR A N 1
ATOM 2333 C CA . THR A 1 288 ? 15.050 -14.960 -22.021 1.00 65.06 288 THR A CA 1
ATOM 2334 C C . THR A 1 288 ? 14.159 -16.167 -22.321 1.00 65.06 288 THR A C 1
ATOM 2336 O O . THR A 1 288 ? 13.033 -16.013 -22.795 1.00 65.06 288 THR A O 1
ATOM 2339 N N . LEU A 1 289 ? 14.619 -17.383 -22.006 1.00 63.62 289 LEU A N 1
ATOM 2340 C CA . LEU A 1 289 ? 13.839 -18.604 -22.205 1.00 63.62 289 LEU A CA 1
ATOM 2341 C C . LEU A 1 289 ? 12.561 -18.636 -21.369 1.00 63.62 289 LEU A C 1
ATOM 2343 O O . LEU A 1 289 ? 11.553 -19.146 -21.848 1.00 63.62 289 LEU A O 1
ATOM 2347 N N . GLU A 1 290 ? 12.576 -18.122 -20.141 1.00 61.72 290 GLU A N 1
ATOM 2348 C CA . GLU A 1 290 ? 11.370 -18.011 -19.315 1.00 61.72 290 GLU A CA 1
ATOM 2349 C C . GLU A 1 290 ? 10.313 -17.131 -19.985 1.00 61.72 290 GLU A C 1
ATOM 2351 O O . GLU A 1 290 ? 9.153 -17.538 -20.074 1.00 61.72 290 GLU A O 1
ATOM 2356 N N . VAL A 1 291 ? 10.719 -15.979 -20.527 1.00 58.38 291 VAL A N 1
ATOM 2357 C CA . VAL A 1 291 ? 9.829 -15.068 -21.263 1.00 58.38 291 VAL A CA 1
ATOM 2358 C C . VAL A 1 291 ? 9.276 -15.749 -22.515 1.00 58.38 291 VAL A C 1
ATOM 2360 O O . VAL A 1 291 ? 8.065 -15.758 -22.729 1.00 58.38 291 VAL A O 1
ATOM 2363 N N . LEU A 1 292 ? 10.128 -16.408 -23.304 1.00 63.81 292 LEU A N 1
ATOM 2364 C CA . LEU A 1 292 ? 9.702 -17.124 -24.511 1.00 63.81 292 LEU A CA 1
ATOM 2365 C C . LEU A 1 292 ? 8.755 -18.289 -24.197 1.00 63.81 292 LEU A C 1
ATOM 2367 O O . LEU A 1 292 ? 7.719 -18.449 -24.845 1.00 63.81 292 LEU A O 1
ATOM 2371 N N . LYS A 1 293 ? 9.069 -19.093 -23.175 1.00 60.97 293 LYS A N 1
ATOM 2372 C CA . LYS A 1 293 ? 8.221 -20.200 -22.698 1.00 60.97 293 LYS A CA 1
ATOM 2373 C C . LYS A 1 293 ? 6.905 -19.713 -22.118 1.00 60.97 293 LYS A C 1
ATOM 2375 O O . LYS A 1 293 ? 5.936 -20.465 -22.117 1.00 60.97 293 LYS A O 1
ATOM 2380 N N . TYR A 1 294 ? 6.874 -18.508 -21.566 1.00 61.19 294 TYR A N 1
ATOM 2381 C CA . TYR A 1 294 ? 5.646 -17.891 -21.105 1.00 61.19 294 TYR A CA 1
ATOM 2382 C C . TYR A 1 294 ? 4.805 -17.443 -22.304 1.00 61.19 294 TYR A C 1
ATOM 2384 O O . TYR A 1 294 ? 3.694 -17.937 -22.463 1.00 61.19 294 TYR A O 1
ATOM 2392 N N . CYS A 1 295 ? 5.352 -16.611 -23.195 1.00 61.06 295 CYS A N 1
ATOM 2393 C CA . CYS A 1 295 ? 4.653 -16.071 -24.366 1.00 61.06 295 CYS A CA 1
ATOM 2394 C C . CYS A 1 295 ? 4.154 -17.159 -25.339 1.00 61.06 295 CYS A C 1
ATOM 2396 O O . CYS A 1 295 ? 3.042 -17.063 -25.853 1.00 61.06 295 CYS A O 1
ATOM 2398 N N . SER A 1 296 ? 4.927 -18.230 -25.544 1.00 63.50 296 SER A N 1
ATOM 2399 C CA . SER A 1 296 ? 4.574 -19.336 -26.459 1.00 63.50 296 SER A CA 1
ATOM 2400 C C . SER A 1 296 ? 3.368 -20.163 -26.024 1.00 63.50 296 SER A C 1
ATOM 2402 O O . SER A 1 296 ? 2.785 -20.865 -26.843 1.00 63.50 296 SER A O 1
ATOM 2404 N N . ARG A 1 297 ? 2.942 -20.063 -24.758 1.00 61.19 297 ARG A N 1
ATOM 2405 C CA . ARG A 1 297 ? 1.695 -20.692 -24.286 1.00 61.19 297 ARG A CA 1
ATOM 2406 C C . ARG A 1 297 ? 0.450 -20.015 -24.848 1.00 61.19 297 ARG A C 1
ATOM 2408 O O . ARG A 1 297 ? -0.644 -20.543 -24.678 1.00 61.19 297 ARG A O 1
ATOM 2415 N N . PHE A 1 298 ? 0.614 -18.835 -25.438 1.00 58.91 298 PHE A N 1
ATOM 2416 C CA . PHE A 1 298 ? -0.488 -17.951 -25.775 1.00 58.91 298 PHE A CA 1
ATOM 2417 C C . PHE A 1 298 ? -0.621 -17.689 -27.270 1.00 58.91 298 PHE A C 1
ATOM 2419 O O . PHE A 1 298 ? -1.740 -17.638 -27.762 1.00 58.91 298 PHE A O 1
ATOM 2426 N N . ALA A 1 299 ? 0.496 -17.540 -27.980 1.00 62.66 299 ALA A N 1
ATOM 2427 C CA . ALA A 1 299 ? 0.515 -17.304 -29.417 1.00 62.66 299 ALA A CA 1
ATOM 2428 C C . ALA A 1 299 ? 1.853 -17.744 -30.015 1.00 62.66 299 ALA A C 1
ATOM 2430 O O . ALA A 1 299 ? 2.811 -18.036 -29.291 1.00 62.66 299 ALA A O 1
ATOM 2431 N N . LYS A 1 300 ? 1.958 -17.731 -31.345 1.00 64.81 300 LYS A N 1
ATOM 2432 C CA . LYS A 1 300 ? 3.247 -17.933 -32.008 1.00 64.81 300 LYS A CA 1
ATOM 2433 C C . LYS A 1 300 ? 4.167 -16.752 -31.683 1.00 64.81 300 LYS A C 1
ATOM 2435 O O . LYS A 1 300 ? 3.799 -15.606 -31.917 1.00 64.81 300 LYS A O 1
ATOM 2440 N N . VAL A 1 301 ? 5.345 -17.024 -31.122 1.00 61.25 301 VAL A N 1
ATOM 2441 C CA . VAL A 1 301 ? 6.296 -15.985 -30.693 1.00 61.25 301 VAL A CA 1
ATOM 2442 C C . VAL A 1 301 ? 7.419 -15.855 -31.711 1.00 61.25 301 VAL A C 1
ATOM 2444 O O . VAL A 1 301 ? 8.062 -16.847 -32.048 1.00 61.25 301 VAL A O 1
ATOM 2447 N N . TYR A 1 302 ? 7.687 -14.628 -32.143 1.00 61.09 302 TYR A N 1
ATOM 2448 C CA . TYR A 1 302 ? 8.835 -14.258 -32.960 1.00 61.09 302 TYR A CA 1
ATOM 2449 C C . TYR A 1 302 ? 9.670 -13.224 -32.218 1.00 61.09 302 TYR A C 1
ATOM 2451 O O . TYR A 1 302 ? 9.136 -12.272 -31.653 1.00 61.09 302 TYR A O 1
ATOM 2459 N N . THR A 1 303 ? 10.986 -13.399 -32.222 1.00 57.62 303 THR A N 1
ATOM 2460 C CA . THR A 1 303 ? 11.922 -12.420 -31.669 1.00 57.62 303 THR A CA 1
ATOM 2461 C C . THR A 1 303 ? 12.544 -11.605 -32.796 1.00 57.62 303 THR A C 1
ATOM 2463 O O . THR A 1 303 ? 12.961 -12.149 -33.816 1.00 57.62 303 THR A O 1
ATOM 2466 N N . ILE A 1 304 ? 12.626 -10.294 -32.604 1.00 56.06 304 ILE A N 1
ATOM 2467 C CA . ILE A 1 304 ? 13.364 -9.367 -33.460 1.00 56.06 304 ILE A CA 1
ATOM 2468 C C . ILE A 1 304 ? 14.480 -8.800 -32.586 1.00 56.06 304 ILE A C 1
ATOM 2470 O O . ILE A 1 304 ? 14.240 -7.949 -31.729 1.00 56.06 304 ILE A O 1
ATOM 2474 N N . GLN A 1 305 ? 15.700 -9.308 -32.748 1.00 52.19 305 GLN A N 1
ATOM 2475 C CA . GLN A 1 305 ? 16.846 -8.768 -32.018 1.00 52.19 305 GLN A CA 1
ATOM 2476 C C . GLN A 1 305 ? 17.120 -7.333 -32.483 1.00 52.19 305 GLN A C 1
ATOM 2478 O O . GLN A 1 305 ? 17.186 -7.057 -33.681 1.00 52.19 305 GLN A O 1
ATOM 2483 N N . GLY A 1 306 ? 17.228 -6.414 -31.522 1.00 40.69 306 GLY A N 1
ATOM 2484 C CA . GLY A 1 306 ? 17.665 -5.046 -31.784 1.00 40.69 306 GLY A CA 1
ATOM 2485 C C . GLY A 1 306 ? 19.162 -5.007 -32.093 1.00 40.69 306 GLY A C 1
ATOM 2486 O O . GLY A 1 306 ? 19.899 -5.915 -31.722 1.00 40.69 306 GLY A O 1
ATOM 2487 N N . ASN A 1 307 ? 19.606 -3.944 -32.767 1.00 40.25 307 ASN A N 1
ATOM 2488 C CA . ASN A 1 307 ? 20.998 -3.708 -33.169 1.00 40.25 307 ASN A CA 1
ATOM 2489 C C . ASN A 1 307 ? 21.940 -3.472 -31.970 1.00 40.25 307 ASN A C 1
ATOM 2491 O O . ASN A 1 307 ? 22.488 -2.380 -31.818 1.00 40.25 307 ASN A O 1
ATOM 2495 N N . VAL A 1 308 ? 22.166 -4.476 -31.128 1.00 35.00 308 VAL A N 1
ATOM 2496 C CA . VAL A 1 308 ? 23.233 -4.451 -30.124 1.00 35.00 308 VAL A CA 1
ATOM 2497 C C . VAL A 1 308 ? 24.326 -5.403 -30.594 1.00 35.00 308 VAL A C 1
ATOM 2499 O O . VAL A 1 308 ? 24.304 -6.597 -30.330 1.00 35.00 308 VAL A O 1
ATOM 2502 N N . GLY A 1 309 ? 25.257 -4.828 -31.361 1.00 38.31 309 GLY A N 1
ATOM 2503 C CA . GLY A 1 309 ? 26.450 -5.490 -31.884 1.00 38.31 309 GLY A CA 1
ATOM 2504 C C . GLY A 1 309 ? 26.176 -6.351 -33.113 1.00 38.31 309 GLY A C 1
ATOM 2505 O O . GLY A 1 309 ? 25.763 -7.496 -32.997 1.00 38.31 309 GLY A O 1
ATOM 2506 N N . ILE A 1 310 ? 26.468 -5.826 -34.306 1.00 36.00 310 ILE A N 1
ATOM 2507 C CA . ILE A 1 310 ? 26.686 -6.679 -35.481 1.00 36.00 310 ILE A CA 1
ATOM 2508 C C . ILE A 1 310 ? 27.975 -7.456 -35.184 1.00 36.00 310 ILE A C 1
ATOM 2510 O O . ILE A 1 310 ? 29.032 -6.819 -35.130 1.00 36.00 310 ILE A O 1
ATOM 2514 N N . PRO A 1 311 ? 27.934 -8.784 -34.973 1.00 43.91 311 PRO A N 1
ATOM 2515 C CA . PRO A 1 311 ? 29.151 -9.546 -34.765 1.00 43.91 311 PRO A CA 1
ATOM 2516 C C . PRO A 1 311 ? 29.987 -9.460 -36.041 1.00 43.91 311 PRO A C 1
ATOM 2518 O O . PRO A 1 311 ? 29.466 -9.453 -37.164 1.00 43.91 311 PRO A O 1
ATOM 2521 N N . SER A 1 312 ? 31.300 -9.369 -35.881 1.00 43.59 312 SER A N 1
ATOM 2522 C CA . SER A 1 312 ? 32.227 -9.343 -37.005 1.00 43.59 312 SER A CA 1
ATOM 2523 C C . SER A 1 312 ? 32.035 -10.584 -37.894 1.00 43.59 312 SER A C 1
ATOM 2525 O O . SER A 1 312 ? 31.635 -11.661 -37.442 1.00 43.59 312 SER A O 1
ATOM 2527 N N . LYS A 1 313 ? 32.363 -10.479 -39.191 1.00 45.03 313 LYS A N 1
ATOM 2528 C CA . LYS A 1 313 ? 32.290 -11.624 -40.127 1.00 45.03 313 LYS A CA 1
ATOM 2529 C C . LYS A 1 313 ? 33.097 -12.846 -39.649 1.00 45.03 313 LYS A C 1
ATOM 2531 O O . LYS A 1 313 ? 32.801 -13.959 -40.084 1.00 45.03 313 LYS A O 1
ATOM 2536 N N . SER A 1 314 ? 34.102 -12.646 -38.794 1.00 47.19 314 SER A N 1
ATOM 2537 C CA . SER A 1 314 ? 34.882 -13.696 -38.128 1.00 47.19 314 SER A CA 1
ATOM 2538 C C . SER A 1 314 ? 34.087 -14.432 -37.048 1.00 47.19 314 SER A C 1
ATOM 2540 O O .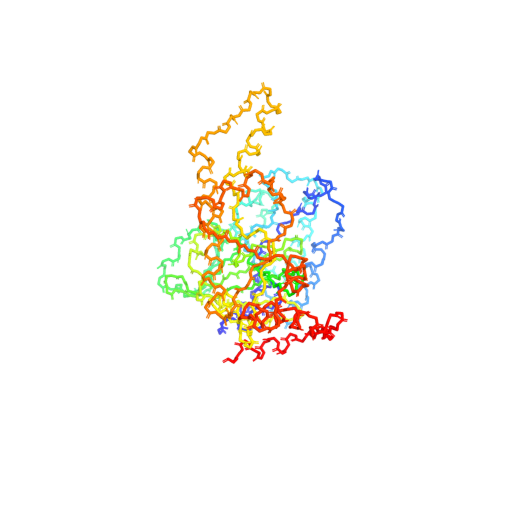 SER A 1 314 ? 34.047 -15.660 -37.079 1.00 47.19 314 SER A O 1
ATOM 2542 N N . GLU A 1 315 ? 33.387 -13.712 -36.169 1.00 48.12 315 GLU A N 1
ATOM 2543 C CA . GLU A 1 315 ? 32.580 -14.299 -35.084 1.00 48.12 315 GLU A CA 1
ATOM 2544 C C . GLU A 1 315 ? 31.400 -15.105 -35.648 1.00 48.12 315 GLU A C 1
ATOM 2546 O O . GLU A 1 315 ? 31.181 -16.255 -35.268 1.00 48.12 315 GLU A O 1
ATOM 2551 N N . LEU A 1 316 ? 30.738 -14.582 -36.688 1.00 46.19 316 LEU A N 1
ATOM 2552 C CA . LEU A 1 316 ? 29.667 -15.289 -37.406 1.00 46.19 316 LEU A CA 1
ATOM 2553 C C . LEU A 1 316 ? 30.142 -16.584 -38.089 1.00 46.19 316 LEU A C 1
ATOM 2555 O O . LEU A 1 316 ? 29.334 -17.474 -38.365 1.00 46.19 316 LEU A O 1
ATOM 2559 N N . LYS A 1 317 ? 31.437 -16.699 -38.414 1.00 49.25 317 LYS A N 1
ATOM 2560 C CA . LYS A 1 317 ? 32.030 -17.906 -39.012 1.00 49.25 317 LYS A CA 1
ATOM 2561 C C . LYS A 1 317 ? 32.328 -18.968 -37.952 1.00 49.25 317 LYS A C 1
ATOM 2563 O O . LYS A 1 317 ? 32.107 -20.149 -38.220 1.00 49.25 317 LYS A O 1
ATOM 2568 N N . GLU A 1 318 ? 32.793 -18.562 -36.772 1.00 50.19 318 GLU A N 1
ATOM 2569 C CA . GLU A 1 318 ? 33.030 -19.466 -35.641 1.00 50.19 318 GLU A CA 1
ATOM 2570 C C . GLU A 1 318 ? 31.726 -20.016 -35.059 1.00 50.19 318 GLU A C 1
ATOM 2572 O O . GLU A 1 318 ? 31.613 -21.226 -34.852 1.00 50.19 318 GLU A O 1
ATOM 2577 N N . GLU A 1 319 ? 30.705 -19.177 -34.883 1.00 45.88 319 GLU A N 1
ATOM 2578 C CA . GLU A 1 319 ? 29.408 -19.615 -34.355 1.00 45.88 319 GLU A CA 1
ATOM 2579 C C . GLU A 1 319 ? 28.661 -20.542 -35.326 1.00 45.88 319 GLU A C 1
ATOM 2581 O O . GLU A 1 319 ? 28.102 -21.558 -34.905 1.00 45.88 319 GLU A O 1
ATOM 2586 N N . LYS A 1 320 ? 28.745 -20.287 -36.641 1.00 47.31 320 LYS A N 1
ATOM 2587 C CA . LYS A 1 320 ? 28.221 -21.195 -37.681 1.00 47.31 320 LYS A CA 1
ATOM 2588 C C . LYS A 1 320 ? 28.855 -22.577 -37.633 1.00 47.31 320 LYS A C 1
ATOM 2590 O O . LYS A 1 320 ? 28.154 -23.575 -37.785 1.00 47.31 320 LYS A O 1
ATOM 2595 N N . LYS A 1 321 ? 30.172 -22.637 -37.421 1.00 47.16 321 LYS A N 1
ATOM 2596 C CA . LYS A 1 321 ? 30.919 -23.897 -37.336 1.00 47.16 321 LYS A CA 1
ATOM 2597 C C . LYS A 1 321 ? 30.570 -24.683 -36.068 1.00 47.16 321 LYS A C 1
ATOM 2599 O O . LYS A 1 321 ? 30.697 -25.901 -36.055 1.00 47.16 321 LYS A O 1
ATOM 2604 N N . LYS A 1 322 ? 30.131 -23.985 -35.017 1.00 43.00 322 LYS A N 1
ATOM 2605 C CA . LYS A 1 322 ? 29.846 -24.553 -33.698 1.00 43.00 322 LYS A CA 1
ATOM 2606 C C . LYS A 1 322 ? 28.387 -24.981 -33.512 1.00 43.00 322 LYS A C 1
ATOM 2608 O O . LYS A 1 322 ? 28.145 -25.945 -32.794 1.00 43.00 322 LYS A O 1
ATOM 2613 N N . PHE A 1 323 ? 27.432 -24.300 -34.153 1.00 38.44 323 PHE A N 1
ATOM 2614 C CA . PHE A 1 323 ? 25.999 -24.492 -33.879 1.00 38.44 323 PHE A CA 1
ATOM 2615 C C . PHE A 1 323 ? 25.104 -24.679 -35.116 1.00 38.44 323 PHE A C 1
ATOM 2617 O O . PHE A 1 323 ? 23.914 -24.933 -34.959 1.00 38.44 323 PHE A O 1
ATOM 2624 N N . GLY A 1 324 ? 25.637 -24.577 -36.341 1.00 32.81 324 GLY A N 1
ATOM 2625 C CA . GLY A 1 324 ? 24.931 -24.985 -37.565 1.00 32.81 324 GLY A CA 1
ATOM 2626 C C . GLY A 1 324 ? 23.686 -24.175 -37.965 1.00 32.81 324 GLY A C 1
ATOM 2627 O O . GLY A 1 324 ? 22.955 -24.612 -38.848 1.00 32.81 324 GLY A O 1
ATOM 2628 N N . LEU A 1 325 ? 23.423 -23.009 -37.365 1.00 32.72 325 LEU A N 1
ATOM 2629 C CA . LEU A 1 325 ? 22.210 -22.214 -37.612 1.00 32.72 325 LEU A CA 1
ATOM 2630 C C . LEU A 1 325 ? 22.524 -20.864 -38.279 1.00 32.72 325 LEU A C 1
ATOM 2632 O O . LEU A 1 325 ? 23.481 -20.179 -37.918 1.00 32.72 325 LEU A O 1
ATOM 2636 N N . LYS A 1 326 ? 21.697 -20.470 -39.257 1.00 37.53 326 LYS A N 1
ATOM 2637 C CA . LYS A 1 326 ? 21.733 -19.162 -39.934 1.00 37.53 326 LYS A CA 1
ATOM 2638 C C . LYS A 1 326 ? 20.343 -18.527 -39.840 1.00 37.53 326 LYS A C 1
ATOM 2640 O O . LYS A 1 326 ? 19.385 -19.124 -40.320 1.00 37.53 326 LYS A O 1
ATOM 2645 N N . LEU A 1 327 ? 20.234 -17.337 -39.249 1.00 37.25 327 LEU A N 1
ATOM 2646 C CA . LEU A 1 327 ? 18.986 -16.563 -39.219 1.00 37.25 327 LEU A CA 1
ATOM 2647 C C . LEU A 1 327 ? 18.950 -15.551 -40.380 1.00 37.25 327 LEU A C 1
ATOM 2649 O O . LEU A 1 327 ? 19.997 -14.985 -40.697 1.00 37.25 327 LEU A O 1
ATOM 2653 N N . PRO A 1 328 ? 17.792 -15.338 -41.030 1.00 39.97 328 PRO A N 1
ATOM 2654 C CA . PRO A 1 328 ? 17.694 -14.486 -42.211 1.00 39.97 328 PRO A CA 1
ATOM 2655 C C . PRO A 1 328 ? 17.369 -13.014 -41.900 1.00 39.97 328 PRO A C 1
ATOM 2657 O O . PRO A 1 328 ? 16.445 -12.710 -41.149 1.00 39.97 328 PRO A O 1
ATOM 2660 N N . SER A 1 329 ? 18.101 -12.091 -42.530 1.00 52.38 329 SER A N 1
ATOM 2661 C CA . SER A 1 329 ? 17.776 -10.654 -42.596 1.00 52.38 329 SER A CA 1
ATOM 2662 C C . SER A 1 329 ? 16.846 -10.357 -43.781 1.00 52.38 329 SER A C 1
ATOM 2664 O O . SER A 1 329 ? 16.968 -10.984 -44.825 1.00 52.38 329 SER A O 1
ATOM 2666 N N . THR A 1 330 ? 15.943 -9.374 -43.679 1.00 51.97 330 THR A N 1
ATOM 2667 C CA . THR A 1 330 ? 15.039 -8.981 -44.785 1.00 51.97 330 THR A CA 1
ATOM 2668 C C . THR A 1 330 ? 15.794 -8.528 -46.032 1.00 51.97 330 THR A C 1
ATOM 2670 O O . THR A 1 330 ? 15.397 -8.853 -47.147 1.00 51.97 330 THR A O 1
ATOM 2673 N N . LYS A 1 331 ? 16.930 -7.845 -45.854 1.00 58.34 331 LYS A N 1
ATOM 2674 C CA . LYS A 1 331 ? 17.825 -7.478 -46.957 1.00 58.34 331 LYS A CA 1
ATOM 2675 C C . LYS A 1 331 ? 18.494 -8.714 -47.559 1.00 58.34 331 LYS A C 1
ATOM 2677 O O . LYS A 1 331 ? 18.661 -8.789 -48.767 1.00 58.34 331 LYS A O 1
ATOM 2682 N N . GLU A 1 332 ? 18.839 -9.697 -46.732 1.00 60.62 332 GLU A N 1
ATOM 2683 C CA . GLU A 1 332 ? 19.408 -10.963 -47.201 1.00 60.62 332 GLU A CA 1
ATOM 2684 C C . GLU A 1 332 ? 18.377 -11.839 -47.919 1.00 60.62 332 GLU A C 1
ATOM 2686 O O . GLU A 1 332 ? 18.723 -12.453 -48.918 1.00 60.62 332 GLU A O 1
ATOM 2691 N N . GLU A 1 333 ? 17.125 -11.886 -47.460 1.00 64.69 333 GLU A N 1
ATOM 2692 C CA . GLU A 1 333 ? 16.035 -12.593 -48.142 1.00 64.69 333 GLU A CA 1
ATOM 2693 C C . GLU A 1 333 ? 15.688 -11.933 -49.475 1.00 64.69 333 GLU A C 1
ATOM 2695 O O . GLU A 1 333 ? 15.485 -12.632 -50.463 1.00 64.69 333 GLU A O 1
ATOM 2700 N N . LEU A 1 334 ? 15.705 -10.599 -49.548 1.00 65.56 334 LEU A N 1
ATOM 2701 C CA . LEU A 1 334 ? 15.510 -9.878 -50.805 1.00 65.56 334 LEU A CA 1
ATOM 2702 C C . LEU A 1 334 ? 16.636 -10.175 -51.810 1.00 65.56 334 LEU A C 1
ATOM 2704 O O . LEU A 1 334 ? 16.368 -10.411 -52.985 1.00 65.56 334 LEU A O 1
ATOM 2708 N N . GLU A 1 335 ? 17.894 -10.194 -51.358 1.00 73.62 335 GLU A N 1
ATOM 2709 C CA . GLU A 1 335 ? 19.035 -10.563 -52.209 1.00 73.62 335 GLU A CA 1
ATOM 2710 C C . GLU A 1 335 ? 19.020 -12.049 -52.593 1.00 73.62 335 GLU A C 1
ATOM 2712 O O . GLU A 1 335 ? 19.363 -12.388 -53.721 1.00 73.62 335 GLU A O 1
ATOM 2717 N N . LYS A 1 336 ? 18.565 -12.946 -51.708 1.00 71.62 336 LYS A N 1
ATOM 2718 C CA . LYS A 1 336 ? 18.346 -14.359 -52.050 1.00 71.62 336 LYS A CA 1
ATOM 2719 C C . LYS A 1 336 ? 17.260 -14.518 -53.109 1.00 71.62 336 LYS A C 1
ATOM 2721 O O . LYS A 1 336 ? 17.477 -15.244 -54.071 1.00 71.62 336 LYS A O 1
ATOM 2726 N N . LEU A 1 337 ? 16.129 -13.820 -52.974 1.00 76.44 337 LEU A N 1
ATOM 2727 C CA . LEU A 1 337 ? 15.022 -13.901 -53.931 1.00 76.44 337 LEU A CA 1
ATOM 2728 C C . LEU A 1 337 ? 15.460 -13.520 -55.352 1.00 76.44 337 LEU A C 1
ATOM 2730 O O . LEU A 1 337 ? 14.998 -14.127 -56.310 1.00 76.44 337 LEU A O 1
ATOM 2734 N N . LYS A 1 338 ? 16.375 -12.549 -55.487 1.00 75.31 338 LYS A N 1
ATOM 2735 C CA . LYS A 1 338 ? 16.922 -12.117 -56.786 1.00 75.31 338 LYS A CA 1
ATOM 2736 C C . LYS A 1 338 ? 17.736 -13.195 -57.504 1.00 75.31 338 LYS A C 1
ATOM 2738 O O . LYS A 1 338 ? 17.903 -13.100 -58.715 1.00 75.31 338 LYS A O 1
ATOM 2743 N N . VAL A 1 339 ? 18.287 -14.157 -56.765 1.00 80.19 339 VAL A N 1
ATOM 2744 C CA . VAL A 1 339 ? 19.222 -15.168 -57.286 1.00 80.19 339 VAL A CA 1
ATOM 2745 C C . VAL A 1 339 ? 18.590 -16.566 -57.323 1.00 80.19 339 VAL A C 1
ATOM 2747 O O . VAL A 1 339 ? 19.087 -17.445 -58.019 1.00 80.19 339 VAL A O 1
ATOM 2750 N N . LEU A 1 340 ? 17.500 -16.796 -56.585 1.00 80.75 340 LEU A N 1
ATOM 2751 C CA . LEU A 1 340 ? 16.810 -18.084 -56.543 1.00 80.75 340 LEU A CA 1
ATOM 2752 C C . LEU A 1 340 ? 16.004 -18.342 -57.826 1.00 80.75 340 LEU A C 1
ATOM 2754 O O . LEU A 1 340 ? 15.207 -17.510 -58.253 1.00 80.75 340 LEU A O 1
ATOM 2758 N N . GLU A 1 341 ? 16.154 -19.544 -58.382 1.00 70.19 341 GLU A N 1
ATOM 2759 C CA . GLU A 1 341 ? 15.351 -20.014 -59.514 1.00 70.19 341 GLU A CA 1
ATOM 2760 C C . GLU A 1 341 ? 13.877 -20.211 -59.103 1.00 70.19 341 GLU A C 1
ATOM 2762 O O . GLU A 1 341 ? 13.622 -20.839 -58.068 1.00 70.19 341 GLU A O 1
ATOM 2767 N N . PRO A 1 342 ? 12.889 -19.773 -59.908 1.00 70.44 342 PRO A N 1
ATOM 2768 C CA . PRO A 1 342 ? 11.465 -19.824 -59.551 1.00 70.44 342 PRO A CA 1
ATOM 2769 C C . PRO A 1 342 ? 10.909 -21.218 -59.227 1.00 70.44 342 PRO A C 1
ATOM 2771 O O . PRO A 1 342 ? 9.904 -21.340 -58.530 1.00 70.44 342 PRO A O 1
ATOM 2774 N N . HIS A 1 343 ? 11.554 -22.276 -59.724 1.00 70.75 343 HIS A N 1
ATOM 2775 C CA . HIS A 1 343 ? 11.167 -23.667 -59.471 1.00 70.75 343 HIS A CA 1
ATOM 2776 C C . HIS A 1 343 ? 11.770 -24.251 -58.180 1.00 70.75 343 HIS A C 1
ATOM 2778 O O . HIS A 1 343 ? 11.474 -25.393 -57.829 1.00 70.75 343 HIS A O 1
ATOM 2784 N N . SER A 1 344 ? 12.610 -23.495 -57.463 1.00 73.81 344 SER A N 1
ATOM 2785 C CA . SER A 1 344 ? 13.198 -23.921 -56.191 1.00 73.81 344 SER A CA 1
ATOM 2786 C C . SER A 1 344 ? 12.170 -23.900 -55.058 1.00 73.81 344 SER A C 1
ATOM 2788 O O . SER A 1 344 ? 11.417 -22.939 -54.891 1.00 73.81 344 SER A O 1
ATOM 2790 N N . ALA A 1 345 ? 12.201 -24.923 -54.201 1.00 59.28 345 ALA A N 1
ATOM 2791 C CA . ALA A 1 345 ? 11.400 -24.959 -52.978 1.00 59.28 345 ALA A CA 1
ATOM 2792 C C . ALA A 1 345 ? 11.713 -23.778 -52.033 1.00 59.28 345 ALA A C 1
ATOM 2794 O O . ALA A 1 345 ? 10.830 -23.311 -51.315 1.00 59.28 345 ALA A O 1
ATOM 2795 N N . GLU A 1 346 ? 12.942 -23.249 -52.069 1.00 51.38 346 GLU A N 1
ATOM 2796 C CA . GLU A 1 346 ? 13.346 -22.079 -51.277 1.00 51.38 346 GLU A CA 1
ATOM 2797 C C . GLU A 1 346 ? 12.795 -20.765 -51.844 1.00 51.38 346 GLU A C 1
ATOM 2799 O O . GLU A 1 346 ? 12.498 -19.850 -51.078 1.00 51.38 346 GLU A O 1
ATOM 2804 N N . TYR A 1 347 ? 12.576 -20.684 -53.164 1.00 68.56 347 TYR A N 1
ATOM 2805 C CA . TYR A 1 347 ? 12.013 -19.495 -53.810 1.00 68.56 347 TYR A CA 1
ATOM 2806 C C . TYR A 1 347 ? 10.614 -19.186 -53.271 1.00 68.56 347 TYR A C 1
ATOM 2808 O O . TYR A 1 347 ? 10.329 -18.053 -52.888 1.00 68.56 347 TYR A O 1
ATOM 2816 N N . GLY A 1 348 ? 9.760 -20.210 -53.162 1.00 58.94 348 GLY A N 1
ATOM 2817 C CA . GLY A 1 348 ? 8.415 -20.061 -52.604 1.00 58.94 348 GLY A CA 1
ATOM 2818 C C . GLY A 1 348 ? 8.423 -19.598 -51.145 1.00 58.94 348 GLY A C 1
ATOM 2819 O O . GLY A 1 348 ? 7.629 -18.740 -50.766 1.00 58.94 348 GLY A O 1
ATOM 2820 N N . VAL A 1 349 ? 9.347 -20.113 -50.329 1.00 60.31 349 VAL A N 1
ATOM 2821 C CA . VAL A 1 349 ? 9.464 -19.750 -48.906 1.00 60.31 349 VAL A CA 1
ATOM 2822 C C . VAL A 1 349 ? 9.938 -18.305 -48.740 1.00 60.31 349 VAL A C 1
ATOM 2824 O O . VAL A 1 349 ? 9.298 -17.531 -48.024 1.00 60.31 349 VAL A O 1
ATOM 2827 N N . THR A 1 350 ? 11.015 -17.922 -49.429 1.00 62.75 350 THR A N 1
ATOM 2828 C CA . THR A 1 350 ? 11.569 -16.563 -49.383 1.00 62.75 350 THR A CA 1
ATOM 2829 C C . THR A 1 350 ? 10.584 -15.538 -49.950 1.00 62.75 350 THR A C 1
ATOM 2831 O O . THR A 1 350 ? 10.374 -14.488 -49.342 1.00 62.75 350 THR A O 1
ATOM 2834 N N . ARG A 1 351 ? 9.915 -15.848 -51.069 1.00 66.81 351 ARG A N 1
ATOM 2835 C CA . ARG A 1 351 ? 8.890 -14.979 -51.660 1.00 66.81 351 ARG A CA 1
ATOM 2836 C C . ARG A 1 351 ? 7.707 -14.783 -50.716 1.00 66.81 351 ARG A C 1
ATOM 2838 O O . ARG A 1 351 ? 7.349 -13.645 -50.448 1.00 66.81 351 ARG A O 1
ATOM 2845 N N . ASN A 1 352 ? 7.129 -15.860 -50.180 1.00 60.03 352 ASN A N 1
ATOM 2846 C CA . ASN A 1 352 ? 5.965 -15.767 -49.294 1.00 60.03 352 ASN A CA 1
ATOM 2847 C C . ASN A 1 352 ? 6.272 -14.961 -48.024 1.00 60.03 352 ASN A C 1
ATOM 2849 O O . ASN A 1 352 ? 5.418 -14.224 -47.541 1.00 60.03 352 ASN A O 1
ATOM 2853 N N . TYR A 1 353 ? 7.492 -15.072 -47.492 1.00 58.09 353 TYR A N 1
ATOM 2854 C CA . TYR A 1 353 ? 7.942 -14.261 -46.362 1.00 58.09 353 TYR A CA 1
ATOM 2855 C C . TYR A 1 353 ? 8.012 -12.761 -46.702 1.00 58.09 353 TYR A C 1
ATOM 2857 O O . TYR A 1 353 ? 7.540 -11.932 -45.922 1.00 58.09 353 TYR A O 1
ATOM 2865 N N . LEU A 1 354 ? 8.560 -12.407 -47.870 1.00 66.00 354 LEU A N 1
ATOM 2866 C CA . LEU A 1 354 ? 8.660 -11.019 -48.339 1.00 66.00 354 LEU A CA 1
ATOM 2867 C C . LEU A 1 354 ? 7.291 -10.431 -48.737 1.00 66.00 354 LEU A C 1
ATOM 2869 O O . LEU A 1 354 ? 6.993 -9.291 -48.375 1.00 66.00 354 LEU A O 1
ATOM 2873 N N . ASP A 1 355 ? 6.436 -11.212 -49.401 1.00 60.50 355 ASP A N 1
ATOM 2874 C CA . ASP A 1 355 ? 5.057 -10.833 -49.745 1.00 60.50 355 ASP A CA 1
ATOM 2875 C C . ASP A 1 355 ? 4.237 -10.598 -48.462 1.00 60.50 355 ASP A C 1
ATOM 2877 O O . ASP A 1 355 ? 3.557 -9.582 -48.324 1.00 60.50 355 ASP A O 1
ATOM 2881 N N . TRP A 1 356 ? 4.370 -11.470 -47.455 1.00 59.19 356 TRP A N 1
ATOM 2882 C CA . TRP A 1 356 ? 3.711 -11.281 -46.161 1.00 59.19 356 TRP A CA 1
ATOM 2883 C C . TRP A 1 356 ? 4.171 -9.994 -45.463 1.00 59.19 356 TRP A C 1
ATOM 2885 O O . TRP A 1 356 ? 3.339 -9.183 -45.056 1.00 59.19 356 TRP A O 1
ATOM 2895 N N . LEU A 1 357 ? 5.483 -9.757 -45.382 1.00 58.69 357 LEU A N 1
ATOM 2896 C CA . LEU A 1 357 ? 6.052 -8.569 -44.738 1.00 58.69 357 LEU A CA 1
ATOM 2897 C C . LEU A 1 357 ? 5.596 -7.257 -45.399 1.00 58.69 357 LEU A C 1
ATOM 2899 O O . LEU A 1 357 ? 5.367 -6.258 -44.716 1.00 58.69 357 LEU A O 1
ATOM 2903 N N . THR A 1 358 ? 5.463 -7.251 -46.724 1.00 63.59 358 THR A N 1
ATOM 2904 C CA . THR A 1 358 ? 5.031 -6.072 -47.491 1.00 63.59 358 THR A CA 1
ATOM 2905 C C . THR A 1 358 ? 3.514 -5.870 -47.476 1.00 63.59 358 THR A C 1
ATOM 2907 O O . THR A 1 358 ? 3.063 -4.741 -47.633 1.00 63.59 358 THR A O 1
ATOM 2910 N N . SER A 1 359 ? 2.731 -6.923 -47.214 1.00 56.25 359 SER A N 1
ATOM 2911 C CA . SER A 1 359 ? 1.265 -6.857 -47.103 1.00 56.25 359 SER A CA 1
ATOM 2912 C C . SER A 1 359 ? 0.737 -6.288 -45.780 1.00 56.25 359 SER A C 1
ATOM 2914 O O . SER A 1 359 ? -0.464 -6.043 -45.648 1.00 56.25 359 SER A O 1
ATOM 2916 N N . LEU A 1 360 ? 1.606 -6.087 -44.785 1.00 54.62 360 LEU A N 1
ATOM 2917 C CA . LEU A 1 360 ? 1.196 -5.534 -43.496 1.00 54.62 360 LEU A CA 1
ATOM 2918 C C . LEU A 1 360 ? 0.770 -4.059 -43.643 1.00 54.62 360 LEU A C 1
ATOM 2920 O O . LEU A 1 360 ? 1.388 -3.312 -44.405 1.00 54.62 360 LEU A O 1
ATOM 2924 N N . PRO A 1 361 ? -0.262 -3.606 -42.904 1.00 44.47 361 PRO A N 1
ATOM 2925 C CA . PRO A 1 361 ? -0.808 -2.254 -43.012 1.00 44.47 361 PRO A CA 1
ATOM 2926 C C . PRO A 1 361 ? 0.072 -1.239 -42.261 1.00 44.47 361 PRO A C 1
ATOM 2928 O O . PRO A 1 361 ? -0.325 -0.646 -41.257 1.00 44.47 361 PRO A O 1
ATOM 2931 N N . TRP A 1 362 ? 1.309 -1.072 -42.727 1.00 51.88 362 TRP A N 1
ATOM 2932 C CA . TRP A 1 362 ? 2.291 -0.173 -42.131 1.00 51.88 362 TRP A CA 1
ATOM 2933 C C . TRP A 1 362 ? 1.746 1.258 -42.067 1.00 51.88 362 TRP A C 1
ATOM 2935 O O . TRP A 1 362 ? 1.338 1.824 -43.077 1.00 51.88 362 TRP A O 1
ATOM 2945 N N . GLY A 1 363 ? 1.745 1.848 -40.871 1.00 42.38 363 GLY A N 1
ATOM 2946 C CA . GLY A 1 363 ? 1.247 3.209 -40.655 1.00 42.38 363 GLY A CA 1
ATOM 2947 C C . GLY A 1 363 ? -0.276 3.334 -40.526 1.00 42.38 363 GLY A C 1
ATOM 2948 O O . GLY A 1 363 ? -0.763 4.450 -40.371 1.00 42.38 363 GLY A O 1
ATOM 2949 N N . ILE A 1 364 ? -1.027 2.226 -40.550 1.00 42.62 364 ILE A N 1
ATOM 2950 C CA . ILE A 1 364 ? -2.445 2.208 -40.174 1.00 42.62 364 ILE A CA 1
ATOM 2951 C C . ILE A 1 364 ? -2.535 1.821 -38.699 1.00 42.62 364 ILE A C 1
ATOM 2953 O O . ILE A 1 364 ? -2.144 0.725 -38.297 1.00 42.62 364 ILE A O 1
ATOM 2957 N N . TYR A 1 365 ? -3.065 2.735 -37.896 1.00 48.41 365 TYR A N 1
ATOM 2958 C CA . TYR A 1 365 ? -3.278 2.554 -36.466 1.00 48.41 365 TYR A CA 1
ATOM 2959 C C . TYR A 1 365 ? -4.781 2.469 -36.198 1.00 48.41 365 TYR A C 1
ATOM 2961 O O . TYR A 1 365 ? -5.575 3.109 -36.885 1.00 48.41 365 TYR A O 1
ATOM 2969 N N . SER A 1 366 ? -5.187 1.671 -35.214 1.00 51.38 366 SER A N 1
ATOM 2970 C CA . SER A 1 366 ? -6.533 1.792 -34.651 1.00 51.38 366 SER A CA 1
ATOM 2971 C C . SER A 1 366 ? -6.587 3.012 -33.740 1.00 51.38 366 SER A C 1
ATOM 2973 O O . SER A 1 366 ? -5.620 3.253 -33.019 1.00 51.38 366 SER A O 1
ATOM 2975 N N . ASP A 1 367 ? -7.717 3.714 -33.702 1.00 45.66 367 ASP A N 1
ATOM 2976 C CA . ASP A 1 367 ? -7.936 4.742 -32.686 1.00 45.66 367 ASP A CA 1
ATOM 2977 C C . ASP A 1 367 ? -7.863 4.127 -31.284 1.00 45.66 367 ASP A C 1
ATOM 2979 O O . ASP A 1 367 ? -8.510 3.112 -30.987 1.00 45.66 367 ASP A O 1
ATOM 2983 N N . ASP A 1 368 ? -7.064 4.751 -30.422 1.00 45.34 368 ASP A N 1
ATOM 2984 C CA . ASP A 1 368 ? -6.925 4.347 -29.031 1.00 45.34 368 ASP A CA 1
ATOM 2985 C C . ASP A 1 368 ? -8.287 4.414 -28.326 1.00 45.34 368 ASP A C 1
ATOM 2987 O O . ASP A 1 368 ? -8.973 5.439 -28.325 1.00 45.34 368 ASP A O 1
ATOM 2991 N N . ASN A 1 369 ? -8.689 3.309 -27.696 1.00 48.22 369 ASN A N 1
ATOM 2992 C CA . ASN A 1 369 ? -9.978 3.205 -27.021 1.00 48.22 369 ASN A CA 1
ATOM 2993 C C . ASN A 1 369 ? -9.783 3.086 -25.502 1.00 48.22 369 ASN A C 1
ATOM 2995 O O . ASN A 1 369 ? -9.552 2.000 -24.969 1.00 48.22 369 ASN A O 1
ATOM 2999 N N . TYR A 1 370 ? -9.888 4.228 -24.822 1.00 54.41 370 TYR A N 1
ATOM 3000 C CA . TYR A 1 370 ? -9.625 4.436 -23.392 1.00 54.41 370 TYR A CA 1
ATOM 3001 C C . TYR A 1 370 ? -10.810 4.080 -22.473 1.00 54.41 370 TYR A C 1
ATOM 3003 O O . TYR A 1 370 ? -11.065 4.755 -21.477 1.00 54.41 370 TYR A O 1
ATOM 3011 N N . ASP A 1 371 ? -11.576 3.039 -22.794 1.00 66.94 371 ASP A N 1
ATOM 3012 C CA . ASP A 1 371 ? -12.773 2.701 -22.023 1.00 66.94 371 ASP A CA 1
ATOM 3013 C C . ASP A 1 371 ? -12.471 1.705 -20.887 1.00 66.94 371 ASP A C 1
ATOM 3015 O O . ASP A 1 371 ? -12.449 0.480 -21.069 1.00 66.94 371 ASP A O 1
ATOM 3019 N N . ILE A 1 372 ? -12.294 2.234 -19.672 1.00 67.50 372 ILE A N 1
ATOM 3020 C CA . ILE A 1 372 ? -12.119 1.434 -18.451 1.00 67.50 372 ILE A CA 1
ATOM 3021 C C . ILE A 1 372 ? -13.318 0.506 -18.177 1.00 67.50 372 ILE A C 1
ATOM 3023 O O . ILE A 1 372 ? -13.149 -0.580 -17.615 1.00 67.50 372 ILE A O 1
ATOM 3027 N N . HIS A 1 373 ? -14.529 0.868 -18.621 1.00 66.50 373 HIS A N 1
ATOM 3028 C CA . HIS A 1 373 ? -15.703 -0.000 -18.518 1.00 66.50 373 HIS A CA 1
ATOM 3029 C C . HIS A 1 373 ? -15.566 -1.217 -19.431 1.00 66.50 373 HIS A C 1
ATOM 3031 O O . HIS A 1 373 ? -15.899 -2.337 -19.028 1.00 66.50 373 HIS A O 1
ATOM 3037 N N . LYS A 1 374 ? -15.032 -1.021 -20.641 1.00 66.25 374 LYS A N 1
ATOM 3038 C CA . LYS A 1 374 ? -14.727 -2.107 -21.576 1.00 66.25 374 LYS A CA 1
ATOM 3039 C C . LYS A 1 374 ? -13.623 -3.011 -21.029 1.00 66.25 374 LYS A C 1
ATOM 3041 O O . LYS A 1 374 ? -13.788 -4.230 -21.071 1.00 66.25 374 LYS A O 1
ATOM 3046 N N . ALA A 1 375 ? -12.560 -2.444 -20.453 1.00 61.62 375 ALA A N 1
ATOM 3047 C CA . ALA A 1 375 ? -11.488 -3.211 -19.813 1.00 61.62 375 ALA A CA 1
ATOM 3048 C C . ALA A 1 375 ? -12.021 -4.099 -18.674 1.00 61.62 375 ALA A C 1
ATOM 3050 O O . ALA A 1 375 ? -11.770 -5.306 -18.662 1.00 61.62 375 ALA A O 1
ATOM 3051 N N . LYS A 1 376 ? -12.850 -3.539 -17.780 1.00 62.78 376 LYS A N 1
ATOM 3052 C CA . LYS A 1 376 ? -13.521 -4.304 -16.719 1.00 62.78 376 LYS A CA 1
ATOM 3053 C C . LYS A 1 376 ? -14.378 -5.444 -17.283 1.00 62.78 376 LYS A C 1
ATOM 3055 O O . LYS A 1 376 ? -14.236 -6.590 -16.869 1.00 62.78 376 LYS A O 1
ATOM 3060 N N . LYS A 1 377 ? -15.215 -5.160 -18.287 1.00 67.62 377 LYS A N 1
ATOM 3061 C CA . LYS A 1 377 ? -16.093 -6.158 -18.923 1.00 67.62 377 LYS A CA 1
ATOM 3062 C C . LYS A 1 377 ? -15.317 -7.302 -19.594 1.00 67.62 377 LYS A C 1
ATOM 3064 O O . LYS A 1 377 ? -15.829 -8.416 -19.675 1.00 67.62 377 LYS A O 1
ATOM 3069 N N . ILE A 1 378 ? -14.104 -7.038 -20.086 1.00 63.78 378 ILE A N 1
ATOM 3070 C CA . ILE A 1 378 ? -13.207 -8.060 -20.648 1.00 63.78 378 ILE A CA 1
ATOM 3071 C C . ILE A 1 378 ? -12.631 -8.957 -19.544 1.00 63.78 378 ILE A C 1
ATOM 3073 O O . ILE A 1 378 ? -12.552 -10.167 -19.745 1.00 63.78 378 ILE A O 1
ATOM 3077 N N . LEU A 1 379 ? -12.258 -8.392 -18.392 1.00 49.69 379 LEU A N 1
ATOM 3078 C CA . LEU A 1 379 ? -11.742 -9.149 -17.242 1.00 49.69 379 LEU A CA 1
ATOM 3079 C C . LEU A 1 379 ? -12.817 -10.008 -16.550 1.00 49.69 379 LEU A C 1
ATOM 3081 O O . LEU A 1 379 ? -12.494 -11.060 -15.991 1.00 49.69 379 LEU A O 1
ATOM 3085 N N . ASP A 1 380 ? -14.078 -9.574 -16.610 1.00 57.94 380 ASP A N 1
ATOM 3086 C CA . ASP A 1 380 ? -15.237 -10.279 -16.047 1.00 57.94 380 ASP A CA 1
ATOM 3087 C C . ASP A 1 380 ? -15.726 -11.468 -16.916 1.00 57.94 380 ASP A C 1
ATOM 3089 O O . ASP A 1 380 ? -16.585 -12.228 -16.467 1.00 57.94 380 ASP A O 1
ATOM 3093 N N . ARG A 1 381 ? -15.181 -11.662 -18.133 1.00 44.91 381 ARG A N 1
ATOM 3094 C CA . ARG A 1 381 ? -15.408 -12.845 -18.998 1.00 44.91 381 ARG A CA 1
ATOM 3095 C C . ARG A 1 381 ? -14.438 -13.986 -18.692 1.00 44.91 381 ARG A C 1
ATOM 3097 O O . ARG A 1 381 ? -14.893 -15.144 -18.613 1.00 44.91 381 ARG A O 1
#

Sequence (381 aa):
MNLTKEIIAQDLFLIIKDTLIISDIHAGYEESLHKQGYFIPKGNLSELQLRIEKTIKAKYIKNIIINGDLVHSFGKLSPKEKYVLKNFMSFLIQKGSVKVTRGNHDKVISFLLPEIELAEQFILGNILITHGDKINKHTTDKNIKTIIIGHEHPSITITHGYRSERYKCFLKGKYEGKTLIVTPSCNMLIEGTDILKDKLLSPYLKNIEDFEVFIIEDKIYDFGKIKKLKKIPFRGVDLIFLTGDLGKANLARERFFENQKRKQAGLPEIKEDKNHQKAVHMEIHNSTLEVLKYCSRFAKVYTIQGNVGIPSKSELKEEKKKFGLKLPSTKEELEKLKVLEPHSAEYGVTRNYLDWLTSLPWGIYSDDNYDIHKAKKILDR

Mean predicted aligned error: 16.29 Å

Solvent-accessible surface area (backbone atoms only — not comparable to full-atom values): 21636 Å² total; per-residue (Å²): 85,71,80,49,99,66,36,33,40,53,86,69,30,40,36,42,88,38,31,38,38,43,21,31,46,30,48,53,45,69,58,53,40,42,76,72,70,47,91,70,87,87,49,64,68,60,55,42,48,55,55,50,49,55,50,48,74,75,39,79,49,50,34,34,37,34,31,11,23,57,35,48,57,87,65,88,74,51,74,65,50,50,50,54,49,50,54,53,50,53,53,49,49,76,61,24,53,55,36,34,24,51,26,96,31,35,84,60,45,68,79,77,45,69,89,48,53,73,36,72,51,50,72,62,90,36,32,39,39,33,16,34,77,58,88,58,84,66,75,73,40,86,71,44,48,33,38,38,26,22,74,53,15,37,12,43,70,53,72,58,93,95,48,72,50,77,36,38,20,37,39,41,37,65,46,97,89,24,40,32,35,39,34,20,40,52,28,84,86,54,65,49,42,31,74,87,79,53,87,78,79,30,71,81,56,82,72,52,54,79,19,31,37,30,38,51,68,102,55,74,40,81,67,47,34,41,56,56,66,75,46,74,79,53,77,91,37,76,65,41,80,44,75,40,87,70,40,48,52,60,65,55,49,51,53,49,55,50,33,53,54,27,51,76,69,76,42,81,66,81,73,92,46,75,68,57,55,49,48,35,52,48,41,23,47,52,42,30,48,51,51,49,63,54,51,51,76,53,25,55,68,44,77,44,79,53,96,77,72,83,71,52,79,65,54,58,50,53,49,37,75,73,66,75,67,84,84,86,47,73,70,54,43,54,57,46,51,76,71,48,54,84,86,39,78,63,32,56,54,46,46,52,52,52,52,53,66,68,68,53,68,81,92,68,76,79,81,85,79,88,48,65,68,57,54,48,57,60,73,76,105